Protein AF-A0A958EHL1-F1 (afdb_monomer_lite)

Structure (mmCIF, N/CA/C/O backbone):
data_AF-A0A958EHL1-F1
#
_entry.id   AF-A0A958EHL1-F1
#
loop_
_atom_site.group_PDB
_atom_site.id
_atom_site.type_symbol
_atom_site.label_atom_id
_atom_site.label_alt_id
_atom_site.label_comp_id
_atom_site.label_asym_id
_atom_site.label_entity_id
_atom_site.label_seq_id
_atom_site.pdbx_PDB_ins_code
_atom_site.Cartn_x
_atom_site.Cartn_y
_atom_site.Cartn_z
_atom_site.occupancy
_atom_site.B_iso_or_equiv
_atom_site.auth_seq_id
_atom_site.auth_comp_id
_atom_site.auth_asym_id
_atom_site.auth_atom_id
_atom_site.pdbx_PDB_model_num
ATOM 1 N N . MET A 1 1 ? 11.136 72.115 27.698 1.00 54.91 1 MET A N 1
ATOM 2 C CA . MET A 1 1 ? 10.902 70.655 27.627 1.00 54.91 1 MET A CA 1
ATOM 3 C C . MET A 1 1 ? 11.422 70.172 26.278 1.00 54.91 1 MET A C 1
ATOM 5 O O . MET A 1 1 ? 11.011 70.722 25.266 1.00 54.91 1 MET A O 1
ATOM 9 N N . SER A 1 2 ? 12.402 69.264 26.248 1.00 72.88 2 SER A N 1
ATOM 10 C CA . SER A 1 2 ? 13.016 68.801 24.990 1.00 72.88 2 SER A CA 1
ATOM 11 C C . SER A 1 2 ? 11.967 68.115 24.106 1.00 72.88 2 SER A C 1
ATOM 13 O O . SER A 1 2 ? 11.194 67.305 24.615 1.00 72.88 2 SER A O 1
ATOM 15 N N . GLN A 1 3 ? 11.951 68.383 22.793 1.00 74.88 3 GLN A N 1
ATOM 16 C CA . GLN A 1 3 ? 11.085 67.685 21.823 1.00 74.88 3 GLN A CA 1
ATOM 17 C C . GLN A 1 3 ? 11.160 66.151 21.958 1.00 74.88 3 GLN A C 1
ATOM 19 O O . GLN A 1 3 ? 10.180 65.454 21.699 1.00 74.88 3 GLN A O 1
ATOM 24 N N . LYS A 1 4 ? 12.292 65.615 22.440 1.00 74.81 4 LYS A N 1
ATOM 25 C CA . LYS A 1 4 ? 12.453 64.184 22.733 1.00 74.81 4 LYS A CA 1
ATOM 26 C C . LYS A 1 4 ? 11.577 63.700 23.895 1.00 74.81 4 LYS A C 1
ATOM 28 O O . LYS A 1 4 ? 11.027 62.608 23.802 1.00 74.81 4 LYS A O 1
ATOM 33 N N . MET A 1 5 ? 11.400 64.501 24.951 1.00 75.38 5 MET A N 1
ATOM 34 C CA . MET A 1 5 ? 10.496 64.164 26.063 1.00 75.38 5 MET A CA 1
ATOM 35 C C . MET A 1 5 ? 9.040 64.139 25.601 1.00 75.38 5 MET A C 1
ATOM 37 O O . MET A 1 5 ? 8.321 63.207 25.940 1.00 75.38 5 MET A O 1
ATOM 41 N N . LEU A 1 6 ? 8.621 65.119 24.792 1.00 74.81 6 LEU A N 1
ATOM 42 C CA . LEU A 1 6 ? 7.249 65.175 24.280 1.00 74.81 6 LEU A CA 1
ATOM 43 C C . LEU A 1 6 ? 6.949 63.981 23.356 1.00 74.81 6 LEU A C 1
ATOM 45 O O . LEU A 1 6 ? 5.885 63.377 23.441 1.00 74.81 6 LEU A O 1
ATOM 49 N N . SER A 1 7 ? 7.922 63.587 22.523 1.00 81.50 7 SER A N 1
ATOM 50 C CA . SER A 1 7 ? 7.806 62.398 21.671 1.00 81.50 7 SER A CA 1
ATOM 51 C C . SER A 1 7 ? 7.757 61.092 22.470 1.00 81.50 7 SER A C 1
ATOM 53 O O . SER A 1 7 ? 6.992 60.203 22.104 1.00 81.50 7 SER A O 1
ATOM 55 N N . MET A 1 8 ? 8.533 60.956 23.552 1.00 80.00 8 MET A N 1
ATOM 56 C CA . MET A 1 8 ? 8.445 59.774 24.420 1.00 80.00 8 MET A CA 1
ATOM 57 C C . MET A 1 8 ? 7.098 59.701 25.137 1.00 80.00 8 MET A C 1
ATOM 59 O O . MET A 1 8 ? 6.494 58.631 25.175 1.00 80.00 8 MET A O 1
ATOM 63 N N . LEU A 1 9 ? 6.601 60.837 25.639 1.00 86.06 9 LEU A N 1
ATOM 64 C CA . LEU A 1 9 ? 5.342 60.897 26.382 1.00 86.06 9 LEU A CA 1
ATOM 65 C C . LEU A 1 9 ? 4.138 60.459 25.533 1.00 86.06 9 LEU A C 1
ATOM 67 O O . LEU A 1 9 ? 3.193 59.900 26.073 1.00 86.06 9 LEU A O 1
ATOM 71 N N . LEU A 1 10 ? 4.183 60.675 24.212 1.00 87.75 10 LEU A N 1
ATOM 72 C CA . LEU A 1 10 ? 3.108 60.295 23.288 1.00 87.75 10 LEU A CA 1
ATOM 73 C C . LEU A 1 10 ? 3.222 58.844 22.783 1.00 87.75 10 LEU A C 1
ATOM 75 O O . LEU A 1 10 ? 2.215 58.208 22.482 1.00 87.75 10 LEU A O 1
ATOM 79 N N . LYS A 1 11 ? 4.441 58.292 22.719 1.00 87.12 11 LYS A N 1
ATOM 80 C CA . LYS A 1 11 ? 4.682 56.911 22.264 1.00 87.12 11 LYS A CA 1
ATOM 81 C C . LYS A 1 11 ? 4.218 55.866 23.276 1.00 87.12 11 LYS A C 1
ATOM 83 O O . LYS A 1 11 ? 3.681 54.840 22.876 1.00 87.12 11 LYS A O 1
ATOM 88 N N . ILE A 1 12 ? 4.393 56.131 24.570 1.00 89.50 12 ILE A N 1
ATOM 89 C CA . ILE A 1 12 ? 3.989 55.214 25.648 1.00 89.50 12 ILE A CA 1
ATOM 90 C C . ILE A 1 12 ? 2.481 54.890 25.603 1.00 89.50 12 ILE A C 1
ATOM 92 O O . ILE A 1 12 ? 2.147 53.710 25.508 1.00 89.50 12 ILE A O 1
ATOM 96 N N . PRO A 1 13 ? 1.556 55.872 25.600 1.00 92.31 13 PRO A N 1
ATOM 97 C CA . PRO A 1 13 ? 0.129 55.576 25.536 1.00 92.31 13 PRO A CA 1
ATOM 98 C C . PRO A 1 13 ? -0.260 54.911 24.214 1.00 92.31 13 PRO A C 1
ATOM 100 O O . PRO A 1 13 ? -1.118 54.040 24.222 1.00 92.31 13 PRO A O 1
ATOM 103 N N . MET A 1 14 ? 0.398 55.241 23.098 1.00 91.38 14 MET A N 1
ATOM 104 C CA . MET A 1 14 ? 0.128 54.594 21.809 1.00 91.38 14 MET A CA 1
ATOM 105 C C . MET A 1 14 ? 0.447 53.091 21.836 1.00 91.38 14 MET A C 1
ATOM 107 O O . MET A 1 14 ? -0.343 52.289 21.344 1.00 91.38 14 MET A O 1
ATOM 111 N N . VAL A 1 15 ? 1.562 52.697 22.464 1.00 91.12 15 VAL A N 1
ATOM 112 C CA . VAL A 1 15 ? 1.913 51.280 22.663 1.00 91.12 15 VAL A CA 1
ATOM 113 C C . VAL A 1 15 ? 0.933 50.602 23.622 1.00 91.12 15 VAL A C 1
ATOM 115 O O . VAL A 1 15 ? 0.477 49.501 23.333 1.00 91.12 15 VAL A O 1
ATOM 118 N N . ILE A 1 16 ? 0.544 51.263 24.718 1.00 92.62 16 ILE A N 1
ATOM 119 C CA . ILE A 1 16 ? -0.453 50.725 25.659 1.00 92.62 16 ILE A CA 1
ATOM 120 C C . ILE A 1 16 ? -1.801 50.505 24.959 1.00 92.62 16 ILE A C 1
ATOM 122 O O . ILE A 1 16 ? -2.396 49.442 25.108 1.00 92.62 16 ILE A O 1
ATOM 126 N N . PHE A 1 17 ? -2.261 51.460 24.145 1.00 94.69 17 PHE A N 1
ATOM 127 C CA . PHE A 1 17 ? -3.486 51.313 23.357 1.00 94.69 17 PHE A CA 1
ATOM 128 C C . PHE A 1 17 ? -3.388 50.177 22.338 1.00 94.69 17 PHE A C 1
ATOM 130 O O . PHE A 1 17 ? -4.349 49.430 22.194 1.00 94.69 17 PHE A O 1
ATOM 137 N N . ALA A 1 18 ? -2.245 50.004 21.667 1.00 91.75 18 ALA A N 1
ATOM 138 C CA . ALA A 1 18 ? -2.044 48.888 20.743 1.00 91.75 18 ALA A CA 1
ATOM 139 C C . ALA A 1 18 ? -2.098 47.525 21.459 1.00 91.75 18 ALA A C 1
ATOM 141 O O . ALA A 1 18 ? -2.725 46.596 20.955 1.00 91.75 18 ALA A O 1
ATOM 142 N N . VAL A 1 19 ? -1.504 47.417 22.653 1.00 90.25 19 VAL A N 1
ATOM 143 C CA . VAL A 1 19 ? -1.551 46.201 23.484 1.00 90.25 19 VAL A CA 1
ATOM 144 C C . VAL A 1 19 ? -2.970 45.931 23.994 1.00 90.25 19 VAL A C 1
ATOM 146 O O . VAL A 1 19 ? -3.446 44.803 23.905 1.00 90.25 19 VAL A O 1
ATOM 149 N N . LEU A 1 20 ? -3.686 46.955 24.468 1.00 90.62 20 LEU A N 1
ATOM 150 C CA . LEU A 1 20 ? -5.087 46.815 24.879 1.00 90.62 20 LEU A CA 1
ATOM 151 C C . LEU A 1 20 ? -5.979 46.400 23.705 1.00 90.62 20 LEU A C 1
ATOM 153 O O . LEU A 1 20 ? -6.808 45.512 23.861 1.00 90.62 20 LEU A O 1
ATOM 157 N N . LEU A 1 21 ? -5.783 46.988 22.522 1.00 91.25 21 LEU A N 1
ATOM 158 C CA . LEU A 1 21 ? -6.527 46.627 21.317 1.00 91.25 21 LEU A CA 1
ATOM 159 C C . LEU A 1 21 ? -6.237 45.181 20.887 1.00 91.25 21 LEU A C 1
ATOM 161 O O . LEU A 1 21 ? -7.163 44.467 20.511 1.00 91.25 21 LEU A O 1
ATOM 165 N N . TYR A 1 22 ? -4.985 44.725 21.010 1.00 90.62 22 TYR A N 1
ATOM 166 C CA . TYR A 1 22 ? -4.625 43.321 20.807 1.00 90.62 22 TYR A CA 1
ATOM 167 C C . TYR A 1 22 ? -5.407 42.405 21.761 1.00 90.62 22 TYR A C 1
ATOM 169 O O . TYR A 1 22 ? -6.074 41.483 21.300 1.00 90.62 22 TYR A O 1
ATOM 177 N N . PHE A 1 23 ? -5.416 42.691 23.067 1.00 86.62 23 PHE A N 1
ATOM 178 C CA . PHE A 1 23 ? -6.161 41.881 24.039 1.00 86.62 23 PHE A CA 1
ATOM 179 C C . PHE A 1 23 ? -7.677 41.898 23.802 1.00 86.62 23 PHE A C 1
ATOM 181 O O . PHE A 1 23 ? -8.314 40.849 23.867 1.00 86.62 23 PHE A O 1
ATOM 188 N N . VAL A 1 24 ? -8.252 43.057 23.468 1.00 87.56 24 VAL A N 1
ATOM 189 C CA . VAL A 1 24 ? -9.690 43.206 23.181 1.00 87.56 24 VAL A CA 1
ATOM 190 C C . VAL A 1 24 ? -10.115 42.415 21.941 1.00 87.56 24 VAL A C 1
ATOM 192 O O . VAL A 1 24 ? -11.252 41.958 21.881 1.00 87.56 24 VAL A O 1
ATOM 195 N N . ILE A 1 25 ? -9.229 42.232 20.958 1.00 84.06 25 ILE A N 1
ATOM 196 C CA . ILE A 1 25 ? -9.540 41.481 19.734 1.00 84.06 25 ILE A CA 1
ATOM 197 C C . ILE A 1 25 ? -9.269 39.980 19.907 1.00 84.06 25 ILE A C 1
ATOM 199 O O . ILE A 1 25 ? -10.109 39.167 19.522 1.00 84.06 25 ILE A O 1
ATOM 203 N N . TYR A 1 26 ? -8.121 39.600 20.476 1.00 79.50 26 TYR A N 1
ATOM 204 C CA . TYR A 1 26 ? -7.689 38.199 20.513 1.00 79.50 26 TYR A CA 1
ATOM 205 C C . TYR A 1 26 ? -8.363 37.377 21.618 1.00 79.50 26 TYR A C 1
ATOM 207 O O . TYR A 1 26 ? -8.749 36.241 21.350 1.00 79.50 26 TYR A O 1
ATOM 215 N N . ILE A 1 27 ? -8.588 37.937 22.816 1.00 76.06 27 ILE A N 1
ATOM 216 C CA . ILE A 1 27 ? -9.201 37.183 23.926 1.00 76.06 27 ILE A CA 1
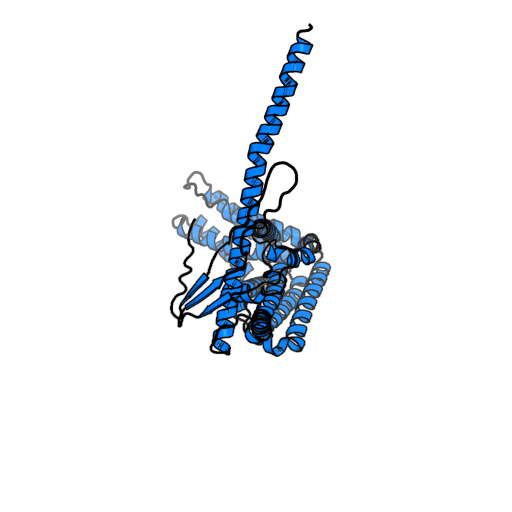ATOM 217 C C . ILE A 1 27 ? -10.620 36.695 23.565 1.00 76.06 27 ILE A C 1
ATOM 219 O O . ILE A 1 27 ? -10.889 35.505 23.725 1.00 76.06 27 ILE A O 1
ATOM 223 N N . PRO A 1 28 ? -11.534 37.525 23.016 1.00 77.25 28 PRO A N 1
ATOM 224 C CA . PRO A 1 28 ? -12.865 37.043 22.643 1.00 77.25 28 PRO A CA 1
ATOM 225 C C . PRO A 1 28 ? -12.855 36.006 21.514 1.00 77.25 28 PRO A C 1
ATOM 227 O O . PRO A 1 28 ? -13.770 35.190 21.438 1.00 77.25 28 PRO A O 1
ATOM 230 N N . ALA A 1 29 ? -11.862 36.038 20.617 1.00 72.19 29 ALA A N 1
ATOM 231 C CA . ALA A 1 29 ? -11.733 35.037 19.561 1.00 72.19 29 ALA A CA 1
ATOM 232 C C . ALA A 1 29 ? -11.341 33.667 20.132 1.00 72.19 29 ALA A C 1
ATOM 234 O O . ALA A 1 29 ? -11.951 32.666 19.766 1.00 72.19 29 ALA A O 1
ATOM 235 N N . GLU A 1 30 ? -10.383 33.633 21.060 1.00 68.94 30 GLU A N 1
ATOM 236 C CA . GLU A 1 30 ? -9.959 32.407 21.743 1.00 68.94 30 GLU A CA 1
ATOM 237 C C . GLU A 1 30 ? -11.081 31.843 22.629 1.00 68.94 30 GLU A C 1
ATOM 239 O O . GLU A 1 30 ? -11.403 30.663 22.522 1.00 68.94 30 GLU A O 1
ATOM 244 N N . ILE A 1 31 ? -11.790 32.704 23.373 1.00 71.94 31 ILE A N 1
ATOM 245 C CA . ILE A 1 31 ? -12.973 32.308 24.159 1.00 71.94 31 ILE A CA 1
ATOM 246 C C . ILE A 1 31 ? -14.061 31.695 23.266 1.00 71.94 31 ILE A C 1
ATOM 248 O O . ILE A 1 31 ? -14.616 30.658 23.609 1.00 71.94 31 ILE A O 1
ATOM 252 N N . ARG A 1 32 ? -14.359 32.280 22.096 1.00 71.62 32 ARG A N 1
ATOM 253 C CA . ARG A 1 32 ? -15.356 31.712 21.165 1.00 71.62 32 ARG A CA 1
ATOM 254 C C . ARG A 1 32 ? -14.942 30.350 20.615 1.00 71.62 32 ARG A C 1
ATOM 256 O O . ARG A 1 32 ? -15.811 29.517 20.375 1.00 71.62 32 ARG A O 1
ATOM 263 N N . LEU A 1 33 ? -13.646 30.129 20.386 1.00 69.94 33 LEU A N 1
ATOM 264 C CA . LEU A 1 33 ? -13.133 28.828 19.955 1.00 69.94 33 LEU A CA 1
ATOM 265 C C . LEU A 1 33 ? -13.274 27.788 21.070 1.00 69.94 33 LEU A C 1
ATOM 267 O O . LEU A 1 33 ? -13.737 26.683 20.797 1.00 69.94 33 LEU A O 1
ATOM 271 N N . GLU A 1 34 ? -12.950 28.149 22.313 1.00 67.81 34 GLU A N 1
ATOM 272 C CA . GLU A 1 34 ? -13.159 27.280 23.478 1.00 67.81 34 GLU A CA 1
ATOM 273 C C . GLU A 1 34 ? -14.648 26.977 23.711 1.00 67.81 34 GLU A C 1
ATOM 275 O O . GLU A 1 34 ? -15.015 25.820 23.916 1.00 67.81 34 GLU A O 1
ATOM 280 N N . GLU A 1 35 ? -15.529 27.978 23.612 1.00 67.06 35 GLU A N 1
ATOM 281 C CA . GLU A 1 35 ? -16.984 27.804 23.722 1.00 67.06 35 GLU A CA 1
ATOM 282 C C . GLU A 1 35 ? -17.536 26.895 22.621 1.00 67.06 35 GLU A C 1
ATOM 284 O O . GLU A 1 35 ? -18.376 26.033 22.888 1.00 67.06 35 GLU A O 1
ATOM 289 N N . GLN A 1 36 ? -17.072 27.068 21.381 1.00 69.00 36 GLN A N 1
ATOM 290 C CA . GLN A 1 36 ? -17.481 26.225 20.264 1.00 69.00 36 GLN A CA 1
ATOM 291 C C . GLN A 1 36 ? -16.990 24.785 20.454 1.00 69.00 36 GLN A C 1
ATOM 293 O O . GLN A 1 36 ? -17.775 23.854 20.290 1.00 69.00 36 GLN A O 1
ATOM 298 N N . ALA A 1 37 ? -15.741 24.596 20.888 1.00 65.94 37 ALA A N 1
ATOM 299 C CA . ALA A 1 37 ? -15.195 23.279 21.202 1.00 65.94 37 ALA A CA 1
ATOM 300 C C . ALA A 1 37 ? -15.969 22.593 22.343 1.00 65.94 37 ALA A C 1
ATOM 302 O O . ALA A 1 37 ? -16.284 21.408 22.249 1.00 65.94 37 ALA A O 1
ATOM 303 N N . ALA A 1 38 ? -16.340 23.333 23.393 1.00 65.50 38 ALA A N 1
ATOM 304 C CA . ALA A 1 38 ? -17.159 22.817 24.489 1.00 65.50 38 ALA A CA 1
ATOM 305 C C . ALA A 1 38 ? -18.576 22.433 24.026 1.00 65.50 38 ALA A C 1
ATOM 307 O O . ALA A 1 38 ? -19.084 21.378 24.415 1.00 65.50 38 ALA A O 1
ATOM 308 N N . LYS A 1 39 ? -19.199 23.249 23.161 1.00 66.81 39 LYS A N 1
ATOM 309 C CA . LYS A 1 39 ? -20.499 22.951 22.535 1.00 66.81 39 LYS A CA 1
ATOM 310 C C . LYS A 1 39 ? -20.440 21.680 21.698 1.00 66.81 39 LYS A C 1
ATOM 312 O O . LYS A 1 39 ? -21.305 20.819 21.838 1.00 66.81 39 LYS A O 1
ATOM 317 N N . ASP A 1 40 ? -19.428 21.551 20.849 1.00 69.50 40 ASP A N 1
ATOM 318 C CA . ASP A 1 40 ? -19.281 20.398 19.962 1.00 69.50 40 ASP A CA 1
ATOM 319 C C . ASP A 1 40 ? -18.959 19.120 20.748 1.00 69.50 40 ASP A C 1
ATOM 321 O O . ASP A 1 40 ? -19.554 18.074 20.486 1.00 69.50 40 ASP A O 1
ATOM 325 N N . LEU A 1 41 ? -18.141 19.215 21.801 1.00 65.69 41 LEU A N 1
ATOM 326 C CA . LEU A 1 41 ? -17.913 18.109 22.732 1.00 65.69 41 LEU A CA 1
ATOM 327 C C . LEU A 1 41 ? -19.206 17.696 23.448 1.00 65.69 41 LEU A C 1
ATOM 329 O O . LEU A 1 41 ? -19.519 16.512 23.526 1.00 65.69 41 LEU A O 1
ATOM 333 N N . SER A 1 42 ? -19.988 18.652 23.954 1.00 66.69 42 SER A N 1
ATOM 334 C CA . SER A 1 42 ? -21.260 18.343 24.611 1.00 66.69 42 SER A CA 1
ATOM 335 C C . SER A 1 42 ? -22.255 17.679 23.655 1.00 66.69 42 SER A C 1
ATOM 337 O O . SER A 1 42 ? -22.956 16.757 24.067 1.00 66.69 42 SER A O 1
ATOM 339 N N . ARG A 1 43 ? -22.303 18.105 22.387 1.00 67.25 43 ARG A N 1
ATOM 340 C CA . ARG A 1 43 ? -23.134 17.475 21.349 1.00 67.25 43 ARG A CA 1
ATOM 341 C C . ARG A 1 43 ? -22.727 16.031 21.103 1.00 67.25 43 ARG A C 1
ATOM 343 O O . ARG A 1 43 ? -23.584 15.157 21.168 1.00 67.25 43 ARG A O 1
ATOM 350 N N . MET A 1 44 ? -21.432 15.786 20.906 1.00 67.81 44 MET A N 1
ATOM 351 C CA . MET A 1 44 ? -20.888 14.438 20.733 1.00 67.81 44 MET A CA 1
ATOM 352 C C . MET A 1 44 ? -21.298 13.527 21.899 1.00 67.81 44 MET A C 1
ATOM 354 O O . MET A 1 44 ? -21.822 12.441 21.682 1.00 67.81 44 MET A O 1
ATOM 358 N N . ARG A 1 45 ? -21.154 13.996 23.146 1.00 73.06 45 ARG A N 1
ATOM 359 C CA . ARG A 1 45 ? -21.538 13.240 24.355 1.00 73.06 45 ARG A CA 1
ATOM 360 C C . ARG A 1 45 ? -23.016 12.861 24.391 1.00 73.06 45 ARG A C 1
ATOM 362 O O . ARG A 1 45 ? -23.360 11.742 24.763 1.00 73.06 45 ARG A O 1
ATOM 369 N N . MET A 1 46 ? -23.888 13.782 23.992 1.00 72.38 46 MET A N 1
ATOM 370 C CA . MET A 1 46 ? -25.329 13.529 23.926 1.00 72.38 46 MET A CA 1
ATOM 371 C C . MET A 1 46 ? -25.684 12.520 22.834 1.00 72.38 46 MET A C 1
ATOM 373 O O . MET A 1 46 ? -26.577 11.696 23.025 1.00 72.38 46 MET A O 1
ATOM 377 N N . GLU A 1 47 ? -24.983 12.556 21.702 1.00 69.94 47 GLU A N 1
ATOM 378 C CA . GLU A 1 47 ? -25.155 11.567 20.638 1.00 69.94 47 GLU A CA 1
ATOM 379 C C . GLU A 1 47 ? -24.716 10.170 21.092 1.00 69.94 47 GLU A C 1
ATOM 381 O O . GLU A 1 47 ? -25.472 9.223 20.884 1.00 69.94 47 GLU A O 1
ATOM 386 N N . ILE A 1 48 ? -23.586 10.049 21.806 1.00 73.88 48 ILE A N 1
ATOM 387 C CA . ILE A 1 48 ? -23.143 8.783 22.424 1.00 73.88 48 ILE A CA 1
ATOM 388 C C . ILE A 1 48 ? -24.235 8.212 23.335 1.00 73.88 48 ILE A C 1
ATOM 390 O O . ILE A 1 48 ? -24.623 7.054 23.185 1.00 73.88 48 ILE A O 1
ATOM 394 N N . LEU A 1 49 ? -24.768 9.029 24.250 1.00 79.25 49 LEU A N 1
ATOM 395 C CA . LEU A 1 49 ? -25.839 8.611 25.162 1.00 79.25 49 LEU A CA 1
ATOM 396 C C . LEU A 1 49 ? -27.096 8.165 24.415 1.00 79.25 49 LEU A C 1
ATOM 398 O O . LEU A 1 49 ? -27.699 7.154 24.759 1.00 79.25 49 LEU A O 1
ATOM 402 N N . SER A 1 50 ? -27.476 8.898 23.369 1.00 77.38 50 SER A N 1
ATOM 403 C CA . SER A 1 50 ? -28.628 8.550 22.541 1.00 77.38 50 SER A CA 1
ATOM 404 C C . SER A 1 50 ? -28.456 7.215 21.822 1.00 77.38 50 SER A C 1
ATOM 406 O O . SER A 1 50 ? -29.430 6.477 21.700 1.00 77.38 50 SER A O 1
ATOM 408 N N . GLU A 1 51 ? -27.267 6.901 21.312 1.00 77.38 51 GLU A N 1
ATOM 409 C CA . GLU A 1 51 ? -27.016 5.591 20.701 1.00 77.38 51 GLU A CA 1
ATOM 410 C C . GLU A 1 51 ? -26.983 4.476 21.755 1.00 77.38 51 GLU A C 1
ATOM 412 O O . GLU A 1 51 ? -27.544 3.404 21.527 1.00 77.38 51 GLU A O 1
ATOM 417 N N . ALA A 1 52 ? -26.413 4.732 22.937 1.00 81.62 52 ALA A N 1
ATOM 418 C CA . ALA A 1 52 ? -26.390 3.764 24.034 1.00 81.62 52 ALA A CA 1
ATOM 419 C C . ALA A 1 52 ? -27.804 3.400 24.514 1.00 81.62 52 ALA A C 1
ATOM 421 O O . ALA A 1 52 ? -28.101 2.226 24.734 1.00 81.62 52 ALA A O 1
ATOM 422 N N . GLU A 1 53 ? -28.698 4.388 24.600 1.00 80.56 53 GLU A N 1
ATOM 423 C CA . GLU A 1 53 ? -30.111 4.182 24.937 1.00 80.56 53 GLU A CA 1
ATOM 424 C C . GLU A 1 53 ? -30.851 3.326 23.918 1.00 80.56 53 GLU A C 1
ATOM 426 O O . GLU A 1 53 ? -31.659 2.484 24.300 1.00 80.56 53 GLU A O 1
ATOM 431 N N . LYS A 1 54 ? -30.561 3.481 22.622 1.00 79.44 54 LYS A N 1
ATOM 432 C CA . LYS A 1 54 ? -31.147 2.606 21.598 1.00 79.44 54 LYS A CA 1
ATOM 433 C C . LYS A 1 54 ? -30.715 1.157 21.804 1.00 79.44 54 LYS A C 1
ATOM 435 O O . LYS A 1 54 ? -31.567 0.277 21.837 1.00 79.44 54 LYS A O 1
ATOM 440 N N . VAL A 1 55 ? -29.420 0.917 22.031 1.00 81.44 55 VAL A N 1
ATOM 441 C CA . VAL A 1 55 ? -28.897 -0.434 22.304 1.00 81.44 55 VAL A CA 1
ATOM 442 C C . VAL A 1 55 ? -29.514 -1.024 23.575 1.00 81.44 55 VAL A C 1
ATOM 444 O O . VAL A 1 55 ? -29.860 -2.208 23.609 1.00 81.44 55 VAL A O 1
ATOM 447 N N . TYR A 1 56 ? -29.670 -0.217 24.627 1.00 82.88 56 TYR A N 1
ATOM 448 C CA . TYR A 1 56 ? -30.318 -0.653 25.862 1.00 82.88 56 TYR A CA 1
ATOM 449 C C . TYR A 1 56 ? -31.797 -0.983 25.640 1.00 82.88 56 TYR A C 1
ATOM 451 O O . TYR A 1 56 ? -32.259 -2.033 26.096 1.00 82.88 56 TYR A O 1
ATOM 459 N N . PHE A 1 57 ? -32.521 -0.131 24.914 1.00 82.44 57 PHE A N 1
ATOM 460 C CA . PHE A 1 57 ? -33.925 -0.332 24.574 1.00 82.44 57 PHE A CA 1
ATOM 461 C C . PHE A 1 57 ? -34.132 -1.599 23.742 1.00 82.44 57 PHE A C 1
ATOM 463 O O . PHE A 1 57 ? -35.006 -2.395 24.071 1.00 82.44 57 PHE A O 1
ATOM 470 N N . ASP A 1 58 ? -33.302 -1.841 22.727 1.00 81.31 58 ASP A N 1
ATOM 471 C CA . ASP A 1 58 ? -33.399 -3.033 21.878 1.00 81.31 58 ASP A CA 1
ATOM 472 C C . ASP A 1 58 ? -33.232 -4.333 22.685 1.00 81.31 58 ASP A C 1
ATOM 474 O O . ASP A 1 58 ? -33.869 -5.344 22.384 1.00 81.31 58 ASP A O 1
ATOM 478 N N . LYS A 1 59 ? -32.415 -4.307 23.749 1.00 86.88 59 LYS A N 1
ATOM 479 C CA . LYS A 1 59 ? -32.184 -5.459 24.638 1.00 86.88 59 LYS A CA 1
ATOM 480 C C . LYS A 1 59 ? -33.247 -5.612 25.730 1.00 86.88 59 LYS A C 1
ATOM 482 O O . LYS A 1 59 ? -33.599 -6.738 26.074 1.00 86.88 59 LYS A O 1
ATOM 487 N N . ASN A 1 60 ? -33.740 -4.509 26.296 1.00 88.50 60 ASN A N 1
ATOM 488 C CA . ASN A 1 60 ? -34.569 -4.520 27.511 1.00 88.50 60 ASN A CA 1
ATOM 489 C C . ASN A 1 60 ? -36.036 -4.114 27.284 1.00 88.50 60 ASN A C 1
ATOM 491 O O . ASN A 1 60 ? -36.853 -4.237 28.196 1.00 88.50 60 ASN A O 1
ATOM 495 N N . GLY A 1 61 ? -36.382 -3.612 26.097 1.00 85.62 61 GLY A N 1
ATOM 496 C CA . GLY A 1 61 ? -37.717 -3.124 25.732 1.00 85.62 61 GLY A CA 1
ATOM 497 C C . GLY A 1 61 ? -38.146 -1.826 26.427 1.00 85.62 61 GLY A C 1
ATOM 498 O O . GLY A 1 61 ? -39.322 -1.468 26.372 1.00 85.62 61 GLY A O 1
ATOM 499 N N . LYS A 1 62 ? -37.228 -1.143 27.119 1.00 84.56 62 LYS A N 1
ATOM 500 C CA . LYS A 1 62 ? -37.458 0.110 27.856 1.00 84.56 62 LYS A CA 1
ATOM 501 C C . LYS A 1 62 ? -36.172 0.933 27.916 1.00 84.56 62 LYS A C 1
ATOM 503 O O . LYS A 1 62 ? -35.094 0.359 27.813 1.00 84.56 62 LYS A O 1
ATOM 508 N N . PHE A 1 63 ? -36.294 2.240 28.128 1.00 79.62 63 PHE A N 1
ATOM 509 C CA . PHE A 1 63 ? -35.158 3.120 28.426 1.00 79.62 63 PHE A CA 1
ATOM 510 C C . PHE A 1 63 ? -34.787 3.057 29.917 1.00 79.62 63 PHE A C 1
ATOM 512 O O . PHE A 1 63 ? -35.598 2.605 30.735 1.00 79.62 63 PHE A O 1
ATOM 519 N N . THR A 1 64 ? -33.583 3.502 30.280 1.00 80.56 64 THR A N 1
ATOM 520 C CA . THR A 1 64 ? -33.124 3.559 31.681 1.00 80.56 64 THR A CA 1
ATOM 521 C C . THR A 1 64 ? -32.625 4.954 32.024 1.00 80.56 64 THR A C 1
ATOM 523 O O . THR A 1 64 ? -32.072 5.640 31.190 1.00 80.56 64 THR A O 1
ATOM 526 N N . ASP A 1 65 ? -32.814 5.416 33.251 1.00 76.50 65 ASP A N 1
ATOM 527 C CA . ASP A 1 65 ? -32.163 6.630 33.758 1.00 76.50 65 ASP A CA 1
ATOM 528 C C . ASP A 1 65 ? -30.827 6.314 34.460 1.00 76.50 65 ASP A C 1
ATOM 530 O O . ASP A 1 65 ? -30.068 7.216 34.828 1.00 76.50 65 ASP A O 1
ATOM 534 N N . ASN A 1 66 ? -30.501 5.026 34.613 1.00 80.75 66 ASN A N 1
ATOM 535 C CA . ASN A 1 66 ? -29.313 4.559 35.306 1.00 80.75 66 ASN A CA 1
ATOM 536 C C . ASN A 1 66 ? -28.119 4.435 34.351 1.00 80.75 66 ASN A C 1
ATOM 538 O O . ASN A 1 66 ? -27.970 3.469 33.600 1.00 80.75 66 ASN A O 1
ATOM 542 N N . PHE A 1 67 ? -27.199 5.392 34.452 1.00 77.50 67 PHE A N 1
ATOM 543 C CA . PHE A 1 67 ? -25.972 5.416 33.658 1.00 77.50 67 PHE A CA 1
ATOM 544 C C . PHE A 1 67 ? -25.125 4.140 33.785 1.00 77.50 67 PHE A C 1
ATOM 546 O O . PHE A 1 67 ? -24.563 3.667 32.798 1.00 77.50 67 PHE A O 1
ATOM 553 N N . ASN A 1 68 ? -25.036 3.553 34.983 1.00 80.31 68 ASN A N 1
ATOM 554 C CA . ASN A 1 68 ? -24.235 2.346 35.185 1.00 80.31 68 ASN A CA 1
ATOM 555 C C . ASN A 1 68 ? -24.828 1.147 34.434 1.00 80.31 68 ASN A C 1
ATOM 557 O O . ASN A 1 68 ? -24.074 0.309 33.947 1.00 80.31 68 ASN A O 1
ATOM 561 N N . GLU A 1 69 ? -26.154 1.079 34.300 1.00 84.25 69 GLU A N 1
ATOM 562 C CA . GLU A 1 69 ? -26.822 0.035 33.515 1.00 84.25 69 GLU A CA 1
ATOM 563 C C . GLU A 1 69 ? -26.576 0.203 32.015 1.00 84.25 69 GLU A C 1
ATOM 565 O O . GLU A 1 69 ? -26.293 -0.785 31.335 1.00 84.25 69 GLU A O 1
ATOM 570 N N . LEU A 1 70 ? -26.626 1.437 31.501 1.00 81.06 70 LEU A N 1
ATOM 571 C CA . LEU A 1 70 ? -26.245 1.745 30.119 1.00 81.06 70 LEU A CA 1
ATOM 572 C C . LEU A 1 70 ? -24.801 1.339 29.840 1.00 81.06 70 LEU A C 1
ATOM 574 O O . LEU A 1 70 ? -24.538 0.580 28.908 1.00 81.06 70 LEU A O 1
ATOM 578 N N . LEU A 1 71 ? -23.875 1.805 30.684 1.00 81.31 71 LEU A N 1
ATOM 579 C CA . LEU A 1 71 ? -22.454 1.526 30.532 1.00 81.31 71 LEU A CA 1
ATOM 580 C C . LEU A 1 71 ? -22.189 0.021 30.587 1.00 81.31 71 LEU A C 1
ATOM 582 O O . LEU A 1 71 ? -21.466 -0.495 29.740 1.00 81.31 71 LEU A O 1
ATOM 586 N N . GLN A 1 72 ? -22.804 -0.702 31.528 1.00 84.56 72 GLN A N 1
ATOM 587 C CA . GLN A 1 72 ? -22.701 -2.161 31.591 1.00 84.56 72 GLN A CA 1
ATOM 588 C C . GLN A 1 72 ? -23.296 -2.830 30.351 1.00 84.56 72 GLN A C 1
ATOM 590 O O . GLN A 1 72 ? -22.713 -3.779 29.845 1.00 84.56 72 GLN A O 1
ATOM 595 N N . THR A 1 73 ? -24.420 -2.346 29.826 1.00 86.31 73 THR A N 1
ATOM 596 C CA . THR A 1 73 ? -25.071 -2.938 28.646 1.00 86.31 73 THR A CA 1
ATOM 597 C C . THR A 1 73 ? -24.237 -2.783 27.376 1.00 86.31 73 THR A C 1
ATOM 599 O O . THR A 1 73 ? -24.178 -3.720 26.575 1.00 86.31 73 THR A O 1
ATOM 602 N N . VAL A 1 74 ? -23.582 -1.631 27.205 1.00 83.81 74 VAL A N 1
ATOM 603 C CA . VAL A 1 74 ? -22.649 -1.371 26.099 1.00 83.81 74 VAL A CA 1
ATOM 604 C C . VAL A 1 74 ? -21.346 -2.147 26.303 1.00 83.81 74 VAL A C 1
ATOM 606 O O . VAL A 1 74 ? -20.892 -2.824 25.388 1.00 83.81 74 VAL A O 1
ATOM 609 N N . SER A 1 75 ? -20.791 -2.139 27.519 1.00 80.75 75 SER A N 1
ATOM 610 C CA . SER A 1 75 ? -19.550 -2.863 27.850 1.00 80.75 75 SER A CA 1
ATOM 611 C C . SER A 1 75 ? -19.697 -4.380 27.712 1.00 80.75 75 SER A C 1
ATOM 613 O O . SER A 1 75 ? -18.763 -5.065 27.310 1.00 80.75 75 SER A O 1
ATOM 615 N N . ASN A 1 76 ? -20.878 -4.915 28.027 1.00 84.88 76 ASN A N 1
ATOM 616 C CA . ASN A 1 76 ? -21.196 -6.334 27.882 1.00 84.88 76 ASN A CA 1
ATOM 617 C C . ASN A 1 76 ? -21.601 -6.707 26.447 1.00 84.88 76 ASN A C 1
ATOM 619 O O . ASN A 1 76 ? -21.920 -7.870 26.189 1.00 84.88 76 ASN A O 1
ATOM 623 N N . ASP A 1 77 ? -21.623 -5.756 25.506 1.00 83.88 77 ASP A N 1
ATOM 624 C CA . ASP A 1 77 ? -21.854 -6.062 24.101 1.00 83.88 77 ASP A CA 1
ATOM 625 C C . ASP A 1 77 ? -20.619 -6.729 23.487 1.00 83.88 77 ASP A C 1
ATOM 627 O O . ASP A 1 77 ? -19.645 -6.090 23.073 1.00 83.88 77 ASP A O 1
ATOM 631 N N . THR A 1 78 ? -20.669 -8.056 23.430 1.00 82.50 78 THR A N 1
ATOM 632 C CA . THR A 1 78 ? -19.607 -8.876 22.851 1.00 82.50 78 THR A CA 1
ATOM 633 C C . THR A 1 78 ? -19.470 -8.656 21.347 1.00 82.50 78 THR A C 1
ATOM 635 O O . THR A 1 78 ? -18.368 -8.784 20.822 1.00 82.50 78 THR A O 1
ATOM 638 N N . THR A 1 79 ? -20.543 -8.274 20.649 1.00 86.50 79 THR A N 1
ATOM 639 C CA . THR A 1 79 ? -20.519 -8.049 19.198 1.00 86.50 79 THR A CA 1
ATOM 640 C C . THR A 1 79 ? -19.767 -6.766 18.878 1.00 86.50 79 THR A C 1
ATOM 642 O O . THR A 1 79 ? -18.838 -6.785 18.070 1.00 86.50 79 THR A O 1
ATOM 645 N N . LEU A 1 80 ? -20.116 -5.668 19.556 1.00 86.12 80 LEU A N 1
ATOM 646 C CA . LEU A 1 80 ? -19.425 -4.389 19.408 1.00 86.12 80 LEU A CA 1
ATOM 647 C C . LEU A 1 80 ? -17.957 -4.503 19.833 1.00 86.12 80 LEU A C 1
ATOM 649 O O . LEU A 1 80 ? -17.072 -4.072 19.094 1.00 86.12 80 LEU A O 1
ATOM 653 N N . SER A 1 81 ? -17.688 -5.145 20.974 1.00 84.00 81 SER A N 1
ATOM 654 C CA . SER A 1 81 ? -16.322 -5.370 21.461 1.00 84.00 81 SER A CA 1
ATOM 655 C C . SER A 1 81 ? -15.482 -6.172 20.462 1.00 84.00 81 SER A C 1
ATOM 657 O O . SER A 1 81 ? -14.359 -5.781 20.140 1.00 84.00 81 SER A O 1
ATOM 659 N N . ASN A 1 82 ? -16.038 -7.253 19.902 1.00 87.19 82 ASN A N 1
ATOM 660 C CA . ASN A 1 82 ? -15.352 -8.058 18.891 1.00 87.19 82 ASN A CA 1
ATOM 661 C C . ASN A 1 82 ? -15.123 -7.273 17.594 1.00 87.19 82 ASN A C 1
ATOM 663 O O . ASN A 1 82 ? -14.041 -7.360 17.013 1.00 87.19 82 ASN A O 1
ATOM 667 N N . LYS A 1 83 ? -16.102 -6.477 17.142 1.00 90.69 83 LYS A N 1
ATOM 668 C CA . LYS A 1 83 ? -15.957 -5.632 15.946 1.00 90.69 83 LYS A CA 1
ATOM 669 C C . LYS A 1 83 ? -14.895 -4.551 16.153 1.00 90.69 83 LYS A C 1
ATOM 671 O O . LYS A 1 83 ? -14.065 -4.337 15.272 1.00 90.69 83 LYS A O 1
ATOM 676 N N . HIS A 1 84 ? -14.866 -3.912 17.321 1.00 88.00 84 HIS A N 1
ATOM 677 C CA . HIS A 1 84 ? -13.834 -2.940 17.673 1.00 88.00 84 HIS A CA 1
ATOM 678 C C . HIS A 1 84 ? -12.443 -3.577 17.676 1.00 88.00 84 HIS A C 1
ATOM 680 O O . HIS A 1 84 ? -11.527 -3.064 17.031 1.00 88.00 84 HIS A O 1
ATOM 686 N N . LEU A 1 85 ? -12.300 -4.740 18.318 1.00 87.06 85 LEU A N 1
ATOM 687 C CA . LEU A 1 85 ? -11.058 -5.503 18.297 1.00 87.06 85 LEU A CA 1
ATOM 688 C C . LEU A 1 85 ? -10.644 -5.862 16.860 1.00 87.06 85 LEU A C 1
ATOM 690 O O . LEU A 1 85 ? -9.492 -5.646 16.497 1.00 87.06 85 LEU A O 1
ATOM 694 N N . ARG A 1 86 ? -11.571 -6.306 15.998 1.00 90.75 86 ARG A N 1
ATOM 695 C CA . ARG A 1 86 ? -11.294 -6.537 14.565 1.00 90.75 86 ARG A CA 1
ATOM 696 C C . ARG A 1 86 ? -10.763 -5.299 13.869 1.00 90.75 86 ARG A C 1
ATOM 698 O O . ARG A 1 86 ? -9.813 -5.421 13.100 1.00 90.75 86 ARG A O 1
ATOM 705 N N . VAL A 1 87 ? -11.338 -4.125 14.124 1.00 91.31 87 VAL A N 1
ATOM 706 C CA . VAL A 1 87 ? -10.844 -2.863 13.556 1.00 91.31 87 VAL A CA 1
ATOM 707 C C . VAL A 1 87 ? -9.417 -2.586 14.018 1.00 91.31 87 VAL A C 1
ATOM 709 O O . VAL A 1 87 ? -8.560 -2.294 13.186 1.00 91.31 87 VAL A O 1
ATOM 712 N N . LEU A 1 88 ? -9.120 -2.750 15.310 1.00 87.69 88 LEU A N 1
ATOM 713 C CA . LEU A 1 88 ? -7.767 -2.560 15.841 1.00 87.69 88 LEU A CA 1
ATOM 714 C C . LEU A 1 88 ? -6.754 -3.521 15.203 1.00 87.69 88 LEU A C 1
ATOM 716 O O . LEU A 1 88 ? -5.690 -3.089 14.756 1.00 87.69 88 LEU A O 1
ATOM 720 N N . LEU A 1 89 ? -7.091 -4.810 15.108 1.00 90.62 89 LEU A N 1
ATOM 721 C CA . LEU A 1 89 ? -6.228 -5.824 14.495 1.00 90.62 89 LEU A CA 1
ATOM 722 C C . LEU A 1 89 ? -6.067 -5.594 12.982 1.00 90.62 89 LEU A C 1
ATOM 724 O O . LEU A 1 89 ? -4.964 -5.731 12.452 1.00 90.62 89 LEU A O 1
ATOM 728 N N . THR A 1 90 ? -7.133 -5.168 12.294 1.00 93.69 90 THR A N 1
ATOM 729 C CA . THR A 1 90 ? -7.085 -4.776 10.875 1.00 93.69 90 THR A CA 1
ATOM 730 C C . THR A 1 90 ? -6.150 -3.598 10.671 1.00 93.69 90 THR A C 1
ATOM 732 O O . THR A 1 90 ? -5.299 -3.648 9.792 1.00 93.69 90 THR A O 1
ATOM 735 N N . GLN A 1 91 ? -6.258 -2.555 11.495 1.00 90.62 91 GLN A N 1
ATOM 736 C CA . GLN A 1 91 ? -5.388 -1.383 11.418 1.00 90.62 91 GLN A CA 1
ATOM 737 C C . GLN A 1 91 ? -3.934 -1.730 11.745 1.00 90.62 91 GLN A C 1
ATOM 739 O O . GLN A 1 91 ? -3.024 -1.192 11.119 1.00 90.62 91 GLN A O 1
ATOM 744 N N . ALA A 1 92 ? -3.690 -2.638 12.694 1.00 87.94 92 ALA A N 1
ATOM 745 C CA . ALA A 1 92 ? -2.346 -3.132 12.975 1.00 87.94 92 ALA A CA 1
ATOM 746 C C . ALA A 1 92 ? -1.740 -3.832 11.748 1.00 87.94 92 ALA A C 1
ATOM 748 O O . ALA A 1 92 ? -0.619 -3.500 11.360 1.00 87.94 92 ALA A O 1
ATOM 749 N N . LEU A 1 93 ? -2.487 -4.736 11.103 1.00 92.38 93 LEU A N 1
ATOM 750 C CA . LEU A 1 93 ? -2.044 -5.422 9.889 1.00 92.38 93 LEU A CA 1
ATOM 751 C C . LEU A 1 93 ? -1.870 -4.451 8.708 1.00 92.38 93 LEU A C 1
ATOM 753 O O . LEU A 1 93 ? -0.818 -4.454 8.072 1.00 92.38 93 LEU A O 1
ATOM 757 N N . ASP A 1 94 ? -2.853 -3.583 8.456 1.00 91.75 94 ASP A N 1
ATOM 758 C CA . ASP A 1 94 ? -2.824 -2.566 7.396 1.00 91.75 94 ASP A CA 1
ATOM 759 C C . ASP A 1 94 ? -1.601 -1.661 7.535 1.00 91.75 94 ASP A C 1
ATOM 761 O O . ASP A 1 94 ? -0.862 -1.490 6.573 1.00 91.75 94 ASP A O 1
ATOM 765 N N . ARG A 1 95 ? -1.303 -1.172 8.747 1.00 86.81 95 ARG A N 1
ATOM 766 C CA . ARG A 1 95 ? -0.097 -0.374 9.011 1.00 86.81 95 ARG A CA 1
ATOM 767 C C . ARG A 1 95 ? 1.183 -1.163 8.753 1.00 86.81 95 ARG A C 1
ATOM 769 O O . ARG A 1 95 ? 2.154 -0.588 8.279 1.00 86.81 95 ARG A O 1
ATOM 776 N N . LYS A 1 96 ? 1.243 -2.458 9.079 1.00 88.44 96 LYS A N 1
ATOM 777 C CA . LYS A 1 96 ? 2.436 -3.275 8.788 1.00 88.44 96 LYS A CA 1
ATOM 778 C C . LYS A 1 96 ? 2.636 -3.460 7.287 1.00 88.44 96 LYS A C 1
ATOM 780 O O . LYS A 1 96 ? 3.763 -3.316 6.823 1.00 88.44 96 LYS A O 1
ATOM 785 N N . ILE A 1 97 ? 1.563 -3.715 6.536 1.00 90.56 97 ILE A N 1
ATOM 786 C CA . ILE A 1 97 ? 1.622 -3.798 5.071 1.00 90.56 97 ILE A CA 1
ATOM 787 C C . ILE A 1 97 ? 1.981 -2.432 4.481 1.00 90.56 97 ILE A C 1
ATOM 789 O O . ILE A 1 97 ? 2.879 -2.343 3.656 1.00 90.56 97 ILE A O 1
ATOM 793 N N . GLU A 1 98 ? 1.350 -1.356 4.947 1.00 86.94 98 GLU A N 1
ATOM 794 C CA . GLU A 1 98 ? 1.629 0.020 4.538 1.00 86.94 98 GLU A CA 1
ATOM 795 C C . GLU A 1 98 ? 3.113 0.354 4.674 1.00 86.94 98 GLU A C 1
ATOM 797 O O . GLU A 1 98 ? 3.741 0.749 3.695 1.00 86.94 98 GLU A O 1
ATOM 802 N N . LYS A 1 99 ? 3.685 0.121 5.860 1.00 79.81 99 LYS A N 1
ATOM 803 C CA . LYS A 1 99 ? 5.110 0.337 6.135 1.00 79.81 99 LYS A CA 1
ATOM 804 C C . LYS A 1 99 ? 6.027 -0.482 5.226 1.00 79.81 99 LYS A C 1
ATOM 806 O O . LYS A 1 99 ? 7.173 -0.096 5.040 1.00 79.81 99 LYS A O 1
ATOM 811 N N . PHE A 1 100 ? 5.536 -1.601 4.700 1.00 81.81 100 PHE A N 1
ATOM 812 C CA . PHE A 1 100 ? 6.276 -2.454 3.782 1.00 81.81 100 PHE A CA 1
ATOM 813 C C . PHE A 1 100 ? 6.146 -2.019 2.313 1.00 81.81 100 PHE A C 1
ATOM 815 O O . PHE A 1 100 ? 7.061 -2.210 1.523 1.00 81.81 100 PHE A O 1
ATOM 822 N N . THR A 1 101 ? 4.993 -1.469 1.934 1.00 81.50 101 THR A N 1
ATOM 823 C CA . THR A 1 101 ? 4.651 -1.185 0.528 1.00 81.50 101 THR A CA 1
ATOM 824 C C . THR A 1 101 ? 4.823 0.270 0.113 1.00 81.50 101 THR A C 1
ATOM 826 O O . THR A 1 101 ? 4.860 0.544 -1.080 1.00 81.50 101 THR A O 1
ATOM 829 N N . LEU A 1 102 ? 4.836 1.215 1.054 1.00 69.69 102 LEU A N 1
ATOM 830 C CA . LEU A 1 102 ? 4.876 2.629 0.700 1.00 69.69 102 LEU A CA 1
ATOM 831 C C . LEU A 1 102 ? 6.272 3.078 0.307 1.00 69.69 102 LEU A C 1
ATOM 833 O O . LEU A 1 102 ? 7.233 2.844 1.039 1.00 69.69 102 LEU A O 1
ATOM 837 N N . ASN A 1 103 ? 6.317 3.878 -0.758 1.00 63.69 103 ASN A N 1
ATOM 838 C CA . ASN A 1 103 ? 7.517 4.613 -1.098 1.00 63.69 103 ASN A CA 1
ATOM 839 C C . ASN A 1 103 ? 7.769 5.789 -0.142 1.00 63.69 103 ASN A C 1
ATOM 841 O O . ASN A 1 103 ? 6.849 6.399 0.416 1.00 63.69 103 ASN A O 1
ATOM 845 N N . ALA A 1 104 ? 9.041 6.146 0.036 1.00 56.41 104 ALA A N 1
ATOM 846 C CA . ALA A 1 104 ? 9.464 7.211 0.946 1.00 56.41 104 ALA A CA 1
ATOM 847 C C . ALA A 1 104 ? 8.831 8.591 0.644 1.00 56.41 104 ALA A C 1
ATOM 849 O O . ALA A 1 104 ? 8.820 9.477 1.505 1.00 56.41 104 ALA A O 1
ATOM 850 N N . GLU A 1 105 ? 8.324 8.809 -0.572 1.00 55.66 105 GLU A N 1
ATOM 851 C CA . GLU A 1 105 ? 7.693 10.060 -1.009 1.00 55.66 105 GLU A CA 1
ATOM 852 C C . GLU A 1 105 ? 6.192 10.112 -0.657 1.00 55.66 105 GLU A C 1
ATOM 854 O O . GLU A 1 105 ? 5.687 11.143 -0.197 1.00 55.66 105 GLU A O 1
ATOM 859 N N . GLU A 1 106 ? 5.501 8.977 -0.755 1.00 59.66 106 GLU A N 1
ATOM 860 C CA . GLU A 1 106 ? 4.124 8.759 -0.311 1.00 59.66 106 GLU A CA 1
ATOM 861 C C . GLU A 1 106 ? 4.019 8.814 1.213 1.00 59.66 106 GLU A C 1
ATOM 863 O O . GLU A 1 106 ? 3.089 9.428 1.737 1.00 59.66 106 GLU A O 1
ATOM 868 N N . ILE A 1 107 ? 5.017 8.293 1.938 1.00 56.78 107 ILE A N 1
ATOM 869 C CA . ILE A 1 107 ? 5.106 8.444 3.401 1.00 56.78 107 ILE A CA 1
ATOM 870 C C . ILE A 1 107 ? 5.133 9.930 3.781 1.00 56.78 107 ILE A C 1
ATOM 872 O O . ILE A 1 107 ? 4.359 10.363 4.633 1.00 56.78 107 ILE A O 1
ATOM 876 N N . LYS A 1 108 ? 5.949 10.756 3.108 1.00 56.00 108 LYS A N 1
ATOM 877 C CA . LYS A 1 108 ? 6.010 12.205 3.382 1.00 56.00 108 LYS A CA 1
ATOM 878 C C . LYS A 1 108 ? 4.682 12.910 3.110 1.00 56.00 108 LYS A C 1
ATOM 880 O O . LYS A 1 108 ? 4.292 13.801 3.864 1.00 56.00 108 LYS A O 1
ATOM 885 N N . THR A 1 109 ? 3.974 12.539 2.044 1.00 58.44 109 THR A N 1
ATOM 886 C CA . THR A 1 109 ? 2.666 13.140 1.732 1.00 58.44 109 THR A CA 1
ATOM 887 C C . THR A 1 109 ? 1.580 12.684 2.707 1.00 58.44 109 THR A C 1
ATOM 889 O O . THR A 1 109 ? 0.739 13.495 3.107 1.00 58.44 109 THR A O 1
ATOM 892 N N . LEU A 1 110 ? 1.620 11.427 3.152 1.00 56.81 110 LEU A N 1
ATOM 893 C CA . LEU A 1 110 ? 0.735 10.898 4.189 1.00 56.81 110 LEU A CA 1
ATOM 894 C C . LEU A 1 110 ? 1.009 11.524 5.556 1.00 56.81 110 LEU A C 1
ATOM 896 O O . LEU A 1 110 ? 0.058 11.878 6.241 1.00 56.81 110 LEU A O 1
ATOM 900 N N . GLU A 1 111 ? 2.265 11.766 5.930 1.00 60.16 111 GLU A N 1
ATOM 901 C CA . GLU A 1 111 ? 2.617 12.494 7.155 1.00 60.16 111 GLU A CA 1
ATOM 902 C C . GLU A 1 111 ? 2.038 13.913 7.165 1.00 60.16 111 GLU A C 1
ATOM 904 O O . GLU A 1 111 ? 1.499 14.358 8.178 1.00 60.16 111 GLU A O 1
ATOM 909 N N . VAL A 1 112 ? 2.105 14.628 6.037 1.00 58.47 112 VAL A N 1
ATOM 910 C CA . VAL A 1 112 ? 1.504 15.966 5.902 1.00 58.47 112 VAL A CA 1
ATOM 911 C C . VAL A 1 112 ? -0.021 15.889 6.004 1.00 58.47 112 VAL A C 1
ATOM 913 O O . VAL A 1 112 ? -0.633 16.686 6.717 1.00 58.47 112 VAL A O 1
ATOM 916 N N . ARG A 1 113 ? -0.647 14.901 5.351 1.00 52.94 113 ARG A N 1
ATOM 917 C CA . ARG A 1 113 ? -2.102 14.690 5.397 1.00 52.94 113 ARG A CA 1
ATOM 918 C C . ARG A 1 113 ? -2.584 14.262 6.790 1.00 52.94 113 ARG A C 1
ATOM 920 O O . ARG A 1 113 ? -3.622 14.740 7.238 1.00 52.94 113 ARG A O 1
ATOM 927 N N . ASN A 1 114 ? -1.834 13.417 7.491 1.00 57.50 114 ASN A N 1
ATOM 928 C CA . ASN A 1 114 ? -2.148 12.968 8.846 1.00 57.50 114 ASN A CA 1
ATOM 929 C C . ASN A 1 114 ? -1.923 14.089 9.860 1.00 57.50 114 ASN A C 1
ATOM 931 O O . ASN A 1 114 ? -2.779 14.294 10.712 1.00 57.50 114 ASN A O 1
ATOM 935 N N . LYS A 1 115 ? -0.871 14.909 9.720 1.00 57.47 115 LYS A N 1
ATOM 936 C CA . LYS A 1 115 ? -0.726 16.153 10.500 1.00 57.47 115 LYS A CA 1
ATOM 937 C C . LYS A 1 115 ? -1.913 17.101 10.301 1.00 57.47 115 LYS A C 1
ATOM 939 O O . LYS A 1 115 ? -2.364 17.696 11.272 1.00 57.47 115 LYS A O 1
ATOM 944 N N . ALA A 1 116 ? -2.445 17.196 9.080 1.00 47.62 116 ALA A N 1
ATOM 945 C CA . ALA A 1 116 ? -3.636 17.995 8.788 1.00 47.62 116 ALA A CA 1
ATOM 946 C C . ALA A 1 116 ? -4.937 17.386 9.351 1.00 47.62 116 ALA A C 1
ATOM 948 O O . ALA A 1 116 ? -5.829 18.128 9.743 1.00 47.62 116 ALA A O 1
ATOM 949 N N . LYS A 1 117 ? -5.059 16.053 9.434 1.00 50.59 117 LYS A N 1
ATOM 950 C CA . LYS A 1 117 ? -6.205 15.388 10.090 1.00 50.59 117 LYS A CA 1
ATOM 951 C C . LYS A 1 117 ? -6.139 15.470 11.619 1.00 50.59 117 LYS A C 1
ATOM 953 O O . LYS A 1 117 ? -7.154 15.724 12.256 1.00 50.59 117 LYS A O 1
ATOM 958 N N . ARG A 1 118 ? -4.943 15.335 12.202 1.00 47.91 118 ARG A N 1
ATOM 959 C CA . ARG A 1 118 ? -4.683 15.428 13.651 1.00 47.91 118 ARG A CA 1
ATOM 960 C C . ARG A 1 118 ? -5.001 16.799 14.252 1.00 47.91 118 ARG A C 1
ATOM 962 O O . ARG A 1 118 ? -5.163 16.882 15.463 1.00 47.91 118 ARG A O 1
ATOM 969 N N . SER A 1 119 ? -5.100 17.867 13.452 1.00 46.47 119 SER A N 1
ATOM 970 C CA . SER A 1 119 ? -5.530 19.177 13.966 1.00 46.47 119 SER A CA 1
ATOM 971 C C . SER A 1 119 ? -7.029 19.255 14.262 1.00 46.47 119 SER A C 1
ATOM 973 O O . SER A 1 119 ? -7.448 20.210 14.906 1.00 46.47 119 SER A O 1
ATOM 975 N N . ASN A 1 120 ? -7.826 18.281 13.803 1.00 44.25 120 ASN A N 1
ATOM 976 C CA . ASN A 1 120 ? -9.288 18.342 13.863 1.00 44.25 120 ASN A CA 1
ATOM 977 C C . ASN A 1 120 ? -9.931 17.245 14.726 1.00 44.25 120 ASN A C 1
ATOM 979 O O . ASN A 1 120 ? -11.146 17.273 14.891 1.00 44.25 120 ASN A O 1
ATOM 983 N N . ASP A 1 121 ? -9.161 16.302 15.277 1.00 44.28 121 ASP A N 1
ATOM 984 C CA . ASP A 1 121 ? -9.715 15.169 16.027 1.00 44.28 121 ASP A CA 1
ATOM 985 C C . ASP A 1 121 ? -8.887 14.883 17.289 1.00 44.28 121 ASP A C 1
ATOM 987 O O . ASP A 1 121 ? -7.793 14.322 17.228 1.00 44.28 121 ASP A O 1
ATOM 991 N N . VAL A 1 122 ? -9.377 15.344 18.444 1.00 45.38 122 VAL A N 1
ATOM 992 C CA . VAL A 1 122 ? -8.640 15.360 19.725 1.00 45.38 122 VAL A CA 1
ATOM 993 C C . VAL A 1 122 ? -8.482 13.949 20.314 1.00 45.38 122 VAL A C 1
ATOM 995 O O . VAL A 1 122 ? -7.517 13.678 21.027 1.00 45.38 122 VAL A O 1
ATOM 998 N N . THR A 1 123 ? -9.375 13.023 19.966 1.00 46.19 123 THR A N 1
ATOM 999 C CA . THR A 1 123 ? -9.480 11.688 20.580 1.00 46.19 123 THR A CA 1
ATOM 1000 C C . THR A 1 123 ? -8.500 10.667 19.984 1.00 46.19 123 THR A C 1
ATOM 1002 O O . THR A 1 123 ? -8.081 9.732 20.662 1.00 46.19 123 THR A O 1
ATOM 1005 N N . TYR A 1 124 ? -8.047 10.870 18.740 1.00 43.59 124 TYR A N 1
ATOM 1006 C CA . TYR A 1 124 ? -7.085 9.986 18.056 1.00 43.59 124 TYR A CA 1
ATOM 1007 C C . TYR A 1 124 ? -5.616 10.251 18.465 1.00 43.59 124 TYR A C 1
ATOM 1009 O O . TYR A 1 124 ? -4.721 9.430 18.250 1.00 43.59 124 TYR A O 1
ATOM 1017 N N . VAL A 1 125 ? -5.355 11.402 19.095 1.00 45.53 125 VAL A N 1
ATOM 1018 C CA . VAL A 1 125 ? -4.010 11.962 19.305 1.00 45.53 125 VAL A CA 1
ATOM 1019 C C . VAL A 1 125 ? -3.215 11.259 20.418 1.00 45.53 125 VAL A C 1
ATOM 1021 O O . VAL A 1 125 ? -1.984 11.244 20.356 1.00 45.53 125 VAL A O 1
ATOM 1024 N N . GLU A 1 126 ? -3.855 10.653 21.423 1.00 40.75 126 GLU A N 1
ATOM 1025 C CA . GLU A 1 126 ? -3.138 9.994 22.535 1.00 40.75 126 GLU A CA 1
ATOM 1026 C C . GLU A 1 126 ? -2.662 8.568 22.220 1.00 40.75 126 GLU A C 1
ATOM 1028 O O . GLU A 1 126 ? -1.560 8.195 22.632 1.00 40.75 126 GLU A O 1
ATOM 1033 N N . TYR A 1 127 ? -3.415 7.800 21.424 1.00 41.84 127 TYR A N 1
ATOM 1034 C CA . TYR A 1 127 ? -2.989 6.466 20.980 1.00 41.84 127 TYR A CA 1
ATOM 1035 C C . TYR A 1 127 ? -1.881 6.529 19.912 1.00 41.84 127 TYR A C 1
ATOM 1037 O O . TYR A 1 127 ? -0.965 5.706 19.935 1.00 41.84 127 TYR A O 1
ATOM 1045 N N . GLU A 1 128 ? -1.889 7.534 19.025 1.00 42.94 128 GLU A N 1
ATOM 1046 C CA . GLU A 1 128 ? -0.797 7.756 18.061 1.00 42.94 128 GLU A CA 1
ATOM 1047 C C . GLU A 1 128 ? 0.488 8.269 18.728 1.00 42.94 128 GLU A C 1
ATOM 1049 O O . GLU A 1 128 ? 1.575 7.805 18.388 1.00 42.94 128 GLU A O 1
ATOM 1054 N N . LYS A 1 129 ? 0.403 9.171 19.719 1.00 44.28 129 LYS A N 1
ATOM 1055 C CA . LYS A 1 129 ? 1.589 9.785 20.354 1.00 44.28 129 LYS A CA 1
ATOM 1056 C C . LYS A 1 129 ? 2.544 8.789 21.024 1.00 44.28 129 LYS A C 1
ATOM 1058 O O . LYS A 1 129 ? 3.728 9.103 21.133 1.00 44.28 129 LYS A O 1
ATOM 1063 N N . ARG A 1 130 ? 2.077 7.608 21.452 1.00 42.38 130 ARG A N 1
ATOM 1064 C CA . ARG A 1 130 ? 2.958 6.539 21.973 1.00 42.38 130 ARG A CA 1
ATOM 1065 C C . ARG A 1 130 ? 3.681 5.750 20.883 1.00 42.38 130 ARG A C 1
ATOM 1067 O O . ARG A 1 130 ? 4.714 5.166 21.179 1.00 42.38 130 ARG A O 1
ATOM 1074 N N . PHE A 1 131 ? 3.173 5.741 19.655 1.00 43.91 131 PHE A N 1
ATOM 1075 C CA . PHE A 1 131 ? 3.738 4.951 18.561 1.00 43.91 131 PHE A CA 1
ATOM 1076 C C . PHE A 1 131 ? 4.623 5.762 17.605 1.00 43.91 131 PHE A C 1
ATOM 1078 O O . PHE A 1 131 ? 5.481 5.175 16.958 1.00 43.91 131 PHE A O 1
ATOM 1085 N N . ASP A 1 132 ? 4.456 7.086 17.531 1.00 50.53 132 ASP A N 1
ATOM 1086 C CA . ASP A 1 132 ? 4.904 7.888 16.379 1.00 50.53 132 ASP A CA 1
ATOM 1087 C C . ASP A 1 132 ? 6.346 8.424 16.424 1.00 50.53 132 ASP A C 1
ATOM 1089 O O . ASP A 1 132 ? 6.863 8.876 15.405 1.00 50.53 132 ASP A O 1
ATOM 1093 N N . LYS A 1 133 ? 7.016 8.433 17.586 1.00 48.03 133 LYS A N 1
ATOM 1094 C CA . LYS A 1 133 ? 8.339 9.083 17.704 1.00 48.03 133 LYS A CA 1
ATOM 1095 C C . LYS A 1 133 ? 9.517 8.159 17.382 1.00 48.03 133 LYS A C 1
ATOM 1097 O O . LYS A 1 133 ? 10.585 8.647 17.036 1.00 48.03 133 LYS A O 1
ATOM 1102 N N . GLU A 1 134 ? 9.312 6.850 17.470 1.00 48.78 134 GLU A N 1
ATOM 1103 C CA . GLU A 1 134 ? 10.341 5.841 17.181 1.00 48.78 134 GLU A CA 1
ATOM 1104 C C . GLU A 1 134 ? 10.305 5.394 15.708 1.00 48.78 134 GLU A C 1
ATOM 1106 O O . GLU A 1 134 ? 11.266 4.846 15.186 1.00 48.78 134 GLU A O 1
ATOM 1111 N N . THR A 1 135 ? 9.218 5.687 14.984 1.00 55.75 135 THR A N 1
ATOM 1112 C CA . THR A 1 135 ? 8.969 5.067 13.679 1.00 55.75 135 THR A CA 1
ATOM 1113 C C . THR A 1 135 ? 9.620 5.779 12.500 1.00 55.75 135 THR A C 1
ATOM 1115 O O . THR A 1 135 ? 9.907 5.122 11.512 1.00 55.75 135 THR A O 1
ATOM 1118 N N . THR A 1 136 ? 9.818 7.100 12.525 1.00 53.47 136 THR A N 1
ATOM 1119 C CA . THR A 1 136 ? 10.065 7.865 11.284 1.00 53.47 136 THR A CA 1
ATOM 1120 C C . THR A 1 136 ? 11.461 7.667 10.687 1.00 53.47 136 THR A C 1
ATOM 1122 O O . THR A 1 136 ? 11.605 7.644 9.464 1.00 53.47 136 THR A O 1
ATOM 1125 N N . ASP A 1 137 ? 12.485 7.515 11.527 1.00 52.78 137 ASP A N 1
ATOM 1126 C CA . ASP A 1 137 ? 13.863 7.307 11.063 1.00 52.78 137 ASP A CA 1
ATOM 1127 C C . ASP A 1 137 ? 14.154 5.822 10.803 1.00 52.78 137 ASP A C 1
ATOM 1129 O O . ASP A 1 137 ? 14.835 5.502 9.830 1.00 52.78 137 ASP A O 1
ATOM 1133 N N . GLU A 1 138 ? 13.531 4.913 11.564 1.00 54.19 138 GLU A N 1
ATOM 1134 C CA . GLU A 1 138 ? 13.509 3.479 11.246 1.00 54.19 138 GLU A CA 1
ATOM 1135 C C . GLU A 1 138 ? 12.754 3.214 9.930 1.00 54.19 138 GLU A C 1
ATOM 1137 O O . GLU A 1 138 ? 13.225 2.463 9.083 1.00 54.19 138 GLU A O 1
ATOM 1142 N N . LEU A 1 139 ? 11.627 3.893 9.678 1.00 53.41 139 LEU A N 1
ATOM 1143 C CA . LEU A 1 139 ? 10.836 3.737 8.449 1.00 53.41 139 LEU A CA 1
ATOM 1144 C C . LEU A 1 139 ? 11.593 4.133 7.184 1.00 53.41 139 LEU A C 1
ATOM 1146 O O . LEU A 1 139 ? 11.483 3.447 6.172 1.00 53.41 139 LEU A O 1
ATOM 1150 N N . LYS A 1 140 ? 12.367 5.222 7.226 1.00 54.75 140 LYS A N 1
ATOM 1151 C CA . LYS A 1 140 ? 13.122 5.704 6.057 1.00 54.75 140 LYS A CA 1
ATOM 1152 C C . LYS A 1 140 ? 14.285 4.792 5.678 1.00 54.75 140 LYS A C 1
ATOM 1154 O O . LYS A 1 140 ? 14.713 4.825 4.527 1.00 54.75 140 LYS A O 1
ATOM 1159 N N . ALA A 1 141 ? 14.800 4.011 6.624 1.00 54.22 141 ALA A N 1
ATOM 1160 C CA . ALA A 1 141 ? 15.882 3.068 6.371 1.00 54.22 141 ALA A CA 1
ATOM 1161 C C . ALA A 1 141 ? 15.382 1.738 5.777 1.00 54.22 141 ALA A C 1
ATOM 1163 O O . ALA A 1 141 ? 16.153 1.042 5.115 1.00 54.22 141 ALA A O 1
ATOM 1164 N N . ASN A 1 142 ? 14.110 1.383 5.997 1.00 57.34 142 ASN A N 1
ATOM 1165 C CA . ASN A 1 142 ? 13.770 -0.031 6.103 1.00 57.34 142 ASN A CA 1
ATOM 1166 C C . ASN A 1 142 ? 13.422 -0.781 4.817 1.00 57.34 142 ASN A C 1
ATOM 1168 O O . ASN A 1 142 ? 13.608 -1.990 4.848 1.00 57.34 142 ASN A O 1
ATOM 1172 N N . ILE A 1 143 ? 13.020 -0.176 3.686 1.00 68.56 143 ILE A N 1
ATOM 1173 C CA . ILE A 1 143 ? 12.921 -0.961 2.431 1.00 68.56 143 ILE A CA 1
ATOM 1174 C C . ILE A 1 143 ? 13.216 -0.138 1.173 1.00 68.56 143 ILE A C 1
ATOM 1176 O O . ILE A 1 143 ? 12.409 -0.036 0.251 1.00 68.56 143 ILE A O 1
ATOM 1180 N N . ILE A 1 144 ? 14.441 0.386 1.088 1.00 82.75 144 ILE A N 1
ATOM 1181 C CA . ILE A 1 144 ? 14.944 1.064 -0.119 1.00 82.75 144 ILE A CA 1
ATOM 1182 C C . ILE A 1 144 ? 14.792 0.157 -1.357 1.00 82.75 144 ILE A C 1
ATOM 1184 O O . ILE A 1 144 ? 14.577 0.639 -2.467 1.00 82.75 144 ILE A O 1
ATOM 1188 N N . VAL A 1 145 ? 14.855 -1.167 -1.188 1.00 86.94 145 VAL A N 1
ATOM 1189 C CA . VAL A 1 145 ? 14.666 -2.122 -2.288 1.00 86.94 145 VAL A CA 1
ATOM 1190 C C . VAL A 1 145 ? 13.252 -2.084 -2.884 1.00 86.94 145 VAL A C 1
ATOM 1192 O O . VAL A 1 145 ? 13.136 -2.113 -4.107 1.00 86.94 145 VAL A O 1
ATOM 1195 N N . SER A 1 146 ? 12.199 -1.983 -2.062 1.00 88.94 146 SER A N 1
ATOM 1196 C CA . SER A 1 146 ? 10.798 -1.988 -2.523 1.00 88.94 146 SER A CA 1
ATOM 1197 C C . SER A 1 146 ? 10.550 -0.828 -3.472 1.00 88.94 146 SER A C 1
ATOM 1199 O O . SER A 1 146 ? 10.183 -1.038 -4.627 1.00 88.94 146 SER A O 1
ATOM 1201 N N . ASP A 1 147 ? 10.867 0.386 -3.014 1.00 88.94 147 ASP A N 1
ATOM 1202 C CA . ASP A 1 147 ? 10.672 1.629 -3.759 1.00 88.94 147 ASP A CA 1
ATOM 1203 C C . ASP A 1 147 ? 11.323 1.560 -5.132 1.00 88.94 147 ASP A C 1
ATOM 1205 O O . ASP A 1 147 ? 10.723 1.911 -6.144 1.00 88.94 147 ASP A O 1
ATOM 1209 N N . ASN A 1 148 ? 12.569 1.090 -5.180 1.00 93.19 148 ASN A N 1
ATOM 1210 C CA . ASN A 1 148 ? 13.320 1.067 -6.422 1.00 93.19 148 ASN A CA 1
ATOM 1211 C C . ASN A 1 148 ? 12.839 -0.034 -7.372 1.00 93.19 148 ASN A C 1
ATOM 1213 O O . ASN A 1 148 ? 12.788 0.208 -8.575 1.00 93.19 148 ASN A O 1
ATOM 1217 N N . ILE A 1 149 ? 12.425 -1.200 -6.867 1.00 94.81 149 ILE A N 1
ATOM 1218 C CA . ILE A 1 149 ? 11.824 -2.251 -7.701 1.00 94.81 149 ILE A CA 1
ATOM 1219 C C . ILE A 1 149 ? 10.474 -1.790 -8.265 1.00 94.81 149 ILE A C 1
ATOM 1221 O O . ILE A 1 149 ? 10.243 -1.903 -9.471 1.00 94.81 149 ILE A O 1
ATOM 1225 N N . GLN A 1 150 ? 9.605 -1.217 -7.430 1.00 93.50 150 GLN A N 1
ATOM 1226 C CA . GLN A 1 150 ? 8.297 -0.722 -7.863 1.00 93.50 150 GLN A CA 1
ATOM 1227 C C . GLN A 1 150 ? 8.417 0.456 -8.832 1.00 93.50 150 GLN A C 1
ATOM 1229 O O . GLN A 1 150 ? 7.683 0.503 -9.816 1.00 93.50 150 GLN A O 1
ATOM 1234 N N . ASN A 1 151 ? 9.371 1.369 -8.622 1.00 93.88 151 ASN A N 1
ATOM 1235 C CA . ASN A 1 151 ? 9.634 2.468 -9.553 1.00 93.88 151 ASN A CA 1
ATOM 1236 C C . ASN A 1 151 ? 10.028 1.960 -10.943 1.00 93.88 151 ASN A C 1
ATOM 1238 O O . ASN A 1 151 ? 9.509 2.462 -11.935 1.00 93.88 151 ASN A O 1
ATOM 1242 N N . ILE A 1 152 ? 10.901 0.950 -11.023 1.00 96.88 152 ILE A N 1
ATOM 1243 C CA . ILE A 1 152 ? 11.308 0.349 -12.302 1.00 96.88 152 ILE A CA 1
ATOM 1244 C C . ILE A 1 152 ? 10.114 -0.354 -12.972 1.00 96.88 152 ILE A C 1
ATOM 1246 O O . ILE A 1 152 ? 9.871 -0.157 -14.162 1.00 96.88 152 ILE A O 1
ATOM 1250 N N . SER A 1 153 ? 9.336 -1.137 -12.214 1.00 96.31 153 SER A N 1
ATOM 1251 C CA . SER A 1 153 ? 8.141 -1.836 -12.722 1.00 96.31 153 SER A CA 1
ATOM 1252 C C . SER A 1 153 ? 7.075 -0.859 -13.248 1.00 96.31 153 SER A C 1
ATOM 1254 O O . SER A 1 153 ? 6.550 -1.002 -14.358 1.00 96.31 153 SER A O 1
ATOM 1256 N N . LYS A 1 154 ? 6.802 0.205 -12.487 1.00 94.94 154 LYS A N 1
ATOM 1257 C CA . LYS A 1 154 ? 5.859 1.261 -12.865 1.00 94.94 154 LYS A CA 1
ATOM 1258 C C . LYS A 1 154 ? 6.338 2.039 -14.087 1.00 94.94 154 LYS A C 1
ATOM 1260 O O . LYS A 1 154 ? 5.548 2.272 -14.996 1.00 94.94 154 LYS A O 1
ATOM 1265 N N . ALA A 1 155 ? 7.624 2.389 -14.146 1.00 95.88 155 ALA A N 1
ATOM 1266 C CA . ALA A 1 155 ? 8.209 3.070 -15.296 1.00 95.88 155 ALA A CA 1
ATOM 1267 C C . ALA A 1 155 ? 8.078 2.245 -16.585 1.00 95.88 155 ALA A C 1
ATOM 1269 O O . ALA A 1 155 ? 7.777 2.816 -17.631 1.00 95.88 155 ALA A O 1
ATOM 1270 N N . ALA A 1 156 ? 8.241 0.917 -16.518 1.00 97.06 156 ALA A N 1
ATOM 1271 C CA . ALA A 1 156 ? 7.998 0.029 -17.658 1.00 97.06 156 ALA A CA 1
ATOM 1272 C C . ALA A 1 156 ? 6.545 0.134 -18.160 1.00 97.06 156 ALA A C 1
ATOM 1274 O O . ALA A 1 156 ? 6.315 0.367 -19.347 1.00 97.06 156 ALA A O 1
ATOM 1275 N N . THR A 1 157 ? 5.571 0.053 -17.249 1.00 96.25 157 THR A N 1
ATOM 1276 C CA . THR A 1 157 ? 4.136 0.167 -17.580 1.00 96.25 157 THR A CA 1
ATOM 1277 C C . THR A 1 157 ? 3.786 1.541 -18.166 1.00 96.25 157 THR A C 1
ATOM 1279 O O . THR A 1 157 ? 3.086 1.641 -19.179 1.00 96.25 157 THR A O 1
ATOM 1282 N N . ASP A 1 158 ? 4.311 2.611 -17.565 1.00 95.12 158 ASP A N 1
ATOM 1283 C CA . ASP A 1 158 ? 4.106 3.984 -18.030 1.00 95.12 158 ASP A CA 1
ATOM 1284 C C . ASP A 1 158 ? 4.723 4.199 -19.423 1.00 95.12 158 ASP A C 1
ATOM 1286 O O . ASP A 1 158 ? 4.127 4.876 -20.260 1.00 95.12 158 ASP A O 1
ATOM 1290 N N . ILE A 1 159 ? 5.897 3.618 -19.702 1.00 95.81 159 ILE A N 1
ATOM 1291 C CA . ILE A 1 159 ? 6.531 3.700 -21.025 1.00 95.81 159 ILE A CA 1
ATOM 1292 C C . ILE A 1 159 ? 5.694 2.973 -22.075 1.00 95.81 159 ILE A C 1
ATOM 1294 O O . ILE A 1 159 ? 5.472 3.560 -23.130 1.00 95.81 159 ILE A O 1
ATOM 1298 N N . ILE A 1 160 ? 5.191 1.763 -21.797 1.00 96.81 160 ILE A N 1
ATOM 1299 C CA . ILE A 1 160 ? 4.298 1.041 -22.725 1.00 96.81 160 ILE A CA 1
ATOM 1300 C C . ILE A 1 160 ? 3.080 1.906 -23.062 1.00 96.81 160 ILE A C 1
ATOM 1302 O O . ILE A 1 160 ? 2.813 2.148 -24.236 1.00 96.81 160 ILE A O 1
ATOM 1306 N N . THR A 1 161 ? 2.418 2.460 -22.042 1.00 95.81 161 THR A N 1
ATOM 1307 C CA . THR A 1 161 ? 1.251 3.341 -22.225 1.00 95.81 161 THR A CA 1
ATOM 1308 C C . THR A 1 161 ? 1.589 4.533 -23.126 1.00 95.81 161 THR A C 1
ATOM 1310 O O . THR A 1 161 ? 0.833 4.890 -24.025 1.00 95.81 161 THR A O 1
ATOM 1313 N N . VAL A 1 162 ? 2.757 5.155 -22.933 1.00 94.00 162 VAL A N 1
ATOM 1314 C CA . VAL A 1 162 ? 3.183 6.282 -23.775 1.00 94.00 162 VAL A CA 1
ATOM 1315 C C . VAL A 1 162 ? 3.548 5.834 -25.196 1.00 94.00 162 VAL A C 1
ATOM 1317 O O . VAL A 1 162 ? 3.313 6.590 -26.134 1.00 94.00 162 VAL A O 1
ATOM 1320 N N . MET A 1 163 ? 4.093 4.630 -25.394 1.00 95.69 163 MET A N 1
ATOM 1321 C CA . MET A 1 163 ? 4.359 4.104 -26.738 1.00 95.69 163 MET A CA 1
ATOM 1322 C C . MET A 1 163 ? 3.067 3.804 -27.505 1.00 95.69 163 MET A C 1
ATOM 1324 O O . MET A 1 163 ? 3.020 4.063 -28.706 1.00 95.69 163 MET A O 1
ATOM 1328 N N . GLU A 1 164 ? 2.012 3.337 -26.832 1.00 95.00 164 GLU A N 1
ATOM 1329 C CA . GLU A 1 164 ? 0.674 3.195 -27.425 1.00 95.00 164 GLU A CA 1
ATOM 1330 C C . GLU A 1 164 ? 0.134 4.556 -27.887 1.00 95.00 164 GLU A C 1
ATOM 1332 O O . GLU A 1 164 ? -0.270 4.705 -29.039 1.00 95.00 164 GLU A O 1
ATOM 1337 N N . GLU A 1 165 ? 0.238 5.586 -27.038 1.00 93.50 165 GLU A N 1
ATOM 1338 C CA . GLU A 1 165 ? -0.137 6.956 -27.406 1.00 93.50 165 GLU A CA 1
ATOM 1339 C C . GLU A 1 165 ? 0.664 7.478 -28.621 1.00 93.50 165 GLU A C 1
ATOM 1341 O O . GLU A 1 165 ? 0.102 8.132 -29.501 1.00 93.50 165 GLU A O 1
ATOM 1346 N N . VAL A 1 166 ? 1.975 7.202 -28.686 1.00 92.31 166 VAL A N 1
ATOM 1347 C CA . VAL A 1 166 ? 2.827 7.575 -29.832 1.00 92.31 166 VAL A CA 1
ATOM 1348 C C . VAL A 1 166 ? 2.391 6.834 -31.096 1.00 92.31 166 VAL A C 1
ATOM 1350 O O . VAL A 1 166 ? 2.317 7.437 -32.166 1.00 92.31 166 VAL A O 1
ATOM 1353 N N . ASN A 1 167 ? 2.079 5.544 -30.987 1.00 93.75 167 ASN A N 1
ATOM 1354 C CA . ASN A 1 167 ? 1.621 4.740 -32.113 1.00 93.75 167 ASN A CA 1
ATOM 1355 C C . ASN A 1 167 ? 0.303 5.275 -32.700 1.00 93.75 167 ASN A C 1
ATOM 1357 O O . ASN A 1 167 ? 0.150 5.331 -33.920 1.00 93.75 167 ASN A O 1
ATOM 1361 N N . ASP A 1 168 ? -0.615 5.730 -31.847 1.00 93.44 168 ASP A N 1
ATOM 1362 C CA . ASP A 1 168 ? -1.898 6.298 -32.266 1.00 93.44 168 ASP A CA 1
ATOM 1363 C C . ASP A 1 168 ? -1.764 7.682 -32.916 1.00 93.44 168 ASP A C 1
ATOM 1365 O O . ASP A 1 168 ? -2.458 7.991 -33.886 1.00 93.44 168 ASP A O 1
ATOM 1369 N N . GLU A 1 169 ? -0.865 8.527 -32.413 1.00 91.62 169 GLU A N 1
ATOM 1370 C CA . GLU A 1 169 ? -0.718 9.905 -32.896 1.00 91.62 169 GLU A CA 1
ATOM 1371 C C . GLU A 1 169 ? 0.156 10.024 -34.148 1.00 91.62 169 GLU A C 1
ATOM 1373 O O . GLU A 1 169 ? -0.071 10.904 -34.983 1.00 91.62 169 GLU A O 1
ATOM 1378 N N . TYR A 1 170 ? 1.145 9.141 -34.301 1.00 91.62 170 TYR A N 1
ATOM 1379 C CA . TYR A 1 170 ? 2.160 9.225 -35.353 1.00 91.62 170 TYR A CA 1
ATOM 1380 C C . TYR A 1 170 ? 1.995 8.147 -36.431 1.00 91.62 170 TYR A C 1
ATOM 1382 O O . TYR A 1 170 ? 2.961 7.776 -37.094 1.00 91.62 170 TYR A O 1
ATOM 1390 N N . GLN A 1 171 ? 0.758 7.702 -36.680 1.00 92.69 171 GLN A N 1
ATOM 1391 C CA . GLN A 1 171 ? 0.416 6.657 -37.661 1.00 92.69 171 GLN A CA 1
ATOM 1392 C C . GLN A 1 171 ? 0.944 6.905 -39.085 1.00 92.69 171 GLN A C 1
ATOM 1394 O O . GLN A 1 171 ? 1.055 5.975 -39.874 1.00 92.69 171 GLN A O 1
ATOM 1399 N N . SER A 1 172 ? 1.244 8.157 -39.443 1.00 94.31 172 SER A N 1
ATOM 1400 C CA . SER A 1 172 ? 1.782 8.528 -40.762 1.00 94.31 172 SER A CA 1
ATOM 1401 C C . SER A 1 172 ? 3.316 8.530 -40.843 1.00 94.31 172 SER A C 1
ATOM 1403 O O . SER A 1 172 ? 3.859 8.895 -41.884 1.00 94.31 172 SER A O 1
ATOM 1405 N N . TYR A 1 173 ? 4.022 8.180 -39.764 1.00 94.56 173 TYR A N 1
ATOM 1406 C CA . TYR A 1 173 ? 5.477 8.295 -39.657 1.00 94.56 173 TYR A CA 1
ATOM 1407 C C . TYR A 1 173 ? 6.124 6.939 -39.339 1.00 94.56 173 TYR A C 1
ATOM 1409 O O . TYR A 1 173 ? 6.468 6.661 -38.191 1.00 94.56 173 TYR A O 1
ATOM 1417 N N . ASP A 1 174 ? 6.350 6.113 -40.365 1.00 96.12 174 ASP A N 1
ATOM 1418 C CA . ASP A 1 174 ? 6.836 4.726 -40.228 1.00 96.12 174 ASP A CA 1
ATOM 1419 C C . ASP A 1 174 ? 8.071 4.574 -39.324 1.00 96.12 174 ASP A C 1
ATOM 1421 O O . ASP A 1 174 ? 8.129 3.664 -38.502 1.00 96.12 174 ASP A O 1
ATOM 1425 N N . GLN A 1 175 ? 9.041 5.490 -39.415 1.00 96.06 175 GLN A N 1
ATOM 1426 C CA . GLN A 1 175 ? 10.266 5.443 -38.601 1.00 96.06 175 GLN A CA 1
ATOM 1427 C C . GLN A 1 175 ? 9.995 5.634 -37.100 1.00 96.06 175 GLN A C 1
ATOM 1429 O O . GLN A 1 175 ? 10.646 5.003 -36.266 1.00 96.06 175 GLN A O 1
ATOM 1434 N N . ILE A 1 176 ? 9.027 6.490 -36.751 1.00 94.62 176 ILE A N 1
ATOM 1435 C CA . ILE A 1 176 ? 8.598 6.711 -35.364 1.00 94.62 176 ILE A CA 1
ATOM 1436 C C . ILE A 1 176 ? 7.885 5.460 -34.857 1.00 94.62 176 ILE A C 1
ATOM 1438 O O . ILE A 1 176 ? 8.193 4.991 -33.763 1.00 94.62 176 ILE A O 1
ATOM 1442 N N . LEU A 1 177 ? 6.989 4.885 -35.666 1.00 96.00 177 LEU A N 1
ATOM 1443 C CA . LEU A 1 177 ? 6.256 3.667 -35.315 1.00 96.00 177 LEU A CA 1
ATOM 1444 C C . LEU A 1 177 ? 7.195 2.472 -35.116 1.00 96.00 177 LEU A C 1
ATOM 1446 O O . LEU A 1 177 ? 7.087 1.758 -34.122 1.00 96.00 177 LEU A O 1
ATOM 1450 N N . GLU A 1 178 ? 8.162 2.275 -36.015 1.00 97.69 178 GLU A N 1
ATOM 1451 C CA . GLU A 1 178 ? 9.166 1.212 -35.905 1.00 97.69 178 GLU A CA 1
ATOM 1452 C C . GLU A 1 178 ? 10.007 1.372 -34.632 1.00 97.69 178 GLU A C 1
ATOM 1454 O O . GLU A 1 178 ? 10.270 0.399 -33.915 1.00 97.69 178 GLU A O 1
ATOM 1459 N N . LYS A 1 179 ? 10.392 2.609 -34.301 1.00 97.25 179 LYS A N 1
ATOM 1460 C CA . LYS A 1 179 ? 11.166 2.893 -33.094 1.00 97.25 179 LYS A CA 1
ATOM 1461 C C . LYS A 1 179 ? 10.333 2.705 -31.821 1.00 97.25 179 LYS A C 1
ATOM 1463 O O . LYS A 1 179 ? 10.820 2.069 -30.889 1.00 97.25 179 LYS A O 1
ATOM 1468 N N . ALA A 1 180 ? 9.091 3.184 -31.790 1.00 96.56 180 ALA A N 1
ATOM 1469 C CA . ALA A 1 180 ? 8.170 2.994 -30.668 1.00 96.56 180 ALA A CA 1
ATOM 1470 C C . ALA A 1 180 ? 7.860 1.508 -30.431 1.00 96.56 180 ALA A C 1
ATOM 1472 O O . ALA A 1 180 ? 7.892 1.034 -29.293 1.00 96.56 180 ALA A O 1
ATOM 1473 N N . LYS A 1 181 ? 7.661 0.738 -31.508 1.00 98.00 181 LYS A N 1
ATOM 1474 C CA . LYS A 1 181 ? 7.524 -0.719 -31.443 1.00 98.00 181 LYS A CA 1
ATOM 1475 C C . LYS A 1 181 ? 8.778 -1.377 -30.872 1.00 98.00 181 LYS A C 1
ATOM 1477 O O . LYS A 1 181 ? 8.670 -2.171 -29.950 1.00 98.00 181 LYS A O 1
ATOM 1482 N N . THR A 1 182 ? 9.964 -0.998 -31.353 1.00 98.25 182 THR A N 1
ATOM 1483 C CA . THR A 1 182 ? 11.242 -1.518 -30.832 1.00 98.25 182 THR A CA 1
ATOM 1484 C C . THR A 1 182 ? 11.377 -1.294 -29.322 1.00 98.25 182 THR A C 1
ATOM 1486 O O . THR A 1 182 ? 11.797 -2.192 -28.595 1.00 98.25 182 THR A O 1
ATOM 1489 N N . VAL A 1 183 ? 11.018 -0.098 -28.838 1.00 98.00 183 VAL A N 1
ATOM 1490 C CA . VAL A 1 183 ? 11.002 0.212 -27.399 1.00 98.00 183 VAL A CA 1
ATOM 1491 C C . VAL A 1 183 ? 10.000 -0.682 -26.672 1.00 98.00 183 VAL A C 1
ATOM 1493 O O . VAL A 1 183 ? 10.351 -1.284 -25.663 1.00 98.00 183 VAL A O 1
ATOM 1496 N N . THR A 1 184 ? 8.781 -0.801 -27.199 1.00 98.19 184 THR A N 1
ATOM 1497 C CA . THR A 1 184 ? 7.711 -1.628 -26.622 1.00 98.19 184 THR A CA 1
ATOM 1498 C C . THR A 1 184 ? 8.128 -3.092 -26.510 1.00 98.19 184 THR A C 1
ATOM 1500 O O . THR A 1 184 ? 7.964 -3.690 -25.452 1.00 98.19 184 THR A O 1
ATOM 1503 N N . ASP A 1 185 ? 8.736 -3.654 -27.555 1.00 98.44 185 ASP A N 1
ATOM 1504 C CA . ASP A 1 185 ? 9.211 -5.039 -27.581 1.00 98.44 185 ASP A CA 1
ATOM 1505 C C . ASP A 1 185 ? 10.287 -5.282 -26.509 1.00 98.44 185 ASP A C 1
ATOM 1507 O O . ASP A 1 185 ? 10.211 -6.268 -25.779 1.00 98.44 185 ASP A O 1
ATOM 1511 N N . LYS A 1 186 ? 11.236 -4.351 -26.333 1.00 98.50 186 LYS A N 1
ATOM 1512 C CA . LYS A 1 186 ? 12.266 -4.436 -25.278 1.00 98.50 186 LYS A CA 1
ATOM 1513 C C . LYS A 1 186 ? 11.697 -4.291 -23.869 1.00 98.50 186 LYS A C 1
ATOM 1515 O O . LYS A 1 186 ? 12.134 -4.984 -22.953 1.00 98.50 186 LYS A O 1
ATOM 1520 N N . VAL A 1 187 ? 10.739 -3.385 -23.672 1.00 97.88 187 VAL A N 1
ATOM 1521 C CA . VAL A 1 187 ? 10.073 -3.236 -22.371 1.00 97.88 187 VAL A CA 1
ATOM 1522 C C . VAL A 1 187 ? 9.241 -4.485 -22.063 1.00 97.88 187 VAL A C 1
ATOM 1524 O O . VAL A 1 187 ? 9.282 -4.969 -20.939 1.00 97.88 187 VAL A O 1
ATOM 1527 N N . ASN A 1 188 ? 8.575 -5.076 -23.058 1.00 98.06 188 ASN A N 1
ATOM 1528 C CA . ASN A 1 188 ? 7.868 -6.347 -22.904 1.00 98.06 188 ASN A CA 1
ATOM 1529 C C . ASN A 1 188 ? 8.818 -7.517 -22.616 1.00 98.06 188 ASN A C 1
ATOM 1531 O O . ASN A 1 188 ? 8.501 -8.355 -21.776 1.00 98.06 188 ASN A O 1
ATOM 1535 N N . GLU A 1 189 ? 9.988 -7.574 -23.255 1.00 98.06 189 GLU A N 1
ATOM 1536 C CA . GLU A 1 189 ? 11.034 -8.548 -22.919 1.00 98.06 189 GLU A CA 1
ATOM 1537 C C . GLU A 1 189 ? 11.469 -8.403 -21.454 1.00 98.06 189 GLU A C 1
ATOM 1539 O O . GLU A 1 189 ? 11.579 -9.397 -20.741 1.00 98.06 189 GLU A O 1
ATOM 1544 N N . PHE A 1 190 ? 11.634 -7.174 -20.964 1.00 97.94 190 PHE A N 1
ATOM 1545 C CA . PHE A 1 190 ? 11.913 -6.920 -19.552 1.00 97.94 190 PHE A CA 1
ATOM 1546 C C . PHE A 1 190 ? 10.756 -7.351 -18.628 1.00 97.94 190 PHE A C 1
ATOM 1548 O O . PHE A 1 190 ? 10.981 -8.008 -17.609 1.00 97.94 190 PHE A O 1
ATOM 1555 N N . SER A 1 191 ? 9.515 -7.018 -18.983 1.00 96.69 191 SER A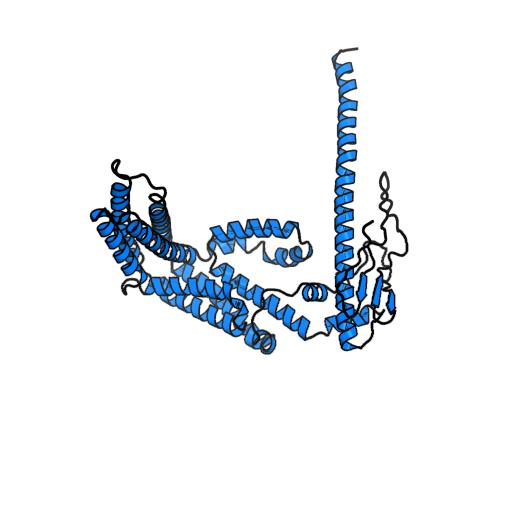 N 1
ATOM 1556 C CA . SER A 1 191 ? 8.327 -7.263 -18.156 1.00 96.69 191 SER A CA 1
ATOM 1557 C C . SER A 1 191 ? 7.856 -8.718 -18.140 1.00 96.69 191 SER A C 1
ATOM 1559 O O . SER A 1 191 ? 7.261 -9.137 -17.148 1.00 96.69 191 SER A O 1
ATOM 1561 N N . PHE A 1 192 ? 8.108 -9.481 -19.206 1.00 96.69 192 PHE A N 1
ATOM 1562 C CA . PHE A 1 192 ? 7.552 -10.829 -19.385 1.00 96.69 192 PHE A CA 1
ATOM 1563 C C . PHE A 1 192 ? 8.575 -11.891 -19.808 1.00 96.69 192 PHE A C 1
ATOM 1565 O O . PHE A 1 192 ? 8.236 -13.071 -19.858 1.00 96.69 192 PHE A O 1
ATOM 1572 N N . GLY A 1 193 ? 9.810 -11.507 -20.137 1.00 96.81 193 GLY A N 1
ATOM 1573 C CA . GLY A 1 193 ? 10.855 -12.438 -20.555 1.00 96.81 193 GLY A CA 1
ATOM 1574 C C . GLY A 1 193 ? 11.467 -13.214 -19.388 1.00 96.81 193 GLY A C 1
ATOM 1575 O O . GLY A 1 193 ? 11.609 -12.694 -18.278 1.00 96.81 193 GLY A O 1
ATOM 1576 N N . ASP A 1 194 ? 11.890 -14.452 -19.658 1.00 97.12 194 ASP A N 1
ATOM 1577 C CA . ASP A 1 194 ? 12.464 -15.360 -18.653 1.00 97.12 194 ASP A CA 1
ATOM 1578 C C . ASP A 1 194 ? 13.762 -14.826 -18.024 1.00 97.12 194 ASP A C 1
ATOM 1580 O O . ASP A 1 194 ? 14.032 -15.093 -16.852 1.00 97.12 194 ASP A O 1
ATOM 1584 N N . SER A 1 195 ? 14.533 -14.021 -18.765 1.00 96.69 195 SER A N 1
ATOM 1585 C CA . SER A 1 195 ? 15.790 -13.410 -18.304 1.00 96.69 195 SER A CA 1
ATOM 1586 C C . SER A 1 195 ? 15.620 -12.500 -17.081 1.00 96.69 195 SER A C 1
ATOM 1588 O O . SER A 1 195 ? 16.583 -12.253 -16.364 1.00 96.69 195 SER A O 1
ATOM 1590 N N . TYR A 1 196 ? 14.405 -12.002 -16.824 1.00 97.25 196 TYR A N 1
ATOM 1591 C CA . TYR A 1 196 ? 14.110 -11.070 -15.728 1.00 97.25 196 TYR A CA 1
ATOM 1592 C C . TYR A 1 196 ? 13.085 -11.630 -14.737 1.00 97.25 196 TYR A C 1
ATOM 1594 O O . TYR A 1 196 ? 12.537 -10.896 -13.912 1.00 97.25 196 TYR A O 1
ATOM 1602 N N . LYS A 1 197 ? 12.842 -12.944 -14.782 1.00 97.81 197 LYS A N 1
ATOM 1603 C CA . LYS A 1 197 ? 11.804 -13.622 -13.999 1.00 97.81 197 LYS A CA 1
ATOM 1604 C C . LYS A 1 197 ? 11.909 -13.371 -12.496 1.00 97.81 197 LYS A C 1
ATOM 1606 O O . LYS A 1 197 ? 10.898 -13.130 -11.843 1.00 97.81 197 LYS A O 1
ATOM 1611 N N . THR A 1 198 ? 13.116 -13.381 -11.939 1.00 98.00 198 THR A N 1
ATOM 1612 C CA . THR A 1 198 ? 13.341 -13.116 -10.510 1.00 98.00 198 THR A CA 1
ATOM 1613 C C . THR A 1 198 ? 12.892 -11.706 -10.120 1.00 98.00 198 THR A C 1
ATOM 1615 O O . THR A 1 198 ? 12.156 -11.535 -9.149 1.00 98.00 198 THR A O 1
ATOM 1618 N N . PHE A 1 199 ? 13.259 -10.694 -10.915 1.00 97.69 199 PHE A N 1
ATOM 1619 C CA . PHE A 1 199 ? 12.795 -9.320 -10.710 1.00 97.69 199 PHE A CA 1
ATOM 1620 C C . PHE A 1 199 ? 11.266 -9.236 -10.795 1.00 97.69 199 PHE A C 1
ATOM 1622 O O . PHE A 1 199 ? 10.637 -8.648 -9.917 1.00 97.69 199 PHE A O 1
ATOM 1629 N N . GLN A 1 200 ? 10.667 -9.870 -11.808 1.00 97.62 200 GLN A N 1
ATOM 1630 C CA . GLN A 1 200 ? 9.215 -9.892 -12.005 1.00 97.62 200 GLN A CA 1
ATOM 1631 C C . GLN A 1 200 ? 8.486 -10.534 -10.814 1.00 97.62 200 GLN A C 1
ATOM 1633 O O . GLN A 1 200 ? 7.477 -10.000 -10.361 1.00 97.62 200 GLN A O 1
ATOM 1638 N N . ILE A 1 201 ? 9.002 -11.639 -10.259 1.00 97.75 201 ILE A N 1
ATOM 1639 C CA . ILE A 1 201 ? 8.428 -12.293 -9.071 1.00 97.75 201 ILE A CA 1
ATOM 1640 C C . ILE A 1 201 ? 8.453 -11.352 -7.864 1.00 97.75 201 ILE A C 1
ATOM 1642 O O . ILE A 1 201 ? 7.455 -11.249 -7.142 1.00 97.75 201 ILE A O 1
ATOM 1646 N N . VAL A 1 202 ? 9.574 -10.663 -7.639 1.00 96.94 202 VAL A N 1
ATOM 1647 C CA . VAL A 1 202 ? 9.716 -9.731 -6.515 1.00 96.94 202 VAL A CA 1
ATOM 1648 C C . VAL A 1 202 ? 8.791 -8.525 -6.693 1.00 96.94 202 VAL A C 1
ATOM 1650 O O . VAL A 1 202 ? 8.026 -8.217 -5.779 1.00 96.94 202 VAL A O 1
ATOM 1653 N N . ALA A 1 203 ? 8.782 -7.900 -7.874 1.00 96.12 203 ALA A N 1
ATOM 1654 C CA . ALA A 1 203 ? 7.891 -6.784 -8.196 1.00 96.12 203 ALA A CA 1
ATOM 1655 C C . ALA A 1 203 ? 6.411 -7.169 -8.022 1.00 96.12 203 ALA A C 1
ATOM 1657 O O . ALA A 1 203 ? 5.683 -6.516 -7.275 1.00 96.12 203 ALA A O 1
ATOM 1658 N N . ALA A 1 204 ? 5.988 -8.299 -8.597 1.00 96.12 204 ALA A N 1
ATOM 1659 C CA . ALA A 1 204 ? 4.620 -8.798 -8.471 1.00 96.12 204 ALA A CA 1
ATOM 1660 C C . ALA A 1 204 ? 4.234 -9.125 -7.019 1.00 96.12 204 ALA A C 1
ATOM 1662 O O . ALA A 1 204 ? 3.062 -9.020 -6.648 1.00 96.12 204 ALA A O 1
ATOM 1663 N N . SER A 1 205 ? 5.197 -9.523 -6.182 1.00 96.62 205 SER A N 1
ATOM 1664 C CA . SER A 1 205 ? 4.955 -9.789 -4.761 1.00 96.62 205 SER A CA 1
ATOM 1665 C C . SER A 1 205 ? 4.730 -8.497 -3.970 1.00 96.62 205 SER A C 1
ATOM 1667 O O . SER A 1 205 ? 3.808 -8.454 -3.152 1.00 96.62 205 SER A O 1
ATOM 1669 N N . TYR A 1 206 ? 5.495 -7.434 -4.252 1.00 94.56 206 TYR A N 1
ATOM 1670 C CA . TYR A 1 206 ? 5.243 -6.098 -3.696 1.00 94.56 206 TYR A CA 1
ATOM 1671 C C . TYR A 1 206 ? 3.882 -5.547 -4.140 1.00 94.56 206 TYR A C 1
ATOM 1673 O O . TYR A 1 206 ? 3.091 -5.116 -3.300 1.00 94.56 206 TYR A O 1
ATOM 1681 N N . ASP A 1 207 ? 3.554 -5.648 -5.430 1.00 92.25 207 ASP A N 1
ATOM 1682 C CA . ASP A 1 207 ? 2.263 -5.193 -5.959 1.00 92.25 207 ASP A CA 1
ATOM 1683 C C . ASP A 1 207 ? 1.094 -5.989 -5.363 1.00 92.25 207 ASP A C 1
ATOM 1685 O O . ASP A 1 207 ? 0.055 -5.429 -5.013 1.00 92.25 207 ASP A O 1
ATOM 1689 N N . SER A 1 208 ? 1.278 -7.296 -5.152 1.00 95.44 208 SER A N 1
ATOM 1690 C CA . SER A 1 208 ? 0.288 -8.144 -4.481 1.00 95.44 208 SER A CA 1
ATOM 1691 C C . SER A 1 208 ? 0.077 -7.760 -3.015 1.00 95.44 208 SER A C 1
ATOM 1693 O O . SER A 1 208 ? -1.049 -7.858 -2.527 1.00 95.44 208 SER A O 1
ATOM 1695 N N . LEU A 1 209 ? 1.123 -7.324 -2.304 1.00 94.69 209 LEU A N 1
ATOM 1696 C CA . LEU A 1 209 ? 1.004 -6.806 -0.937 1.00 94.69 209 LEU A CA 1
ATOM 1697 C C . LEU A 1 209 ? 0.258 -5.471 -0.917 1.00 94.69 209 LEU A C 1
ATOM 1699 O O . LEU A 1 209 ? -0.652 -5.294 -0.106 1.00 94.69 209 LEU A O 1
ATOM 1703 N N . ALA A 1 210 ? 0.578 -4.563 -1.841 1.00 90.88 210 ALA A N 1
ATOM 1704 C CA . ALA A 1 210 ? -0.134 -3.296 -1.980 1.00 90.88 210 ALA A CA 1
ATOM 1705 C C . ALA A 1 210 ? -1.619 -3.524 -2.318 1.00 90.88 210 ALA A C 1
ATOM 1707 O O . ALA A 1 210 ? -2.504 -2.905 -1.727 1.00 90.88 210 ALA A O 1
ATOM 1708 N N . LEU A 1 211 ? -1.920 -4.476 -3.204 1.00 91.38 211 LEU A N 1
ATOM 1709 C CA . LEU A 1 211 ? -3.292 -4.841 -3.550 1.00 91.38 211 LEU A CA 1
ATOM 1710 C C . LEU A 1 211 ? -4.033 -5.503 -2.381 1.00 91.38 211 LEU A C 1
ATOM 1712 O O . LEU A 1 211 ? -5.208 -5.206 -2.154 1.00 91.38 211 LEU A O 1
ATOM 1716 N N . LEU A 1 212 ? -3.360 -6.378 -1.626 1.00 94.75 212 LEU A N 1
ATOM 1717 C CA . LEU A 1 212 ? -3.910 -6.977 -0.409 1.00 94.75 212 LEU A CA 1
ATOM 1718 C C . LEU A 1 212 ? -4.316 -5.894 0.590 1.00 94.75 212 LEU A C 1
ATOM 1720 O O . LEU A 1 212 ? -5.395 -5.979 1.163 1.00 94.75 212 LEU A O 1
ATOM 1724 N N . ARG A 1 213 ? -3.493 -4.857 0.750 1.00 93.69 213 ARG A N 1
ATOM 1725 C CA . ARG A 1 213 ? -3.791 -3.705 1.602 1.00 93.69 213 ARG A CA 1
ATOM 1726 C C . ARG A 1 213 ? -5.077 -2.989 1.182 1.00 93.69 213 ARG A C 1
ATOM 1728 O O . ARG A 1 213 ? -5.982 -2.777 1.991 1.00 93.69 213 ARG A O 1
ATOM 1735 N N . VAL A 1 214 ? -5.181 -2.639 -0.102 1.00 89.56 214 VAL A N 1
ATOM 1736 C CA . VAL A 1 214 ? -6.359 -1.950 -0.655 1.00 89.56 214 VAL A CA 1
ATOM 1737 C C . VAL A 1 214 ? -7.623 -2.775 -0.406 1.00 89.56 214 VAL A C 1
ATOM 1739 O O . VAL A 1 214 ? -8.625 -2.232 0.068 1.00 89.56 214 VAL A O 1
ATOM 1742 N N . ASN A 1 215 ? -7.534 -4.087 -0.626 1.00 92.88 215 ASN A N 1
ATOM 1743 C CA . ASN A 1 215 ? -8.646 -5.029 -0.556 1.00 92.88 215 ASN A CA 1
ATOM 1744 C C . ASN A 1 215 ? -8.715 -5.821 0.759 1.00 92.88 215 ASN A C 1
ATOM 1746 O O . ASN A 1 215 ? -9.332 -6.882 0.782 1.00 92.88 215 ASN A O 1
ATOM 1750 N N . ILE A 1 216 ? -8.105 -5.343 1.850 1.00 94.62 216 ILE A N 1
ATOM 1751 C CA . ILE A 1 216 ? -7.939 -6.135 3.084 1.00 94.62 216 ILE A CA 1
ATOM 1752 C C . ILE A 1 216 ? -9.274 -6.636 3.663 1.00 94.62 216 ILE A C 1
ATOM 1754 O O . ILE A 1 216 ? -9.341 -7.746 4.173 1.00 94.62 216 ILE A O 1
ATOM 1758 N N . GLU A 1 217 ? -10.356 -5.871 3.490 1.00 94.56 217 GLU A N 1
ATOM 1759 C CA . GLU A 1 217 ? -11.722 -6.189 3.948 1.00 94.56 217 GLU A CA 1
ATOM 1760 C C . GLU A 1 217 ? -12.371 -7.364 3.196 1.00 94.56 217 GLU A C 1
ATOM 1762 O O . GLU A 1 217 ? -13.366 -7.923 3.651 1.00 94.56 217 GLU A O 1
ATOM 1767 N N . GLN A 1 218 ? -11.806 -7.767 2.053 1.00 95.38 218 GLN A N 1
ATOM 1768 C CA . GLN A 1 218 ? -12.239 -8.952 1.302 1.00 95.38 218 GLN A CA 1
ATOM 1769 C C . GLN A 1 218 ? -11.664 -10.254 1.875 1.00 95.38 218 GLN A C 1
ATOM 1771 O O . GLN A 1 218 ? -12.011 -11.338 1.406 1.00 95.38 218 GLN A O 1
ATOM 1776 N N . TYR A 1 219 ? -10.769 -10.155 2.857 1.00 96.31 219 TYR A N 1
ATOM 1777 C CA . TYR A 1 219 ? -10.087 -11.285 3.465 1.00 96.31 219 TYR A CA 1
ATOM 1778 C C . TYR A 1 219 ? -10.405 -11.350 4.953 1.00 96.31 219 TYR A C 1
ATOM 1780 O O . TYR A 1 219 ? -10.583 -10.329 5.621 1.00 96.31 219 TYR A O 1
ATOM 1788 N N . THR A 1 220 ? -10.402 -12.564 5.496 1.00 96.12 220 THR A N 1
ATOM 1789 C CA . THR A 1 220 ? -10.297 -12.738 6.945 1.00 96.12 220 THR A CA 1
ATOM 1790 C C . THR A 1 220 ? -8.931 -12.253 7.420 1.00 96.12 220 THR A C 1
ATOM 1792 O O . THR A 1 220 ? -7.955 -12.290 6.661 1.00 96.12 220 THR A O 1
ATOM 1795 N N . LEU A 1 221 ? -8.831 -11.803 8.672 1.00 92.62 221 LEU A N 1
ATOM 1796 C CA . LEU A 1 221 ? -7.558 -11.303 9.208 1.00 92.62 221 LEU A CA 1
ATOM 1797 C C . LEU A 1 221 ? -6.459 -12.372 9.182 1.00 92.62 221 LEU A C 1
ATOM 1799 O O . LEU A 1 221 ? -5.314 -12.073 8.841 1.00 92.62 221 LEU A O 1
ATOM 1803 N N . GLN A 1 222 ? -6.820 -13.627 9.455 1.00 92.69 222 GLN A N 1
ATOM 1804 C CA . GLN A 1 222 ? -5.909 -14.770 9.352 1.00 92.69 222 GLN A CA 1
ATOM 1805 C C . GLN A 1 222 ? -5.424 -14.993 7.914 1.00 92.69 222 GLN A C 1
ATOM 1807 O O . GLN A 1 222 ? -4.222 -15.143 7.682 1.00 92.69 222 GLN A O 1
ATOM 1812 N N . ALA A 1 223 ? -6.335 -14.972 6.934 1.00 95.31 223 ALA A N 1
ATOM 1813 C CA . ALA A 1 223 ? -5.980 -15.164 5.530 1.00 95.31 223 ALA A CA 1
ATOM 1814 C C . ALA A 1 223 ? -5.107 -14.018 5.004 1.00 95.31 223 ALA A C 1
ATOM 1816 O O . ALA A 1 223 ? -4.125 -14.269 4.303 1.00 95.31 223 ALA A O 1
ATOM 1817 N N . ALA A 1 224 ? -5.431 -12.774 5.367 1.00 95.94 224 ALA A N 1
ATOM 1818 C CA . ALA A 1 224 ? -4.635 -11.608 5.011 1.00 95.94 224 ALA A CA 1
ATOM 1819 C C . ALA A 1 224 ? -3.221 -11.703 5.603 1.00 95.94 224 ALA A C 1
ATOM 1821 O O . ALA A 1 224 ? -2.249 -11.598 4.859 1.00 95.94 224 ALA A O 1
ATOM 1822 N N . SER A 1 225 ? -3.095 -11.998 6.901 1.00 95.06 225 SER A N 1
ATOM 1823 C CA . SER A 1 225 ? -1.794 -12.130 7.571 1.00 95.06 225 SER A CA 1
ATOM 1824 C C . SER A 1 225 ? -0.943 -13.261 6.982 1.00 95.06 225 SER A C 1
ATOM 1826 O O . SER A 1 225 ? 0.211 -13.054 6.603 1.00 95.06 225 SER A O 1
ATOM 1828 N N . SER A 1 226 ? -1.534 -14.443 6.785 1.00 95.88 226 SER A N 1
ATOM 1829 C CA . SER A 1 226 ? -0.858 -15.585 6.153 1.00 95.88 226 SER A CA 1
ATOM 1830 C C . SER A 1 226 ? -0.389 -15.266 4.730 1.00 95.88 226 SER A C 1
ATOM 1832 O O . SER A 1 226 ? 0.720 -15.632 4.332 1.00 95.88 226 SER A O 1
ATOM 1834 N N . ARG A 1 227 ? -1.205 -14.540 3.955 1.00 97.19 227 ARG A N 1
ATOM 1835 C CA . ARG A 1 227 ? -0.836 -14.095 2.608 1.00 97.19 227 ARG A CA 1
ATOM 1836 C C . ARG A 1 227 ? 0.286 -13.060 2.638 1.00 97.19 227 ARG A C 1
ATOM 1838 O O . ARG A 1 227 ? 1.170 -13.136 1.788 1.00 97.19 227 ARG A O 1
ATOM 1845 N N . SER A 1 228 ? 0.298 -12.150 3.613 1.00 96.44 228 SER A N 1
ATOM 1846 C CA . SER A 1 228 ? 1.410 -11.218 3.814 1.00 96.44 228 SER A CA 1
ATOM 1847 C C . SER A 1 228 ? 2.723 -11.959 4.070 1.00 96.44 228 SER A C 1
ATOM 1849 O O . SER A 1 228 ? 3.706 -11.689 3.385 1.00 96.44 228 SER A O 1
ATOM 1851 N N . ILE A 1 229 ? 2.726 -12.954 4.966 1.00 96.62 229 ILE A N 1
ATOM 1852 C CA . ILE A 1 229 ? 3.906 -13.791 5.250 1.00 96.62 229 ILE A CA 1
ATOM 1853 C C . ILE A 1 229 ? 4.396 -14.498 3.982 1.00 96.62 229 ILE A C 1
ATOM 1855 O O . ILE A 1 229 ? 5.588 -14.476 3.681 1.00 96.62 229 ILE A O 1
ATOM 1859 N N . LEU A 1 230 ? 3.485 -15.102 3.211 1.00 97.88 230 LEU A N 1
ATOM 1860 C CA . LEU A 1 230 ? 3.824 -15.788 1.962 1.00 97.88 230 LEU A CA 1
ATOM 1861 C C . LEU A 1 230 ? 4.495 -14.849 0.948 1.00 97.88 230 LEU A C 1
ATOM 1863 O O . LEU A 1 230 ? 5.490 -15.224 0.329 1.00 97.88 230 LEU A O 1
ATOM 1867 N N . LEU A 1 231 ? 3.952 -13.645 0.766 1.00 97.25 231 LEU A N 1
ATOM 1868 C CA . LEU A 1 231 ? 4.486 -12.669 -0.185 1.00 97.25 231 LEU A CA 1
ATOM 1869 C C . LEU A 1 231 ? 5.851 -12.136 0.267 1.00 97.25 231 LEU A C 1
ATOM 1871 O O . LEU A 1 231 ? 6.768 -12.063 -0.547 1.00 97.25 231 LEU A O 1
ATOM 1875 N N . VAL A 1 232 ? 6.025 -11.853 1.561 1.00 95.69 232 VAL A N 1
ATOM 1876 C CA . VAL A 1 232 ? 7.323 -11.442 2.121 1.00 95.69 232 VAL A CA 1
ATOM 1877 C C . VAL A 1 232 ? 8.363 -12.559 1.987 1.00 95.69 232 VAL A C 1
ATOM 1879 O O . VAL A 1 232 ? 9.498 -12.283 1.611 1.00 95.69 232 VAL A O 1
ATOM 1882 N N . ASN A 1 233 ? 7.986 -13.822 2.213 1.00 97.25 233 ASN A N 1
ATOM 1883 C CA . ASN A 1 233 ? 8.877 -14.967 1.997 1.00 97.25 233 ASN A CA 1
ATOM 1884 C C . ASN A 1 233 ? 9.385 -15.040 0.556 1.00 97.25 233 ASN A C 1
ATOM 1886 O O . ASN A 1 233 ? 10.582 -15.204 0.352 1.00 97.25 233 ASN A O 1
ATOM 1890 N N . ARG A 1 234 ? 8.499 -14.865 -0.431 1.00 97.56 234 ARG A N 1
ATOM 1891 C CA . ARG A 1 234 ? 8.897 -14.832 -1.847 1.00 97.56 234 ARG A CA 1
ATOM 1892 C C . ARG A 1 234 ? 9.856 -13.686 -2.141 1.00 97.56 234 ARG A C 1
ATOM 1894 O O . ARG A 1 234 ? 10.825 -13.871 -2.863 1.00 97.56 234 ARG A O 1
ATOM 1901 N N . ILE A 1 235 ? 9.609 -12.508 -1.573 1.00 96.50 235 ILE A N 1
ATOM 1902 C CA . ILE A 1 235 ? 10.520 -11.371 -1.732 1.00 96.50 235 ILE A CA 1
ATOM 1903 C C . ILE A 1 235 ? 11.896 -11.725 -1.164 1.00 96.50 235 ILE A C 1
ATOM 1905 O O . ILE A 1 235 ? 12.886 -11.559 -1.862 1.00 96.50 235 ILE A O 1
ATOM 1909 N N . ILE A 1 236 ? 11.965 -12.258 0.058 1.00 96.06 236 ILE A N 1
ATOM 1910 C CA . ILE A 1 236 ? 13.228 -12.659 0.699 1.00 96.06 236 ILE A CA 1
ATOM 1911 C C . ILE A 1 236 ? 13.975 -13.710 -0.131 1.00 96.06 236 ILE A C 1
ATOM 1913 O O . ILE A 1 236 ? 15.186 -13.595 -0.294 1.00 96.06 236 ILE A O 1
ATOM 1917 N N . GLU A 1 237 ? 13.259 -14.710 -0.646 1.00 97.50 237 GLU A N 1
ATOM 1918 C CA . GLU A 1 237 ? 13.817 -15.800 -1.453 1.00 97.50 237 GLU A CA 1
ATOM 1919 C C . GLU A 1 237 ? 14.480 -15.276 -2.732 1.00 97.50 237 GLU A C 1
ATOM 1921 O O . GLU A 1 237 ? 15.616 -15.632 -3.024 1.00 97.50 237 GLU A O 1
ATOM 1926 N N . TYR A 1 238 ? 13.807 -14.379 -3.455 1.00 97.75 238 TYR A N 1
ATOM 1927 C CA . TYR A 1 238 ? 14.230 -13.980 -4.798 1.00 97.75 238 TYR A CA 1
ATOM 1928 C C . TYR A 1 238 ? 15.000 -12.654 -4.861 1.00 97.75 238 TYR A C 1
ATOM 1930 O O . TYR A 1 238 ? 15.704 -12.404 -5.834 1.00 97.75 238 TYR A O 1
ATOM 1938 N N . VAL A 1 239 ? 14.921 -11.781 -3.851 1.00 95.94 239 VAL A N 1
ATOM 1939 C CA . VAL A 1 239 ? 15.544 -10.442 -3.921 1.00 95.94 239 VAL A CA 1
ATOM 1940 C C . VAL A 1 239 ? 17.068 -10.496 -4.059 1.00 95.94 239 VAL A C 1
ATOM 1942 O O . VAL A 1 239 ? 17.650 -9.672 -4.762 1.00 95.94 239 VAL A O 1
ATOM 1945 N N . GLY A 1 240 ? 17.715 -11.479 -3.425 1.00 95.31 240 GLY A N 1
ATOM 1946 C CA . GLY A 1 240 ? 19.163 -11.685 -3.519 1.00 95.31 240 GLY A CA 1
ATOM 1947 C C . GLY A 1 240 ? 19.622 -12.243 -4.869 1.00 95.31 240 GLY A C 1
ATOM 1948 O O . GLY A 1 240 ? 20.805 -12.164 -5.187 1.00 95.31 240 GLY A O 1
ATOM 1949 N N . GLU A 1 241 ? 18.694 -12.776 -5.663 1.00 97.00 241 GLU A N 1
ATOM 1950 C CA . GLU A 1 241 ? 18.953 -13.392 -6.967 1.00 97.00 241 GLU A CA 1
ATOM 1951 C C . GLU A 1 241 ? 18.714 -12.419 -8.137 1.00 97.00 241 GLU A C 1
ATOM 1953 O O . GLU A 1 241 ? 18.839 -12.796 -9.300 1.00 97.00 241 GLU A O 1
ATOM 1958 N N . ILE A 1 242 ? 18.339 -11.162 -7.865 1.00 96.69 242 ILE A N 1
ATOM 1959 C CA . ILE A 1 242 ? 18.089 -10.169 -8.915 1.00 96.69 242 ILE A CA 1
ATOM 1960 C C . ILE A 1 242 ? 19.407 -9.788 -9.604 1.00 96.69 242 ILE A C 1
ATOM 1962 O O . ILE A 1 242 ? 20.298 -9.181 -9.007 1.00 96.69 242 ILE A O 1
ATOM 1966 N N . GLU A 1 243 ? 19.494 -10.051 -10.907 1.00 97.06 243 GLU A N 1
ATOM 1967 C CA . GLU A 1 243 ? 20.636 -9.674 -11.744 1.00 97.06 243 GLU A CA 1
ATOM 1968 C C . GLU A 1 243 ? 20.594 -8.184 -12.130 1.00 97.06 243 GLU A C 1
ATOM 1970 O O . GLU A 1 243 ? 20.241 -7.802 -13.248 1.00 97.06 243 GLU A O 1
ATOM 1975 N N . ILE A 1 244 ? 20.972 -7.306 -11.195 1.00 97.00 244 ILE A N 1
ATOM 1976 C CA . ILE A 1 244 ? 20.903 -5.844 -11.384 1.00 97.00 244 ILE A CA 1
ATOM 1977 C C . ILE A 1 244 ? 21.704 -5.377 -12.617 1.00 97.00 244 ILE A C 1
ATOM 1979 O O . ILE A 1 244 ? 21.290 -4.443 -13.302 1.00 97.00 244 ILE A O 1
ATOM 1983 N N . SER A 1 245 ? 22.822 -6.033 -12.946 1.00 97.00 245 SER A N 1
ATOM 1984 C CA . SER A 1 245 ? 23.620 -5.730 -14.145 1.00 97.00 245 SER A CA 1
ATOM 1985 C C . SER A 1 245 ? 22.879 -6.031 -15.452 1.00 97.00 245 SER A C 1
ATOM 1987 O O . SER A 1 245 ? 22.982 -5.257 -16.404 1.00 97.00 245 SER A O 1
ATOM 1989 N N . ALA A 1 246 ? 22.106 -7.119 -15.505 1.00 97.69 246 ALA A N 1
ATOM 1990 C CA . ALA A 1 246 ? 21.286 -7.454 -16.666 1.00 97.69 246 ALA A CA 1
ATOM 1991 C C . ALA A 1 246 ? 20.157 -6.427 -16.852 1.00 97.69 246 ALA A C 1
ATOM 1993 O O . ALA A 1 246 ? 19.902 -5.986 -17.975 1.00 97.69 246 ALA A O 1
ATOM 1994 N N . ILE A 1 247 ? 19.536 -5.991 -15.747 1.00 98.00 247 ILE A N 1
ATOM 1995 C CA . ILE A 1 247 ? 18.523 -4.921 -15.733 1.00 98.00 247 ILE A CA 1
ATOM 1996 C C . ILE A 1 247 ? 19.129 -3.598 -16.226 1.00 98.00 247 ILE A C 1
ATOM 1998 O O . ILE A 1 247 ? 18.555 -2.927 -17.080 1.00 98.00 247 ILE A O 1
ATOM 2002 N N . GLU A 1 248 ? 20.312 -3.223 -15.740 1.00 97.88 248 GLU A N 1
ATOM 2003 C CA . GLU A 1 248 ? 21.011 -2.011 -16.183 1.00 97.88 248 GLU A CA 1
ATOM 2004 C C . GLU A 1 248 ? 21.312 -2.033 -17.687 1.00 97.88 248 GLU A C 1
ATOM 2006 O O . GLU A 1 248 ? 21.154 -1.012 -18.365 1.00 97.88 248 GLU A O 1
ATOM 2011 N N . SER A 1 249 ? 21.707 -3.193 -18.220 1.00 97.94 249 SER A N 1
ATOM 2012 C CA . SER A 1 249 ? 22.014 -3.359 -19.641 1.00 97.94 249 SER A CA 1
ATOM 2013 C C . SER A 1 249 ? 20.786 -3.116 -20.520 1.00 97.94 249 SER A C 1
ATOM 2015 O O . SER A 1 249 ? 20.840 -2.278 -21.423 1.00 97.94 249 SER A O 1
ATOM 2017 N N . ILE A 1 250 ? 19.659 -3.782 -20.236 1.00 98.06 250 ILE A N 1
ATOM 2018 C CA . ILE A 1 250 ? 18.440 -3.622 -21.045 1.00 98.06 250 ILE A CA 1
ATOM 2019 C C . ILE A 1 250 ? 17.883 -2.201 -20.952 1.00 98.06 250 ILE A C 1
ATOM 2021 O O . ILE A 1 250 ? 17.525 -1.608 -21.968 1.00 98.06 250 ILE A O 1
ATOM 2025 N N . TRP A 1 251 ? 17.905 -1.592 -19.763 1.00 97.94 251 TRP A N 1
ATOM 2026 C CA . TRP A 1 251 ? 17.445 -0.215 -19.580 1.00 97.94 251 TRP A CA 1
ATOM 2027 C C . TRP A 1 251 ? 18.367 0.825 -20.217 1.00 97.94 251 TRP A C 1
ATOM 2029 O O . TRP A 1 251 ? 17.902 1.884 -20.643 1.00 97.94 251 TRP A O 1
ATOM 2039 N N . SER A 1 252 ? 19.661 0.530 -20.348 1.00 97.69 252 SER A N 1
ATOM 2040 C CA . SER A 1 252 ? 20.585 1.364 -21.122 1.00 97.69 252 SER A CA 1
ATOM 2041 C C . SER A 1 252 ? 20.248 1.344 -22.614 1.00 97.69 252 SER A C 1
ATOM 2043 O O . SER A 1 252 ? 20.280 2.391 -23.268 1.00 97.69 252 SER A O 1
ATOM 2045 N N . ASP A 1 253 ? 19.876 0.180 -23.149 1.00 98.12 253 ASP A N 1
ATOM 2046 C CA . ASP A 1 253 ? 19.461 0.046 -24.544 1.00 98.12 253 ASP A CA 1
ATOM 2047 C C . ASP A 1 253 ? 18.081 0.665 -24.804 1.00 98.12 253 ASP A C 1
ATOM 2049 O O . ASP A 1 253 ? 17.940 1.420 -25.769 1.00 98.12 253 ASP A O 1
ATOM 2053 N N . ILE A 1 254 ? 17.098 0.443 -23.921 1.00 98.00 254 ILE A N 1
ATOM 2054 C CA . ILE A 1 254 ? 15.795 1.135 -23.953 1.00 98.00 254 ILE A CA 1
ATOM 2055 C C . ILE A 1 254 ? 16.012 2.652 -23.914 1.00 98.00 254 ILE A C 1
ATOM 2057 O O . ILE A 1 254 ? 15.453 3.390 -24.723 1.00 98.00 254 ILE A O 1
ATOM 2061 N N . GLY A 1 255 ? 16.878 3.133 -23.018 1.00 97.38 255 GLY A N 1
ATOM 2062 C CA . GLY A 1 255 ? 17.180 4.554 -22.887 1.00 97.38 255 GLY A CA 1
ATOM 2063 C C . GLY A 1 255 ? 17.815 5.170 -24.135 1.00 97.38 255 GLY A C 1
ATOM 2064 O O . GLY A 1 255 ? 17.556 6.336 -24.442 1.00 97.38 255 GLY A O 1
ATOM 2065 N N . ARG A 1 256 ? 18.626 4.409 -24.881 1.00 98.00 256 ARG A N 1
ATOM 2066 C CA . ARG A 1 256 ? 19.184 4.851 -26.169 1.00 98.00 256 ARG A CA 1
ATOM 2067 C C . ARG A 1 256 ? 18.083 5.016 -27.215 1.00 98.00 256 ARG A C 1
ATOM 2069 O O . ARG A 1 256 ? 18.060 6.035 -27.902 1.00 98.00 256 ARG A O 1
ATOM 2076 N N . ASP A 1 257 ? 17.167 4.054 -27.304 1.00 97.69 257 ASP A N 1
ATOM 2077 C CA . ASP A 1 257 ? 16.059 4.099 -28.261 1.00 97.69 257 ASP A CA 1
ATOM 2078 C C . ASP A 1 257 ? 15.032 5.187 -27.925 1.00 97.69 257 ASP A C 1
ATOM 2080 O O . ASP A 1 257 ? 14.605 5.902 -28.828 1.00 97.69 257 ASP A O 1
ATOM 2084 N N . LEU A 1 258 ? 14.710 5.396 -26.644 1.00 96.12 258 LEU A N 1
ATOM 2085 C CA . LEU A 1 258 ? 13.845 6.496 -26.199 1.00 96.12 258 LEU A CA 1
ATOM 2086 C C . LEU A 1 258 ? 14.433 7.872 -26.537 1.00 96.12 258 LEU A C 1
ATOM 2088 O O . LEU A 1 258 ? 13.712 8.765 -26.971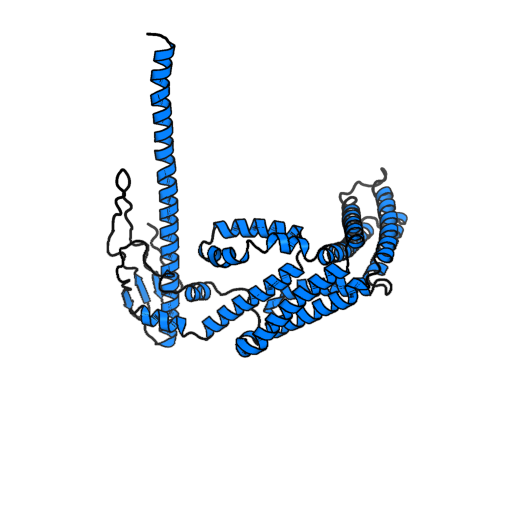 1.00 96.12 258 LEU A O 1
ATOM 2092 N N . LYS A 1 259 ? 15.749 8.058 -26.381 1.00 95.44 259 LYS A N 1
ATOM 2093 C CA . LYS A 1 259 ? 16.422 9.308 -26.777 1.00 95.44 259 LYS A CA 1
ATOM 2094 C C . LYS A 1 259 ? 16.437 9.504 -28.291 1.00 95.44 259 LYS A C 1
ATOM 2096 O O . LYS A 1 259 ? 16.315 10.631 -28.756 1.00 95.44 259 LYS A O 1
ATOM 2101 N N . ALA A 1 260 ? 16.593 8.430 -29.064 1.00 95.88 260 ALA A N 1
ATOM 2102 C CA . ALA A 1 260 ? 16.491 8.506 -30.518 1.00 95.88 260 ALA A CA 1
ATOM 2103 C C . ALA A 1 260 ? 15.068 8.880 -30.958 1.00 95.88 260 ALA A C 1
ATOM 2105 O O . ALA A 1 260 ? 14.905 9.734 -31.826 1.00 95.88 260 ALA A O 1
ATOM 2106 N N . LEU A 1 261 ? 14.054 8.290 -30.320 1.00 94.69 261 LEU A N 1
ATOM 2107 C CA . LEU A 1 261 ? 12.650 8.622 -30.543 1.00 94.69 261 LEU A CA 1
ATOM 2108 C C . LEU A 1 261 ? 12.362 10.092 -30.211 1.00 94.69 261 LEU A C 1
ATOM 2110 O O . LEU A 1 261 ? 11.746 10.784 -31.013 1.00 94.69 261 LEU A O 1
ATOM 2114 N N . GLU A 1 262 ? 12.882 10.599 -29.090 1.00 93.56 262 GLU A N 1
ATOM 2115 C CA . GLU A 1 262 ? 12.773 12.015 -28.717 1.00 93.56 262 GLU A CA 1
ATOM 2116 C C . GLU A 1 262 ? 13.303 12.946 -29.810 1.00 93.56 262 GLU A C 1
ATOM 2118 O O . GLU A 1 262 ? 12.641 13.918 -30.169 1.00 93.56 262 GLU A O 1
ATOM 2123 N N . LEU A 1 263 ? 14.479 12.649 -30.369 1.00 93.31 263 LEU A N 1
ATOM 2124 C CA . LEU A 1 263 ? 15.062 13.457 -31.443 1.00 93.31 263 LEU A CA 1
ATOM 2125 C C . LEU A 1 263 ? 14.172 13.479 -32.693 1.00 93.31 263 LEU A C 1
ATOM 2127 O O . LEU A 1 263 ? 14.073 14.511 -33.346 1.00 93.31 263 LEU A O 1
ATOM 2131 N N . MET A 1 264 ? 13.496 12.368 -33.004 1.00 93.06 264 MET A N 1
ATOM 2132 C CA . MET A 1 264 ? 12.536 12.307 -34.112 1.00 93.06 264 MET A CA 1
ATOM 2133 C C . MET A 1 264 ? 11.277 13.127 -33.816 1.00 93.06 264 MET A C 1
ATOM 2135 O O . MET A 1 264 ? 10.796 13.846 -34.685 1.00 93.06 264 MET A O 1
ATOM 2139 N N . LEU A 1 265 ? 10.749 13.039 -32.592 1.00 90.69 265 LEU A N 1
ATOM 2140 C CA . LEU A 1 265 ? 9.525 13.734 -32.175 1.00 90.69 265 LEU A CA 1
ATOM 2141 C C . LEU A 1 265 ? 9.713 15.248 -32.009 1.00 90.69 265 LEU A C 1
ATOM 2143 O O . LEU A 1 265 ? 8.747 16.004 -32.110 1.00 90.69 265 LEU A O 1
ATOM 2147 N N . THR A 1 266 ? 10.945 15.688 -31.756 1.00 89.75 266 THR A N 1
ATOM 2148 C CA . THR A 1 266 ? 11.318 17.102 -31.587 1.00 89.75 266 THR A CA 1
ATOM 2149 C C . THR A 1 266 ? 11.869 17.746 -32.858 1.00 89.75 266 THR A C 1
ATOM 2151 O O . THR A 1 266 ? 12.261 18.915 -32.827 1.00 89.75 266 THR A O 1
ATOM 2154 N N . ASP A 1 267 ? 11.876 17.022 -33.981 1.00 90.56 267 ASP A N 1
ATOM 2155 C CA . ASP A 1 267 ? 12.285 17.573 -35.269 1.00 90.56 267 ASP A CA 1
ATOM 2156 C C . ASP A 1 267 ? 11.410 18.796 -35.634 1.00 90.56 267 ASP A C 1
ATOM 2158 O O . ASP A 1 267 ? 10.189 18.742 -35.469 1.00 90.56 267 ASP A O 1
ATOM 2162 N N . PRO A 1 268 ? 11.981 19.905 -36.149 1.00 87.31 268 PRO A N 1
ATOM 2163 C CA . PRO A 1 268 ? 11.217 21.106 -36.506 1.00 87.31 268 PRO A CA 1
ATOM 2164 C C . PRO A 1 268 ? 10.082 20.879 -37.516 1.00 87.31 268 PRO A C 1
ATOM 2166 O O . PRO A 1 268 ? 9.183 21.714 -37.622 1.00 87.31 268 PRO A O 1
ATOM 2169 N N . SER A 1 269 ? 10.130 19.788 -38.285 1.00 87.12 269 SER A N 1
ATOM 2170 C CA . SER A 1 269 ? 9.069 19.380 -39.211 1.00 87.12 269 SER A CA 1
ATOM 2171 C C . SER A 1 269 ? 7.879 18.695 -38.526 1.00 87.12 269 SER A C 1
ATOM 2173 O O . SER A 1 269 ? 6.824 18.537 -39.146 1.00 87.12 269 SER A O 1
ATOM 2175 N N . MET A 1 270 ? 8.013 18.327 -37.249 1.00 84.38 270 MET A N 1
ATOM 2176 C CA . MET A 1 270 ? 6.967 17.703 -36.445 1.00 84.38 270 MET A CA 1
ATOM 2177 C C . MET A 1 270 ? 6.135 18.747 -35.705 1.00 84.38 270 MET A C 1
ATOM 2179 O O . MET A 1 270 ? 6.608 19.813 -35.307 1.00 84.38 270 MET A O 1
ATOM 2183 N N . LYS A 1 271 ? 4.856 18.434 -35.475 1.00 79.25 271 LYS A N 1
ATOM 2184 C CA . LYS A 1 271 ? 4.023 19.256 -34.592 1.00 79.25 271 LYS A CA 1
ATOM 2185 C C . LYS A 1 271 ? 4.523 19.081 -33.150 1.00 79.25 271 LYS A C 1
ATOM 2187 O O . LYS A 1 271 ? 4.526 17.945 -32.675 1.00 79.25 271 LYS A O 1
ATOM 2192 N N . PRO A 1 272 ? 4.904 20.160 -32.442 1.00 64.12 272 PRO A N 1
ATOM 2193 C CA . PRO A 1 272 ? 5.346 20.058 -31.057 1.00 64.12 272 PRO A CA 1
ATOM 2194 C C . PRO A 1 272 ? 4.217 19.508 -30.179 1.00 64.12 272 PRO A C 1
ATOM 2196 O O . PRO A 1 272 ? 3.084 19.987 -30.236 1.00 64.12 272 PRO A O 1
ATOM 2199 N N . GLN A 1 273 ? 4.536 18.503 -29.365 1.00 67.00 273 GLN A N 1
ATOM 2200 C CA . GLN A 1 273 ? 3.601 17.828 -28.464 1.00 67.00 273 GLN A CA 1
ATOM 2201 C C . GLN A 1 273 ? 4.153 17.816 -27.034 1.00 67.00 273 GLN A C 1
ATOM 2203 O O . GLN A 1 273 ? 5.358 17.775 -26.812 1.00 67.00 273 GLN A O 1
ATOM 2208 N N . VAL A 1 274 ? 3.256 17.826 -26.045 1.00 62.59 274 VAL A N 1
ATOM 2209 C CA . VAL A 1 274 ? 3.577 17.942 -24.602 1.00 62.59 274 VAL A CA 1
ATOM 2210 C C . VAL A 1 274 ? 4.184 16.644 -24.021 1.00 62.59 274 VAL A C 1
ATOM 2212 O O . VAL A 1 274 ? 4.635 16.609 -22.877 1.00 62.59 274 VAL A O 1
ATOM 2215 N N . LYS A 1 275 ? 4.202 15.553 -24.796 1.00 66.06 275 LYS A N 1
ATOM 2216 C CA . LYS A 1 275 ? 4.450 14.183 -24.314 1.00 66.06 275 LYS A CA 1
ATOM 2217 C C . LYS A 1 275 ? 5.916 13.749 -24.300 1.00 66.06 275 LYS A C 1
ATOM 2219 O O . LYS A 1 275 ? 6.251 12.829 -23.557 1.00 66.06 275 LYS A O 1
ATOM 2224 N N . THR A 1 276 ? 6.779 14.432 -25.045 1.00 66.00 276 THR A N 1
ATOM 2225 C CA . THR A 1 276 ? 8.218 14.147 -25.202 1.00 66.00 276 THR A CA 1
ATOM 2226 C C . THR A 1 276 ? 8.982 14.070 -23.869 1.00 66.00 276 THR A C 1
ATOM 2228 O O . THR A 1 276 ? 9.899 13.275 -23.688 1.00 66.00 276 THR A O 1
ATOM 2231 N N . ASN A 1 277 ? 8.506 14.772 -22.836 1.00 78.25 277 ASN A N 1
ATOM 2232 C CA . ASN A 1 277 ? 9.136 14.751 -21.513 1.00 78.25 277 ASN A CA 1
ATOM 2233 C C . ASN A 1 277 ? 8.687 13.576 -20.606 1.00 78.25 277 ASN A C 1
ATOM 2235 O O . ASN A 1 277 ? 9.331 13.277 -19.600 1.00 78.25 277 ASN A O 1
ATOM 2239 N N . ARG A 1 278 ? 7.580 12.881 -20.920 1.00 87.25 278 ARG A N 1
ATOM 2240 C CA . ARG A 1 278 ? 6.996 11.870 -20.012 1.00 87.25 278 ARG A CA 1
ATOM 2241 C C . ARG A 1 278 ? 7.865 10.618 -19.894 1.00 87.25 278 ARG A C 1
ATOM 2243 O O . ARG A 1 278 ? 8.213 10.245 -18.779 1.00 87.25 278 ARG A O 1
ATOM 2250 N N . TYR A 1 279 ? 8.245 9.983 -21.004 1.00 88.31 279 TYR A N 1
ATOM 2251 C CA . TYR A 1 279 ? 9.050 8.751 -20.963 1.00 88.31 279 TYR A CA 1
ATOM 2252 C C . TYR A 1 279 ? 10.509 9.005 -20.561 1.00 88.31 279 TYR A C 1
ATOM 2254 O O . TYR A 1 279 ? 11.119 8.152 -19.923 1.00 88.31 279 TYR A O 1
ATOM 2262 N N . LEU A 1 280 ? 11.069 10.186 -20.862 1.00 90.88 280 LEU A N 1
ATOM 2263 C CA . LEU A 1 280 ? 12.418 10.551 -20.415 1.00 90.88 280 LEU A CA 1
ATOM 2264 C C . LEU A 1 280 ? 12.487 10.698 -18.896 1.00 90.88 280 LEU A C 1
ATOM 2266 O O . LEU A 1 280 ? 13.450 10.245 -18.281 1.00 90.88 280 LEU A O 1
ATOM 2270 N N . ARG A 1 281 ? 11.436 11.248 -18.279 1.00 92.88 281 ARG A N 1
ATOM 2271 C CA . ARG A 1 281 ? 11.308 11.269 -16.821 1.00 92.88 281 ARG A CA 1
ATOM 2272 C C . ARG A 1 281 ? 11.251 9.855 -16.235 1.00 92.88 281 ARG A C 1
ATOM 2274 O O . ARG A 1 281 ? 11.899 9.598 -15.225 1.00 92.88 281 ARG A O 1
ATOM 2281 N N . GLN A 1 282 ? 10.514 8.935 -16.861 1.00 93.81 282 GLN A N 1
ATOM 2282 C CA . GLN A 1 282 ? 10.457 7.536 -16.406 1.00 93.81 282 GLN A CA 1
ATOM 2283 C C . GLN A 1 282 ? 11.809 6.828 -16.545 1.00 93.81 282 GLN A C 1
ATOM 2285 O O . GLN A 1 282 ? 12.213 6.072 -15.659 1.00 93.81 282 GLN A O 1
ATOM 2290 N N . LEU A 1 283 ? 12.553 7.126 -17.613 1.00 94.38 283 LEU A N 1
ATOM 2291 C CA . LEU A 1 283 ? 13.923 6.652 -17.787 1.00 94.38 283 LEU A CA 1
ATOM 2292 C C . LEU A 1 283 ? 14.848 7.179 -16.679 1.00 94.38 283 LEU A C 1
ATOM 2294 O O . LEU A 1 283 ? 15.620 6.404 -16.122 1.00 94.38 283 LEU A O 1
ATOM 2298 N N . GLU A 1 284 ? 14.759 8.465 -16.330 1.00 95.56 284 GLU A N 1
ATOM 2299 C CA . GLU A 1 284 ? 15.550 9.058 -15.243 1.00 95.56 284 GLU A CA 1
ATOM 2300 C C . GLU A 1 284 ? 15.238 8.400 -13.891 1.00 95.56 284 GLU A C 1
ATOM 2302 O O . GLU A 1 284 ? 16.159 8.014 -13.166 1.00 95.56 284 GLU A O 1
ATOM 2307 N N . ILE A 1 285 ? 13.950 8.216 -13.574 1.00 93.50 285 ILE A N 1
ATOM 2308 C CA . ILE A 1 285 ? 13.500 7.510 -12.364 1.00 93.50 285 ILE A CA 1
ATOM 2309 C C . ILE A 1 285 ? 14.103 6.103 -12.325 1.00 93.50 285 ILE A C 1
ATOM 2311 O O . ILE A 1 285 ? 14.712 5.721 -11.326 1.00 93.50 285 ILE A O 1
ATOM 2315 N N . THR A 1 286 ? 14.011 5.366 -13.432 1.00 95.38 286 THR A N 1
ATOM 2316 C CA . THR A 1 286 ? 14.538 4.000 -13.547 1.00 95.38 286 THR A CA 1
ATOM 2317 C C . THR A 1 286 ? 16.050 3.955 -13.349 1.00 95.38 286 THR A C 1
ATOM 2319 O O . THR A 1 286 ? 16.545 3.166 -12.547 1.00 95.38 286 THR A O 1
ATOM 2322 N N . GLN A 1 287 ? 16.803 4.827 -14.022 1.00 96.81 287 GLN A N 1
ATOM 2323 C CA . GLN A 1 287 ? 18.263 4.880 -13.907 1.00 96.81 287 GLN A CA 1
ATOM 2324 C C . GLN A 1 287 ? 18.710 5.228 -12.487 1.00 96.81 287 GLN A C 1
ATOM 2326 O O . GLN A 1 287 ? 19.637 4.609 -11.962 1.00 96.81 287 GLN A O 1
ATOM 2331 N N . LYS A 1 288 ? 18.021 6.172 -11.838 1.00 96.12 288 LYS A N 1
ATOM 2332 C CA . LYS A 1 288 ? 18.253 6.497 -10.430 1.00 96.12 288 LYS A CA 1
ATOM 2333 C C . LYS A 1 288 ? 17.977 5.288 -9.537 1.00 96.12 288 LYS A C 1
ATOM 2335 O O . LYS A 1 288 ? 18.787 4.994 -8.662 1.00 96.12 288 LYS A O 1
ATOM 2340 N N . SER A 1 289 ? 16.883 4.569 -9.775 1.00 95.62 289 SER A N 1
ATOM 2341 C CA . SER A 1 289 ? 16.530 3.387 -8.992 1.00 95.62 289 SER A CA 1
ATOM 2342 C C . SER A 1 289 ? 17.514 2.234 -9.161 1.00 95.62 289 SER A C 1
ATOM 2344 O O . SER A 1 289 ? 17.937 1.650 -8.166 1.00 95.62 289 SER A O 1
ATOM 2346 N N . ILE A 1 290 ? 17.970 1.967 -10.385 1.00 96.75 290 ILE A N 1
ATOM 2347 C CA . ILE A 1 290 ? 19.030 0.988 -10.659 1.00 96.75 290 ILE A CA 1
ATOM 2348 C C . ILE A 1 290 ? 20.326 1.390 -9.943 1.00 96.75 290 ILE A C 1
ATOM 2350 O O . ILE A 1 290 ? 20.951 0.558 -9.287 1.00 96.75 290 ILE A O 1
ATOM 2354 N N . ALA A 1 291 ? 20.719 2.667 -10.014 1.00 96.44 291 ALA A N 1
ATOM 2355 C CA . ALA A 1 291 ? 21.924 3.158 -9.349 1.00 96.44 291 ALA A CA 1
ATOM 2356 C C . ALA A 1 291 ? 21.867 2.979 -7.824 1.00 96.44 291 ALA A C 1
ATOM 2358 O O . ALA A 1 291 ? 22.870 2.593 -7.225 1.00 96.44 291 ALA A O 1
ATOM 2359 N N . VAL A 1 292 ? 20.702 3.210 -7.207 1.00 94.44 292 VAL A N 1
ATOM 2360 C CA . VAL A 1 292 ? 20.495 2.951 -5.777 1.00 94.44 292 VAL A CA 1
ATOM 2361 C C . VAL A 1 292 ? 20.599 1.456 -5.484 1.00 94.44 292 VAL A C 1
ATOM 2363 O O . VAL A 1 292 ? 21.387 1.080 -4.623 1.00 94.44 292 VAL A O 1
ATOM 2366 N N . LEU A 1 293 ? 19.889 0.595 -6.225 1.00 94.38 293 LEU A N 1
ATOM 2367 C CA . LEU A 1 293 ? 19.925 -0.860 -6.019 1.00 94.38 293 LEU A CA 1
ATOM 2368 C C . LEU A 1 293 ? 21.350 -1.429 -6.108 1.00 94.38 293 LEU A C 1
ATOM 2370 O O . LEU A 1 293 ? 21.715 -2.270 -5.293 1.00 94.38 293 LEU A O 1
ATOM 2374 N N . LYS A 1 294 ? 22.183 -0.925 -7.029 1.00 95.38 294 LYS A N 1
ATOM 2375 C CA . LYS A 1 294 ? 23.600 -1.322 -7.155 1.00 95.38 294 LYS A CA 1
ATOM 2376 C C . LYS A 1 294 ? 24.447 -0.997 -5.925 1.00 95.38 294 LYS A C 1
ATOM 2378 O O . LYS A 1 294 ? 25.463 -1.648 -5.703 1.00 95.38 294 LYS A O 1
ATOM 2383 N N . GLN A 1 295 ? 24.083 0.043 -5.180 1.00 95.00 295 GLN A N 1
ATOM 2384 C CA . GLN A 1 295 ? 24.821 0.502 -4.002 1.00 95.00 295 GLN A CA 1
ATOM 2385 C C . GLN A 1 295 ? 24.327 -0.152 -2.707 1.00 95.00 295 GLN A C 1
ATOM 2387 O O . GLN A 1 295 ? 24.991 -0.032 -1.678 1.00 95.00 295 GLN A O 1
ATOM 2392 N N . LEU A 1 296 ? 23.172 -0.824 -2.734 1.00 92.75 296 LEU A N 1
ATOM 2393 C CA . LEU A 1 296 ? 22.606 -1.452 -1.549 1.00 92.75 296 LEU A CA 1
ATOM 2394 C C . LEU A 1 296 ? 23.359 -2.725 -1.176 1.00 92.75 296 LEU A C 1
ATOM 2396 O O . LEU A 1 296 ? 23.652 -3.579 -2.011 1.00 92.75 296 LEU A O 1
ATOM 2400 N N . ASN A 1 297 ? 23.576 -2.896 0.125 1.00 92.56 297 ASN A N 1
ATOM 2401 C CA . ASN A 1 297 ? 23.934 -4.190 0.676 1.00 92.56 297 ASN A CA 1
ATOM 2402 C C . ASN A 1 297 ? 22.672 -5.062 0.760 1.00 92.56 297 ASN A C 1
ATOM 2404 O O . ASN A 1 297 ? 21.879 -4.935 1.695 1.00 92.56 297 ASN A O 1
ATOM 2408 N N . LEU A 1 298 ? 22.475 -5.943 -0.226 1.00 89.75 298 LEU A N 1
ATOM 2409 C CA . LEU A 1 298 ? 21.302 -6.823 -0.279 1.00 89.75 298 LEU A CA 1
ATOM 2410 C C . LEU A 1 298 ? 21.192 -7.741 0.946 1.00 89.75 298 LEU A C 1
ATOM 2412 O O . LEU A 1 298 ? 20.078 -8.064 1.348 1.00 89.75 298 LEU A O 1
ATOM 2416 N N . ALA A 1 299 ? 22.307 -8.112 1.585 1.00 91.56 299 ALA A N 1
ATOM 2417 C CA . ALA A 1 299 ? 22.270 -8.914 2.806 1.00 91.56 299 ALA A CA 1
ATOM 2418 C C . ALA A 1 299 ? 21.629 -8.147 3.974 1.00 91.56 299 ALA A C 1
ATOM 2420 O O . ALA A 1 299 ? 20.804 -8.704 4.697 1.00 91.56 299 ALA A O 1
ATOM 2421 N N . ASP A 1 300 ? 21.944 -6.856 4.123 1.00 90.75 300 ASP A N 1
ATOM 2422 C CA . ASP A 1 300 ? 21.326 -6.007 5.149 1.00 90.75 300 ASP A CA 1
ATOM 2423 C C . ASP A 1 300 ? 19.828 -5.840 4.878 1.00 90.75 300 ASP A C 1
ATOM 2425 O O . ASP A 1 300 ? 19.012 -5.957 5.788 1.00 90.75 300 ASP A O 1
ATOM 2429 N N . GLN A 1 301 ? 19.448 -5.659 3.610 1.00 88.75 301 GLN A N 1
ATOM 2430 C CA . GLN A 1 301 ? 18.041 -5.560 3.216 1.00 88.75 301 GLN A CA 1
ATOM 2431 C C . GLN A 1 301 ? 17.281 -6.867 3.487 1.00 88.75 301 GLN A C 1
ATOM 2433 O O . GLN A 1 301 ? 16.179 -6.832 4.023 1.00 88.75 301 GLN A O 1
ATOM 2438 N N . ILE A 1 302 ? 17.878 -8.028 3.202 1.00 91.75 302 ILE A N 1
ATOM 2439 C CA . ILE A 1 302 ? 17.305 -9.338 3.547 1.00 91.75 302 ILE A CA 1
ATOM 2440 C C . ILE A 1 302 ? 17.140 -9.490 5.066 1.00 91.75 302 ILE A C 1
ATOM 2442 O O . ILE A 1 302 ? 16.127 -10.024 5.521 1.00 91.75 302 ILE A O 1
ATOM 2446 N N . ASN A 1 303 ? 18.090 -9.009 5.870 1.00 91.31 303 ASN A N 1
ATOM 2447 C CA . ASN A 1 303 ? 17.965 -9.033 7.329 1.00 91.31 303 ASN A CA 1
ATOM 2448 C C . ASN A 1 303 ? 16.790 -8.170 7.814 1.00 91.31 303 ASN A C 1
ATOM 2450 O O . ASN A 1 303 ? 16.018 -8.623 8.659 1.00 91.31 303 ASN A O 1
ATOM 2454 N N . GLU A 1 304 ? 16.603 -6.971 7.256 1.00 88.38 304 GLU A N 1
ATOM 2455 C CA . GLU A 1 304 ? 15.440 -6.131 7.573 1.00 88.38 304 GLU A CA 1
ATOM 2456 C C . GLU A 1 304 ? 14.121 -6.780 7.129 1.00 88.38 304 GLU A C 1
ATOM 2458 O O . GLU A 1 304 ? 13.164 -6.840 7.906 1.00 88.38 304 GLU A O 1
ATOM 2463 N N . LEU A 1 305 ? 14.077 -7.369 5.930 1.00 90.38 305 LEU A N 1
ATOM 2464 C CA . LEU A 1 305 ? 12.909 -8.114 5.454 1.00 90.38 305 LEU A CA 1
ATOM 2465 C C . LEU A 1 305 ? 12.561 -9.286 6.385 1.00 90.38 305 LEU A C 1
ATOM 2467 O O . LEU A 1 305 ? 11.385 -9.508 6.676 1.00 90.38 305 LEU A O 1
ATOM 2471 N N . ASN A 1 306 ? 13.561 -10.001 6.912 1.00 93.00 306 ASN A N 1
ATOM 2472 C CA . ASN A 1 306 ? 13.347 -11.064 7.897 1.00 93.00 306 ASN A CA 1
ATOM 2473 C C . ASN A 1 306 ? 12.774 -10.532 9.218 1.00 93.00 306 ASN A C 1
ATOM 2475 O O . ASN A 1 306 ? 11.874 -11.157 9.777 1.00 93.00 306 ASN A O 1
ATOM 2479 N N . LYS A 1 307 ? 13.218 -9.364 9.703 1.00 90.94 307 LYS A N 1
ATOM 2480 C CA . LYS A 1 307 ? 12.599 -8.738 10.886 1.00 90.94 307 LYS A CA 1
ATOM 2481 C C . LYS A 1 307 ? 11.127 -8.424 10.635 1.00 90.94 307 LYS A C 1
ATOM 2483 O O . LYS A 1 307 ? 10.292 -8.682 11.500 1.00 90.94 307 LYS A O 1
ATOM 2488 N N . ILE A 1 308 ? 10.793 -7.891 9.459 1.00 88.19 308 ILE A N 1
ATOM 2489 C CA . ILE A 1 308 ? 9.402 -7.581 9.104 1.00 88.19 308 ILE A CA 1
ATOM 2490 C C . ILE A 1 308 ? 8.571 -8.861 8.992 1.00 88.19 308 ILE A C 1
ATOM 2492 O O . ILE A 1 308 ? 7.469 -8.927 9.536 1.00 88.19 308 ILE A O 1
ATOM 2496 N N . LYS A 1 309 ? 9.112 -9.905 8.358 1.00 93.19 309 LYS A N 1
ATOM 2497 C CA . LYS A 1 309 ? 8.498 -11.234 8.326 1.00 93.19 309 LYS A CA 1
ATOM 2498 C C . LYS A 1 309 ? 8.167 -11.731 9.734 1.00 93.19 309 LYS A C 1
ATOM 2500 O O . LYS A 1 309 ? 7.020 -12.096 9.968 1.00 93.19 309 LYS A O 1
ATOM 2505 N N . SER A 1 310 ? 9.109 -11.680 10.678 1.00 93.25 310 SER A N 1
ATOM 2506 C CA . SER A 1 310 ? 8.856 -12.112 12.059 1.00 93.25 310 SER A CA 1
ATOM 2507 C C . SER A 1 310 ? 7.752 -11.302 12.746 1.00 93.25 310 SER A C 1
ATOM 2509 O O . SER A 1 310 ? 7.012 -11.841 13.563 1.00 93.25 310 SER A O 1
ATOM 2511 N N . GLN A 1 311 ? 7.576 -10.024 12.393 1.00 90.12 311 GLN A N 1
ATOM 2512 C CA . GLN A 1 311 ? 6.449 -9.226 12.891 1.00 90.12 311 GLN A CA 1
ATOM 2513 C C . GLN A 1 311 ? 5.103 -9.695 12.322 1.00 90.12 311 GLN A C 1
ATOM 2515 O O . GLN A 1 311 ? 4.113 -9.712 13.052 1.00 90.12 311 GLN A O 1
ATOM 2520 N N . PHE A 1 312 ? 5.047 -10.077 11.042 1.00 92.31 312 PHE A N 1
ATOM 2521 C CA . PHE A 1 312 ? 3.845 -10.687 10.466 1.00 92.31 312 PHE A CA 1
ATOM 2522 C C . PHE A 1 312 ? 3.570 -12.071 11.062 1.00 92.31 312 PHE A C 1
ATOM 2524 O O . PHE A 1 312 ? 2.420 -12.383 11.358 1.00 92.31 312 PHE A O 1
ATOM 2531 N N . GLU A 1 313 ? 4.606 -12.882 11.285 1.00 94.50 313 GLU A N 1
ATOM 2532 C CA . GLU A 1 313 ? 4.488 -14.188 11.945 1.00 94.50 313 GLU A CA 1
ATOM 2533 C C . GLU A 1 313 ? 3.949 -14.051 13.369 1.00 94.50 313 GLU A C 1
ATOM 2535 O O . GLU A 1 313 ? 3.041 -14.795 13.737 1.00 94.50 313 GLU A O 1
ATOM 2540 N N . GLN A 1 314 ? 4.425 -13.061 14.132 1.00 92.38 314 GLN A N 1
ATOM 2541 C CA . GLN A 1 314 ? 3.889 -12.762 15.458 1.00 92.38 314 GLN A CA 1
ATOM 2542 C C . GLN A 1 314 ? 2.404 -12.388 15.386 1.00 92.38 314 GLN A C 1
ATOM 2544 O O . GLN A 1 314 ? 1.598 -13.001 16.075 1.00 92.38 314 GLN A O 1
ATOM 2549 N N . LEU A 1 315 ? 2.018 -11.460 14.501 1.00 89.56 315 LEU A N 1
ATOM 2550 C CA . LEU A 1 315 ? 0.607 -11.089 14.326 1.00 89.56 315 LEU A CA 1
ATOM 2551 C C . LEU A 1 315 ? -0.262 -12.288 13.933 1.00 89.56 315 LEU A C 1
ATOM 2553 O O . LEU A 1 315 ? -1.369 -12.451 14.437 1.00 89.56 315 LEU A O 1
ATOM 2557 N N . ASN A 1 316 ? 0.226 -13.144 13.035 1.00 93.12 316 ASN A N 1
ATOM 2558 C CA . ASN A 1 316 ? -0.488 -14.355 12.646 1.00 93.12 316 ASN A CA 1
ATOM 2559 C C . ASN A 1 316 ? -0.620 -15.347 13.812 1.00 93.12 316 ASN A C 1
ATOM 2561 O O . ASN A 1 316 ? -1.666 -15.979 13.960 1.00 93.12 316 ASN A O 1
ATOM 2565 N N . SER A 1 317 ? 0.411 -15.472 14.651 1.00 92.50 317 SER A N 1
ATOM 2566 C CA . SER A 1 317 ? 0.342 -16.257 15.885 1.00 92.50 317 SER A CA 1
ATOM 2567 C C . SER A 1 317 ? -0.739 -15.702 16.813 1.00 92.50 317 SER A C 1
ATOM 2569 O O . SER A 1 317 ? -1.634 -16.447 17.195 1.00 92.50 317 SER A O 1
ATOM 2571 N N . ASP A 1 318 ? -0.735 -14.393 17.076 1.00 86.81 318 ASP A N 1
ATOM 2572 C CA . ASP A 1 318 ? -1.729 -13.733 17.933 1.00 86.81 318 ASP A CA 1
ATOM 2573 C C . ASP A 1 318 ? -3.160 -13.949 17.398 1.00 86.81 318 ASP A C 1
ATOM 2575 O O . ASP A 1 318 ? -4.101 -14.214 18.148 1.00 86.81 318 ASP A O 1
ATOM 2579 N N . PHE A 1 319 ? -3.340 -13.897 16.073 1.00 89.12 319 PHE A N 1
ATOM 2580 C CA . PHE A 1 319 ? -4.633 -14.150 15.432 1.00 89.12 319 PHE A CA 1
ATOM 2581 C C . PHE A 1 319 ? -5.089 -15.604 15.567 1.00 89.12 319 PHE A C 1
ATOM 2583 O O . PHE A 1 319 ? -6.286 -15.870 15.614 1.00 89.12 319 PHE A O 1
ATOM 2590 N N . THR A 1 320 ? -4.165 -16.560 15.612 1.00 87.62 320 THR A N 1
ATOM 2591 C CA . THR A 1 320 ? -4.504 -17.988 15.667 1.00 87.62 320 THR A CA 1
ATOM 2592 C C . THR A 1 320 ? -4.631 -18.526 17.090 1.00 87.62 320 THR A C 1
ATOM 2594 O O . THR A 1 320 ? -5.372 -19.490 17.280 1.00 87.62 320 THR A O 1
ATOM 2597 N N . SER A 1 321 ? -3.987 -17.905 18.085 1.00 87.50 321 SER A N 1
ATOM 2598 C CA . SER A 1 321 ? -4.097 -18.295 19.496 1.00 87.50 321 SER A CA 1
ATOM 2599 C C . SER A 1 321 ? -5.123 -17.458 20.259 1.00 87.50 321 SER A C 1
ATOM 2601 O O . SER A 1 321 ? -6.117 -17.990 20.752 1.00 87.50 321 SER A O 1
ATOM 2603 N N . ASP A 1 322 ? -4.911 -16.147 20.322 1.00 82.62 322 ASP A N 1
ATOM 2604 C CA . ASP A 1 322 ? -5.560 -15.282 21.311 1.00 82.62 322 ASP A CA 1
ATOM 2605 C C . ASP A 1 322 ? -6.857 -14.687 20.759 1.00 82.62 322 ASP A C 1
ATOM 2607 O O . ASP A 1 322 ? -7.811 -14.437 21.498 1.00 82.62 322 ASP A O 1
ATOM 2611 N N . TYR A 1 323 ? -6.922 -14.515 19.436 1.00 84.25 323 TYR A N 1
ATOM 2612 C CA . TYR A 1 323 ? -8.032 -13.853 18.751 1.00 84.25 323 TYR A CA 1
ATOM 2613 C C . TYR A 1 323 ? -8.697 -14.729 17.688 1.00 84.25 323 TYR A C 1
ATOM 2615 O O . TYR A 1 323 ? -9.298 -14.206 16.748 1.00 84.25 323 TYR A O 1
ATOM 2623 N N . PHE A 1 324 ? -8.617 -16.057 17.819 1.00 86.19 324 PHE A N 1
ATOM 2624 C CA . PHE A 1 324 ? -9.053 -16.997 16.780 1.00 86.19 324 PHE A CA 1
ATOM 2625 C C . PHE A 1 324 ? -10.469 -16.721 16.259 1.00 86.19 324 PHE A C 1
ATOM 2627 O O . PHE A 1 324 ? -10.659 -16.521 15.062 1.00 86.19 324 PHE A O 1
ATOM 2634 N N . ILE A 1 325 ? -11.455 -16.650 17.160 1.00 85.38 325 ILE A N 1
ATOM 2635 C CA . ILE A 1 325 ? -12.865 -16.439 16.789 1.00 85.38 325 ILE A CA 1
ATOM 2636 C C . ILE A 1 325 ? -13.039 -15.103 16.057 1.00 85.38 325 ILE A C 1
ATOM 2638 O O . ILE A 1 325 ? -13.718 -15.024 15.041 1.00 85.38 325 ILE A O 1
ATOM 2642 N N . VAL A 1 326 ? -12.383 -14.062 16.564 1.00 84.50 326 VAL A N 1
ATOM 2643 C CA . VAL A 1 326 ? -12.514 -12.680 16.096 1.00 84.50 326 VAL A CA 1
ATOM 2644 C C . VAL A 1 326 ? -11.842 -12.482 14.731 1.00 84.50 326 VAL A C 1
ATOM 2646 O O . VAL A 1 326 ? -12.329 -11.736 13.887 1.00 84.50 326 VAL A O 1
ATOM 2649 N N . THR A 1 327 ? -10.729 -13.169 14.486 1.00 88.75 327 THR A N 1
ATOM 2650 C CA . THR A 1 327 ? -9.903 -13.019 13.273 1.00 88.75 327 THR A CA 1
ATOM 2651 C C . THR A 1 327 ? -10.259 -13.995 12.153 1.00 88.75 327 THR A C 1
ATOM 2653 O O . THR A 1 327 ? -9.766 -13.844 11.030 1.00 88.75 327 THR A O 1
ATOM 2656 N N . ALA A 1 328 ? -11.137 -14.962 12.436 1.00 91.06 328 ALA A N 1
ATOM 2657 C CA . ALA A 1 328 ? -11.771 -15.816 11.437 1.00 91.06 328 ALA A CA 1
ATOM 2658 C C . ALA A 1 328 ? -12.809 -15.059 10.585 1.00 91.06 328 ALA A C 1
ATOM 2660 O O . ALA A 1 328 ? -13.214 -15.545 9.531 1.00 91.06 328 ALA A O 1
ATOM 2661 N N . GLU A 1 329 ? -13.226 -13.866 11.013 1.00 92.06 329 GLU A N 1
ATOM 2662 C CA . GLU A 1 329 ? -14.112 -12.983 10.256 1.00 92.06 329 GLU A CA 1
ATOM 2663 C C . GLU A 1 329 ? -13.334 -12.052 9.316 1.00 92.06 329 GLU A C 1
ATOM 2665 O O . GLU A 1 329 ? -12.132 -11.818 9.480 1.00 92.06 329 GLU A O 1
ATOM 2670 N N . ASN A 1 330 ? -14.040 -11.482 8.333 1.00 95.62 330 ASN A N 1
ATOM 2671 C CA . ASN A 1 330 ? -13.473 -10.496 7.415 1.00 95.62 330 ASN A CA 1
ATOM 2672 C C . ASN A 1 330 ? -12.941 -9.266 8.161 1.00 95.62 330 ASN A C 1
ATOM 2674 O O . ASN A 1 330 ? -13.536 -8.800 9.142 1.00 95.62 330 ASN A O 1
ATOM 2678 N N . ALA A 1 331 ? -11.827 -8.728 7.671 1.00 94.00 331 ALA A N 1
ATOM 2679 C CA . ALA A 1 331 ? -11.230 -7.510 8.193 1.00 94.00 331 ALA A CA 1
ATOM 2680 C C . ALA A 1 331 ? -12.175 -6.303 8.039 1.00 94.00 331 ALA A C 1
ATOM 2682 O O . ALA A 1 331 ? -13.060 -6.290 7.182 1.00 94.00 331 ALA A O 1
ATOM 2683 N N . VAL A 1 332 ? -11.982 -5.284 8.877 1.00 91.81 332 VAL A N 1
ATOM 2684 C CA . VAL A 1 332 ? -12.817 -4.072 8.911 1.00 91.81 332 VAL A CA 1
ATOM 2685 C C . VAL A 1 332 ? -11.923 -2.860 9.127 1.00 91.81 332 VAL A C 1
ATOM 2687 O O . VAL A 1 332 ? -11.208 -2.804 10.124 1.00 91.81 332 VAL A O 1
ATOM 2690 N N . LYS A 1 333 ? -11.948 -1.867 8.230 1.00 88.75 333 LYS A N 1
ATOM 2691 C CA . LYS A 1 333 ? -11.069 -0.688 8.368 1.00 88.75 333 LYS A CA 1
ATOM 2692 C C . LYS A 1 333 ? -11.524 0.299 9.440 1.00 88.75 333 LYS A C 1
ATOM 2694 O O . LYS A 1 333 ? -10.701 1.044 9.980 1.00 88.75 333 LYS A O 1
ATOM 2699 N N . GLY A 1 334 ? -12.815 0.314 9.754 1.00 88.12 334 GLY A N 1
ATOM 2700 C CA . GLY A 1 334 ? -13.391 1.260 10.698 1.00 88.12 334 GLY A CA 1
ATOM 2701 C C . GLY A 1 334 ? -14.754 0.831 11.219 1.00 88.12 334 GLY A C 1
ATOM 2702 O O . GLY A 1 334 ? -15.416 -0.036 10.659 1.00 88.12 334 GLY A O 1
ATOM 2703 N N . LEU A 1 335 ? -15.150 1.458 12.317 1.00 83.25 335 LEU A N 1
ATOM 2704 C CA . LEU A 1 335 ? -16.492 1.334 12.866 1.00 83.25 335 LEU A CA 1
ATOM 2705 C C . LEU A 1 335 ? -17.437 2.309 12.162 1.00 83.25 335 LEU A C 1
ATOM 2707 O O . LEU A 1 335 ? -16.997 3.339 11.643 1.00 83.25 335 LEU A O 1
ATOM 2711 N N . GLU 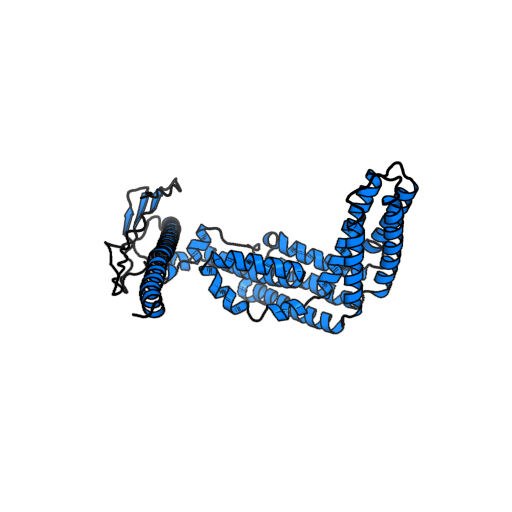A 1 336 ? -18.728 1.992 12.171 1.00 83.31 336 GLU A N 1
ATOM 2712 C CA . GLU A 1 336 ? -19.758 2.970 11.826 1.00 83.31 336 GLU A CA 1
ATOM 2713 C C . GLU A 1 336 ? -19.774 4.109 12.860 1.00 83.31 336 GLU A C 1
ATOM 2715 O O . GLU A 1 336 ? -19.257 3.969 13.970 1.00 83.31 336 GLU A O 1
ATOM 2720 N N . GLU A 1 337 ? -20.337 5.265 12.503 1.00 75.56 337 GLU A N 1
ATOM 2721 C CA . GLU A 1 337 ? -20.328 6.458 13.366 1.00 75.56 337 GLU A CA 1
ATOM 2722 C C . GLU A 1 337 ? -20.957 6.176 14.740 1.00 75.56 337 GLU A C 1
ATOM 2724 O O . GLU A 1 337 ? -20.360 6.467 15.772 1.00 75.56 337 GLU A O 1
ATOM 2729 N N . ASN A 1 338 ? -22.121 5.529 14.764 1.00 76.69 338 ASN A N 1
ATOM 2730 C CA . ASN A 1 338 ? -22.805 5.100 15.985 1.00 76.69 338 ASN A CA 1
ATOM 2731 C C . ASN A 1 338 ? -21.979 4.099 16.811 1.00 76.69 338 ASN A C 1
ATOM 2733 O O . ASN A 1 338 ? -21.887 4.230 18.026 1.00 76.69 338 ASN A O 1
ATOM 2737 N N . GLU A 1 339 ? -21.344 3.119 16.175 1.00 82.12 339 GLU A N 1
ATOM 2738 C CA . GLU A 1 339 ? -20.494 2.137 16.854 1.00 82.12 339 GLU A CA 1
ATOM 2739 C C . GLU A 1 339 ? -19.246 2.785 17.454 1.00 82.12 339 GLU A C 1
ATOM 2741 O O . GLU A 1 339 ? -18.837 2.443 18.561 1.00 82.12 339 GLU A O 1
ATOM 2746 N N . MET A 1 340 ? -18.652 3.744 16.743 1.00 78.19 340 MET A N 1
ATOM 2747 C CA . MET A 1 340 ? -17.529 4.529 17.241 1.00 78.19 340 MET A CA 1
ATOM 2748 C C . MET A 1 340 ? -17.937 5.338 18.472 1.00 78.19 340 MET A C 1
ATOM 2750 O O . MET A 1 340 ? -17.227 5.313 19.474 1.00 78.19 340 MET A O 1
ATOM 2754 N N . LEU A 1 341 ? -19.095 6.002 18.420 1.00 76.56 341 LEU A N 1
ATOM 2755 C CA . LEU A 1 341 ? -19.660 6.724 19.559 1.00 76.56 341 LEU A CA 1
ATOM 2756 C C . LEU A 1 341 ? -19.836 5.794 20.772 1.00 76.56 341 LEU A C 1
ATOM 2758 O O . LEU A 1 341 ? -19.427 6.147 21.875 1.00 76.56 341 LEU A O 1
ATOM 2762 N N . LEU A 1 342 ? -20.366 4.587 20.566 1.00 80.12 342 LEU A N 1
ATOM 2763 C CA . LEU A 1 342 ? -20.556 3.594 21.628 1.00 80.12 342 LEU A CA 1
ATOM 2764 C C . LEU A 1 342 ? -19.238 3.069 22.211 1.00 80.12 342 LEU A C 1
ATOM 2766 O O . LEU A 1 342 ? -19.129 2.916 23.421 1.00 80.12 342 LEU A O 1
ATOM 2770 N N . VAL A 1 343 ? -18.226 2.809 21.383 1.00 78.56 343 VAL A N 1
ATOM 2771 C CA . VAL A 1 343 ? -16.904 2.353 21.855 1.00 78.56 343 VAL A CA 1
ATOM 2772 C C . VAL A 1 343 ? -16.199 3.420 22.689 1.00 78.56 343 VAL A C 1
ATOM 2774 O O . VAL A 1 343 ? -15.474 3.093 23.625 1.00 78.56 343 VAL A O 1
ATOM 2777 N N . LEU A 1 344 ? -16.416 4.695 22.368 1.00 72.81 344 LEU A N 1
ATOM 2778 C CA . LEU A 1 344 ? -15.890 5.811 23.147 1.00 72.81 344 LEU A CA 1
ATOM 2779 C C . LEU A 1 344 ? -16.630 6.002 24.477 1.00 72.81 344 LEU A C 1
ATOM 2781 O O . LEU A 1 344 ? -16.214 6.846 25.264 1.00 72.81 344 LEU A O 1
ATOM 2785 N N . MET A 1 345 ? -17.711 5.269 24.754 1.00 77.94 345 MET A N 1
ATOM 2786 C CA . MET A 1 345 ? -18.473 5.400 25.992 1.00 77.94 345 MET A CA 1
ATOM 2787 C C . MET A 1 345 ? -17.681 4.867 27.196 1.00 77.94 345 MET A C 1
ATOM 2789 O O . MET A 1 345 ? -17.542 3.664 27.395 1.00 77.94 345 MET A O 1
ATOM 2793 N N . ASP A 1 346 ? -17.211 5.775 28.046 1.00 72.44 346 ASP A N 1
ATOM 2794 C CA . ASP A 1 346 ? -16.584 5.486 29.328 1.00 72.44 346 ASP A CA 1
ATOM 2795 C C . ASP A 1 346 ? -17.007 6.528 30.387 1.00 72.44 346 ASP A C 1
ATOM 2797 O O . ASP A 1 346 ? -17.765 7.470 30.128 1.00 72.44 346 ASP A O 1
ATOM 2801 N N . GLN A 1 347 ? -16.545 6.349 31.627 1.00 63.31 347 GLN A N 1
ATOM 2802 C CA . GLN A 1 347 ? -16.886 7.246 32.742 1.00 63.31 347 GLN A CA 1
ATOM 2803 C C . GLN A 1 347 ? -16.326 8.674 32.590 1.00 63.31 347 GLN A C 1
ATOM 2805 O O . GLN A 1 347 ? -16.767 9.587 33.287 1.00 63.31 347 GLN A O 1
ATOM 2810 N N . ASN A 1 348 ? -15.340 8.887 31.720 1.00 62.34 348 ASN A N 1
ATOM 2811 C CA . ASN A 1 348 ? -14.677 10.165 31.468 1.00 62.34 348 ASN A CA 1
ATOM 2812 C C . ASN A 1 348 ? -15.204 10.859 30.206 1.00 62.34 348 ASN A C 1
ATOM 2814 O O . ASN A 1 348 ? -15.231 12.093 30.148 1.00 62.34 348 ASN A O 1
ATOM 2818 N N . THR A 1 349 ? -15.666 10.104 29.213 1.00 61.75 349 THR A N 1
ATOM 2819 C CA . THR A 1 349 ? -16.203 10.641 27.968 1.00 61.75 349 THR A CA 1
ATOM 2820 C C . THR A 1 349 ? -17.599 11.200 28.129 1.00 61.75 349 THR A C 1
ATOM 2822 O O . THR A 1 349 ? -17.966 11.995 27.283 1.00 61.75 349 THR A O 1
ATOM 2825 N N . ILE A 1 350 ? -18.332 10.932 29.218 1.00 59.38 350 ILE A N 1
ATOM 2826 C CA . ILE A 1 350 ? -19.694 11.467 29.447 1.00 59.38 350 ILE A CA 1
ATOM 2827 C C . ILE A 1 350 ? -19.768 12.491 30.600 1.00 59.38 350 ILE A C 1
ATOM 2829 O O . ILE A 1 350 ? -20.830 13.024 30.912 1.00 59.38 350 ILE A O 1
ATOM 2833 N N . LYS A 1 351 ? -18.640 12.889 31.204 1.00 56.75 351 LYS A N 1
ATOM 2834 C CA . LYS A 1 351 ? -18.663 13.970 32.210 1.00 56.75 351 LYS A CA 1
ATOM 2835 C C . LYS A 1 351 ? -19.165 15.275 31.589 1.00 56.75 351 LYS A C 1
ATOM 2837 O O . LYS A 1 351 ? -18.636 15.706 30.571 1.00 56.75 351 LYS A O 1
ATOM 2842 N N . ALA A 1 352 ? -20.142 15.944 32.195 1.00 48.69 352 ALA A N 1
ATOM 2843 C CA . ALA A 1 352 ? -20.515 17.295 31.780 1.00 48.69 352 ALA A CA 1
ATOM 2844 C C . ALA A 1 352 ? -19.334 18.255 32.059 1.00 48.69 352 ALA A C 1
ATOM 2846 O O . ALA A 1 352 ? -18.836 18.295 33.187 1.00 48.69 352 ALA A O 1
ATOM 2847 N N . PRO A 1 353 ? -18.824 19.010 31.070 1.00 48.28 353 PRO A N 1
ATOM 2848 C CA . PRO A 1 353 ? -17.827 20.040 31.334 1.00 48.28 353 PRO A CA 1
ATOM 2849 C C . PRO A 1 353 ? -18.520 21.328 31.823 1.00 48.28 353 PRO A C 1
ATOM 2851 O O . PRO A 1 353 ? -19.554 21.696 31.263 1.00 48.28 353 PRO A O 1
ATOM 2854 N N . PRO A 1 354 ? -17.933 22.113 32.743 1.00 47.69 354 PRO A N 1
ATOM 2855 C CA . PRO A 1 354 ? -17.207 21.784 33.965 1.00 47.69 354 PRO A CA 1
ATOM 2856 C C . PRO A 1 354 ? -18.118 22.073 35.175 1.00 47.69 354 PRO A C 1
ATOM 2858 O O . PRO A 1 354 ? -18.340 23.232 35.526 1.00 47.69 354 PRO A O 1
ATOM 2861 N N . VAL A 1 355 ? -18.658 21.047 35.827 1.00 45.56 355 VAL A N 1
ATOM 2862 C CA . VAL A 1 355 ? -19.419 21.248 37.067 1.00 45.56 355 VAL A CA 1
ATOM 2863 C C . VAL A 1 355 ? -18.873 20.292 38.123 1.00 45.56 355 VAL A C 1
ATOM 2865 O O . VAL A 1 355 ? -19.094 19.091 38.026 1.00 45.56 355 VAL A O 1
ATOM 2868 N N . ASP A 1 356 ? -18.102 20.855 39.065 1.00 52.12 356 ASP A N 1
ATOM 2869 C CA . ASP A 1 356 ? -17.580 20.267 40.316 1.00 52.12 356 ASP A CA 1
ATOM 2870 C C . ASP A 1 356 ? -18.128 18.878 40.636 1.00 52.12 356 ASP A C 1
ATOM 2872 O O . ASP A 1 356 ? -19.280 18.857 41.041 1.00 52.12 356 ASP A O 1
ATOM 2876 N N . ASP A 1 357 ? -17.357 17.785 40.498 1.00 52.28 357 ASP A N 1
ATOM 2877 C CA . ASP A 1 357 ? -17.602 16.413 41.023 1.00 52.28 357 ASP A CA 1
ATOM 2878 C C . ASP A 1 357 ? -19.076 15.943 41.165 1.00 52.28 357 ASP A C 1
ATOM 2880 O O . ASP A 1 357 ? -19.403 15.073 41.974 1.00 52.28 357 ASP A O 1
ATOM 2884 N N . ARG A 1 358 ? -19.995 16.519 40.388 1.00 51.06 358 ARG A N 1
ATOM 2885 C CA . ARG A 1 358 ? -21.435 16.427 40.594 1.00 51.06 358 ARG A CA 1
ATOM 2886 C C . ARG A 1 358 ? -21.907 15.248 39.780 1.00 51.06 358 ARG A C 1
ATOM 2888 O O . ARG A 1 358 ? -21.522 15.059 38.627 1.00 51.06 358 ARG A O 1
ATOM 2895 N N . GLU A 1 359 ? -22.736 14.439 40.419 1.00 50.56 359 GLU A N 1
ATOM 2896 C CA . GLU A 1 359 ? -23.265 13.221 39.832 1.00 50.56 359 GLU A CA 1
ATOM 2897 C C . GLU A 1 359 ? -24.066 13.561 38.565 1.00 50.56 359 GLU A C 1
ATOM 2899 O O . GLU A 1 359 ? -24.976 14.394 38.588 1.00 50.56 359 GLU A O 1
ATOM 2904 N N . PHE A 1 360 ? -23.699 12.941 37.443 1.00 51.22 360 PHE A N 1
ATOM 2905 C CA . PHE A 1 360 ? -24.400 13.098 36.174 1.00 51.22 360 PHE A CA 1
ATOM 2906 C C . PHE A 1 360 ? -25.813 12.508 36.303 1.00 51.22 360 PHE A C 1
ATOM 2908 O O . PHE A 1 360 ? -25.971 11.297 36.437 1.00 51.22 360 PHE A O 1
ATOM 2915 N N . LYS A 1 361 ? -26.846 13.358 36.280 1.00 55.41 361 LYS A N 1
ATOM 2916 C CA . LYS A 1 361 ? -28.260 12.948 36.354 1.00 55.41 361 LYS A CA 1
ATOM 2917 C C . LYS A 1 361 ? -28.935 12.959 34.986 1.00 55.41 361 LYS A C 1
ATOM 2919 O O . LYS A 1 361 ? -29.440 13.979 34.531 1.00 55.41 361 LYS A O 1
ATOM 2924 N N . MET A 1 362 ? -28.975 11.810 34.333 1.00 59.53 362 MET A N 1
ATOM 2925 C CA . MET A 1 362 ? -29.724 11.665 33.093 1.00 59.53 362 MET A CA 1
ATOM 2926 C C . MET A 1 362 ? -31.223 11.595 33.394 1.00 59.53 362 MET A C 1
ATOM 2928 O O . MET A 1 362 ? -31.660 10.737 34.155 1.00 59.53 362 MET A O 1
ATOM 2932 N N . THR A 1 363 ? -32.020 12.472 32.787 1.00 58.94 363 THR A N 1
ATOM 2933 C CA . THR A 1 363 ? -33.483 12.385 32.881 1.00 58.94 363 THR A CA 1
ATOM 2934 C C . THR A 1 363 ? -34.023 11.887 31.554 1.00 58.94 363 THR A C 1
ATOM 2936 O O . THR A 1 363 ? -33.964 12.612 30.559 1.00 58.94 363 THR A O 1
ATOM 2939 N N . VAL A 1 364 ? -34.564 10.669 31.539 1.00 56.56 364 VAL A N 1
ATOM 2940 C CA . VAL A 1 364 ? -35.255 10.118 30.370 1.00 56.56 364 VAL A CA 1
ATOM 2941 C C . VAL A 1 364 ? -36.754 10.263 30.579 1.00 56.56 364 VAL A C 1
ATOM 2943 O O . VAL A 1 364 ? -37.353 9.609 31.429 1.00 56.56 364 VAL A O 1
ATOM 2946 N N . ALA A 1 365 ? -37.376 11.154 29.812 1.00 60.31 365 ALA A N 1
ATOM 2947 C CA . ALA A 1 365 ? -38.828 11.264 29.786 1.00 60.31 365 ALA A CA 1
ATOM 2948 C C . ALA A 1 365 ? -39.376 10.375 28.666 1.00 60.31 365 ALA A C 1
ATOM 2950 O O . ALA A 1 365 ? -39.361 10.769 27.499 1.00 60.31 365 ALA A O 1
ATOM 2951 N N . ASP A 1 366 ? -39.870 9.192 29.024 1.00 52.41 366 ASP A N 1
ATOM 2952 C CA . ASP A 1 366 ? -40.619 8.344 28.101 1.00 52.41 366 ASP A CA 1
ATOM 2953 C C . ASP A 1 366 ? -42.023 8.939 27.889 1.00 52.41 366 ASP A C 1
ATOM 2955 O O . ASP A 1 366 ? -42.838 9.030 28.812 1.00 52.41 366 ASP A O 1
ATOM 2959 N N . ARG A 1 367 ? -42.294 9.408 26.667 1.00 56.06 367 ARG A N 1
ATOM 2960 C CA . ARG A 1 367 ? -43.620 9.886 26.241 1.00 56.06 367 ARG A CA 1
ATOM 2961 C C . ARG A 1 367 ? -44.229 8.951 25.192 1.00 56.06 367 ARG A C 1
ATOM 2963 O O . ARG A 1 367 ? -44.821 9.412 24.216 1.00 56.06 367 ARG A O 1
ATOM 2970 N N . GLY A 1 368 ? -44.071 7.641 25.365 1.00 60.66 368 GLY A N 1
ATOM 2971 C CA . GLY A 1 368 ? -44.576 6.620 24.450 1.00 60.66 368 GLY A CA 1
ATOM 2972 C C . GLY A 1 368 ? -43.538 6.249 23.391 1.00 60.66 368 GLY A C 1
ATOM 2973 O O . GLY A 1 368 ? -42.653 5.447 23.640 1.00 60.66 368 GLY A O 1
ATOM 2974 N N . TYR A 1 369 ? -43.639 6.806 22.179 1.00 50.72 369 TYR A N 1
ATOM 2975 C CA . TYR A 1 369 ? -42.716 6.483 21.070 1.00 50.72 369 TYR A CA 1
ATOM 2976 C C . TYR A 1 369 ? -41.488 7.397 20.985 1.00 50.72 369 TYR A C 1
ATOM 2978 O O . TYR A 1 369 ? -40.722 7.310 20.021 1.00 50.72 369 TYR A O 1
ATOM 2986 N N . THR A 1 370 ? -41.335 8.314 21.938 1.00 48.41 370 THR A N 1
ATOM 2987 C CA . THR A 1 370 ? -40.295 9.343 21.925 1.00 48.41 370 THR A CA 1
ATOM 2988 C C . THR A 1 370 ? -39.613 9.441 23.273 1.00 48.41 370 THR A C 1
ATOM 2990 O O . THR A 1 370 ? -40.301 9.483 24.295 1.00 48.41 370 THR A O 1
ATOM 2993 N N . TYR A 1 371 ? -38.289 9.570 23.250 1.00 57.31 371 TYR A N 1
ATOM 2994 C CA . TYR A 1 371 ? -37.470 9.836 24.425 1.00 57.31 371 TYR A CA 1
ATOM 2995 C C . TYR A 1 371 ? -36.776 11.193 24.276 1.00 57.31 371 TYR A C 1
ATOM 2997 O O . TYR A 1 371 ? -36.420 11.612 23.168 1.00 57.31 371 TYR A O 1
ATOM 3005 N N . THR A 1 372 ? -36.596 11.876 25.404 1.00 59.25 372 THR A N 1
ATOM 3006 C CA . THR A 1 372 ? -35.744 13.061 25.506 1.00 59.25 372 THR A CA 1
ATOM 3007 C C . THR A 1 372 ? -34.605 12.738 26.455 1.00 59.25 372 THR A C 1
ATOM 3009 O O . THR A 1 372 ? -34.869 12.420 27.611 1.00 59.25 372 THR A O 1
ATOM 3012 N N . ILE A 1 373 ? -33.366 12.847 25.976 1.00 58.31 373 ILE A N 1
ATOM 3013 C CA . ILE A 1 373 ? -32.183 12.863 26.843 1.00 58.31 373 ILE A CA 1
ATOM 3014 C C . ILE A 1 373 ? -31.836 14.326 27.075 1.00 58.31 373 ILE A C 1
ATOM 3016 O O . ILE A 1 373 ? -31.638 15.080 26.115 1.00 58.31 373 ILE A O 1
ATOM 3020 N N . ALA A 1 374 ? -31.786 14.720 28.343 1.00 58.31 374 ALA A N 1
ATOM 3021 C CA . ALA A 1 374 ? -31.317 16.027 28.773 1.00 58.31 374 ALA A CA 1
ATOM 3022 C C . ALA A 1 374 ? -30.055 15.847 29.623 1.00 58.31 374 ALA A C 1
ATOM 3024 O O . ALA A 1 374 ? -30.044 15.044 30.557 1.00 58.31 374 ALA A O 1
ATOM 3025 N N . CYS A 1 375 ? -29.001 16.600 29.308 1.00 55.06 375 CYS A N 1
ATOM 3026 C CA . CYS A 1 375 ? -27.852 16.735 30.197 1.00 55.06 375 CYS A CA 1
ATOM 3027 C C . CYS A 1 375 ? -28.213 17.748 31.295 1.00 55.06 375 CYS A C 1
ATOM 3029 O O . CYS A 1 375 ? -28.585 18.879 30.961 1.00 55.06 375 CYS A O 1
ATOM 3031 N N . PRO A 1 376 ? -28.087 17.409 32.588 1.00 48.94 376 PRO A N 1
ATOM 3032 C CA . PRO A 1 376 ? -28.365 18.332 33.675 1.00 48.94 376 PRO A CA 1
ATOM 3033 C C . PRO A 1 376 ? -27.161 19.261 33.854 1.00 48.94 376 PRO A C 1
ATOM 3035 O O . PRO A 1 376 ? -26.407 19.161 34.813 1.00 48.94 376 PRO A O 1
ATOM 3038 N N . ASN A 1 377 ? -26.990 20.224 32.956 1.00 49.22 377 ASN A N 1
ATOM 3039 C CA . ASN A 1 377 ? -26.560 21.523 33.456 1.00 49.22 377 ASN A CA 1
ATOM 3040 C C . ASN A 1 377 ? -27.838 22.203 33.943 1.00 49.22 377 ASN A C 1
ATOM 3042 O O . ASN A 1 377 ? -28.412 23.029 33.237 1.00 49.22 377 ASN A O 1
ATOM 3046 N N . GLU A 1 378 ? -28.338 21.773 35.108 1.00 39.41 378 GLU A N 1
ATOM 3047 C CA . GLU A 1 378 ? -29.350 22.535 35.836 1.00 39.41 378 GLU A CA 1
ATOM 3048 C C . GLU A 1 378 ? -28.708 23.888 36.175 1.00 39.41 378 GLU A C 1
ATOM 3050 O O . GLU A 1 378 ? -27.889 23.999 37.081 1.00 39.41 378 GLU A O 1
ATOM 3055 N N . ASP A 1 379 ? -28.997 24.877 35.333 1.00 42.03 379 ASP A N 1
ATOM 3056 C CA . ASP A 1 379 ? -28.714 26.300 35.476 1.00 42.03 379 ASP A CA 1
ATOM 3057 C C . ASP A 1 379 ? -27.297 26.704 35.953 1.00 42.03 379 ASP A C 1
ATOM 3059 O O . ASP A 1 379 ? -27.025 26.962 37.121 1.00 42.03 379 ASP A O 1
ATOM 3063 N N . THR A 1 380 ? -26.425 26.980 34.975 1.00 43.25 380 THR A N 1
ATOM 3064 C CA . THR A 1 380 ? -25.519 28.149 34.983 1.00 43.25 380 THR A CA 1
ATOM 3065 C C . THR A 1 380 ? -24.544 28.285 36.165 1.00 43.25 380 THR A C 1
ATOM 3067 O O . THR A 1 380 ? -24.639 29.205 36.975 1.00 43.25 380 THR A O 1
ATOM 3070 N N . GLY A 1 381 ? -23.509 27.449 36.218 1.00 38.97 381 GLY A N 1
ATOM 3071 C CA . GLY A 1 381 ? -22.312 27.772 37.001 1.00 38.97 381 GLY A CA 1
ATOM 3072 C C . GLY A 1 381 ? -21.462 28.812 36.268 1.00 38.97 381 GLY A C 1
ATOM 3073 O O . GLY A 1 381 ? -20.877 28.500 35.233 1.00 38.97 381 GLY A O 1
ATOM 3074 N N . SER A 1 382 ? -21.387 30.049 36.767 1.00 39.75 382 SER A N 1
ATOM 3075 C CA . SER A 1 382 ? -20.405 31.023 36.282 1.00 39.75 382 SER A CA 1
ATOM 3076 C C . SER A 1 382 ? -19.039 30.726 36.897 1.00 39.75 382 SER A C 1
ATOM 3078 O O . SER A 1 382 ? -18.878 30.875 38.109 1.00 39.75 382 SER A O 1
ATOM 3080 N N . ILE A 1 383 ? -18.042 30.367 36.087 1.00 34.97 383 ILE A N 1
ATOM 3081 C CA . ILE A 1 383 ? -16.650 30.393 36.549 1.00 34.97 383 ILE A CA 1
ATOM 3082 C C . ILE A 1 383 ? -16.166 31.833 36.386 1.00 34.97 383 ILE A C 1
ATOM 3084 O O . ILE A 1 383 ? -15.931 32.310 35.275 1.00 34.97 383 ILE A O 1
ATOM 3088 N N . SER A 1 384 ? -16.064 32.543 37.506 1.00 35.00 384 SER A N 1
ATOM 3089 C CA . SER A 1 384 ? -15.344 33.809 37.573 1.00 35.00 384 SER A CA 1
ATOM 3090 C C . SER A 1 384 ? -13.857 33.481 37.655 1.00 35.00 384 SER A C 1
ATOM 3092 O O . SER A 1 384 ? -13.391 32.941 38.655 1.00 35.00 384 SER A O 1
ATOM 3094 N N . ARG A 1 385 ? -13.107 33.761 36.585 1.00 33.56 385 ARG A N 1
ATOM 3095 C CA . ARG A 1 385 ? -11.665 33.967 36.730 1.00 33.56 385 ARG A CA 1
ATOM 3096 C C . ARG A 1 385 ? -11.488 35.429 37.081 1.00 33.56 385 ARG A C 1
ATOM 3098 O O . ARG A 1 385 ? -11.976 36.297 36.355 1.00 33.56 385 ARG A O 1
ATOM 3105 N N . ASP A 1 386 ? -10.864 35.682 38.223 1.00 39.09 386 ASP A N 1
ATOM 3106 C CA . ASP A 1 386 ? -10.650 37.039 38.687 1.00 39.09 386 ASP A CA 1
ATOM 3107 C C . ASP A 1 386 ? -9.993 37.880 37.586 1.00 39.09 386 ASP A C 1
ATOM 3109 O O . ASP A 1 386 ? -8.980 37.514 36.989 1.00 39.09 386 ASP A O 1
ATOM 3113 N N . VAL A 1 387 ? -10.639 39.027 37.372 1.00 38.09 387 VAL A N 1
ATOM 3114 C CA . VAL A 1 387 ? -10.335 40.140 36.472 1.00 38.09 387 VAL A CA 1
ATOM 3115 C C . VAL A 1 387 ? -10.648 39.919 34.969 1.00 38.09 387 VAL A C 1
ATOM 3117 O O . VAL A 1 387 ? -9.792 39.577 34.162 1.00 38.09 387 VAL A O 1
ATOM 3120 N N . PHE A 1 388 ? -11.902 40.249 34.610 1.00 37.38 388 PHE A N 1
ATOM 3121 C CA . PHE A 1 388 ? -12.445 40.702 33.304 1.00 37.38 388 PHE A CA 1
ATOM 3122 C C . PHE A 1 388 ? -13.381 39.794 32.487 1.00 37.38 388 PHE A C 1
ATOM 3124 O O . PHE A 1 388 ? -14.091 40.346 31.647 1.00 37.38 388 PHE A O 1
ATOM 3131 N N . PHE A 1 389 ? -13.508 38.486 32.741 1.00 40.25 389 PHE A N 1
ATOM 3132 C CA . PHE A 1 389 ? -14.456 37.651 31.978 1.00 40.25 389 PHE A CA 1
ATOM 3133 C C . PHE A 1 389 ? -15.148 36.592 32.849 1.00 40.25 389 PHE A C 1
ATOM 3135 O O . PHE A 1 389 ? -14.503 35.876 33.611 1.00 40.25 389 PHE A O 1
ATOM 3142 N N . SER A 1 390 ? -16.475 36.493 32.724 1.00 40.34 390 SER A N 1
ATOM 3143 C CA . SER A 1 390 ? -17.294 35.423 33.306 1.00 40.34 390 SER A CA 1
ATOM 3144 C C . SER A 1 390 ? -17.805 34.519 32.189 1.00 40.34 390 SER A C 1
ATOM 3146 O O . SER A 1 390 ? -18.500 35.008 31.297 1.00 40.34 390 SER A O 1
ATOM 3148 N N . LEU A 1 391 ? -17.510 33.220 32.250 1.00 39.03 391 LEU A N 1
ATOM 3149 C CA . LEU A 1 391 ? -18.112 32.243 31.342 1.00 39.03 391 LEU A CA 1
ATOM 3150 C C . LEU A 1 391 ? -19.410 31.721 31.959 1.00 39.03 391 LEU A C 1
ATOM 3152 O O . LEU A 1 391 ? -19.397 31.221 33.085 1.00 39.03 391 LEU A O 1
ATOM 3156 N N . LYS A 1 392 ? -20.523 31.848 31.233 1.00 44.28 392 LYS A N 1
ATOM 3157 C CA . LYS A 1 392 ? -21.821 31.277 31.605 1.00 44.28 392 LYS A CA 1
ATOM 3158 C C . LYS A 1 392 ? -22.088 30.087 30.689 1.00 44.28 392 LYS A C 1
ATOM 3160 O O . LYS A 1 392 ? -22.219 30.265 29.484 1.00 44.28 392 LYS A O 1
ATOM 3165 N N . TYR A 1 393 ? -22.157 28.887 31.256 1.00 44.34 393 TYR A N 1
ATOM 3166 C CA . TYR A 1 393 ? -22.501 27.685 30.499 1.00 44.34 393 TYR A CA 1
ATOM 3167 C C . TYR A 1 393 ? -24.026 27.554 30.424 1.00 44.34 393 TYR A C 1
ATOM 3169 O O . TYR A 1 393 ? -24.702 27.506 31.454 1.00 44.34 393 TYR A O 1
ATOM 3177 N N . GLU A 1 394 ? -24.567 27.543 29.209 1.00 46.50 394 GLU A N 1
ATOM 3178 C CA . GLU A 1 394 ? -25.981 27.266 28.940 1.00 46.50 394 GLU A CA 1
ATOM 3179 C C . GLU A 1 394 ? -26.194 25.759 28.745 1.00 46.50 394 GLU A C 1
ATOM 3181 O O . GLU A 1 394 ? -25.250 25.012 28.485 1.00 46.50 394 GLU A O 1
ATOM 3186 N N . ASN A 1 395 ? -27.435 25.289 28.890 1.00 49.44 395 ASN A N 1
ATOM 3187 C CA . ASN A 1 395 ? -27.773 23.923 28.505 1.00 49.44 395 ASN A CA 1
ATOM 3188 C C . ASN A 1 395 ? -27.516 23.761 26.996 1.00 49.44 395 ASN A C 1
ATOM 3190 O O . ASN A 1 395 ? -28.131 24.442 26.179 1.00 49.44 395 ASN A O 1
ATOM 3194 N N . PHE A 1 396 ? -26.592 22.873 26.632 1.00 50.66 396 PHE A N 1
ATOM 3195 C CA . PHE A 1 396 ? -26.097 22.750 25.262 1.00 50.66 396 PHE A CA 1
ATOM 3196 C C . PHE A 1 396 ? -26.964 21.871 24.346 1.00 50.66 396 PHE A C 1
ATOM 3198 O O . PHE A 1 396 ? -26.633 21.720 23.167 1.00 50.66 396 PHE A O 1
ATOM 3205 N N . GLY A 1 397 ? -28.090 21.336 24.835 1.00 49.25 397 GLY A N 1
ATOM 3206 C CA . GLY A 1 397 ? -29.127 20.771 23.972 1.00 49.25 397 GLY A CA 1
ATOM 3207 C C . GLY A 1 397 ? -29.939 19.627 24.578 1.00 49.25 397 GLY A C 1
ATOM 3208 O O . GLY A 1 397 ? -29.547 18.995 25.552 1.00 49.25 397 GLY A O 1
ATOM 3209 N N . ASN A 1 398 ? -31.064 19.334 23.921 1.00 53.03 398 ASN A N 1
ATOM 3210 C CA . ASN A 1 398 ? -31.893 18.151 24.149 1.00 53.03 398 ASN A CA 1
ATOM 3211 C C . ASN A 1 398 ? -31.969 17.353 22.844 1.00 53.03 398 ASN A C 1
ATOM 3213 O O . ASN A 1 398 ? -32.226 17.937 21.786 1.00 53.03 398 ASN A O 1
ATOM 3217 N N . ILE A 1 399 ? -31.804 16.032 22.914 1.00 53.91 399 ILE A N 1
ATOM 3218 C CA . ILE A 1 399 ? -32.074 15.145 21.775 1.00 53.91 399 ILE A CA 1
ATOM 3219 C C . ILE A 1 399 ? -33.469 14.558 21.959 1.00 53.91 399 ILE A C 1
ATOM 3221 O O . ILE A 1 399 ? -33.731 13.901 22.961 1.00 53.91 399 ILE A O 1
ATOM 3225 N N . ASN A 1 400 ? -34.347 14.794 20.980 1.00 55.09 400 ASN A N 1
ATOM 3226 C CA . ASN A 1 400 ? -35.655 14.149 20.882 1.00 55.09 400 ASN A CA 1
ATOM 3227 C C . ASN A 1 400 ? -35.595 13.079 19.784 1.00 55.09 400 ASN A C 1
ATOM 3229 O O . ASN A 1 400 ? -35.429 13.420 18.612 1.00 55.09 400 ASN A O 1
ATOM 3233 N N . GLY A 1 401 ? -35.722 11.805 20.150 1.00 55.81 401 GLY A N 1
ATOM 3234 C CA . GLY A 1 401 ? -35.814 10.686 19.203 1.00 55.81 401 GLY A CA 1
ATOM 3235 C C . GLY A 1 401 ? -37.253 10.188 19.047 1.00 55.81 401 GLY A C 1
ATOM 3236 O O . GLY A 1 401 ? -38.033 10.301 19.988 1.00 55.81 401 GLY A O 1
ATOM 3237 N N . SER A 1 402 ? -37.616 9.626 17.882 1.00 51.94 402 SER A N 1
ATOM 3238 C CA . SER A 1 402 ? -38.827 8.795 17.721 1.00 51.94 402 SER A CA 1
ATOM 3239 C C . SER A 1 402 ? -38.467 7.425 17.144 1.00 51.94 402 SER A C 1
ATOM 3241 O O . SER A 1 402 ? -37.512 7.342 16.369 1.00 51.94 402 SER A O 1
ATOM 3243 N N . GLN A 1 403 ? -39.252 6.382 17.449 1.00 46.28 403 GLN A N 1
ATOM 3244 C CA . GLN A 1 403 ? -39.029 5.008 16.955 1.00 46.28 403 GLN A CA 1
ATOM 3245 C C . GLN A 1 403 ? -38.891 4.880 15.422 1.00 46.28 403 GLN A C 1
ATOM 3247 O O . GLN A 1 403 ? -38.319 3.906 14.951 1.00 46.28 403 GLN A O 1
ATOM 3252 N N . ASN A 1 404 ? -39.364 5.862 14.640 1.00 40.66 404 ASN A N 1
ATOM 3253 C CA . ASN A 1 404 ? -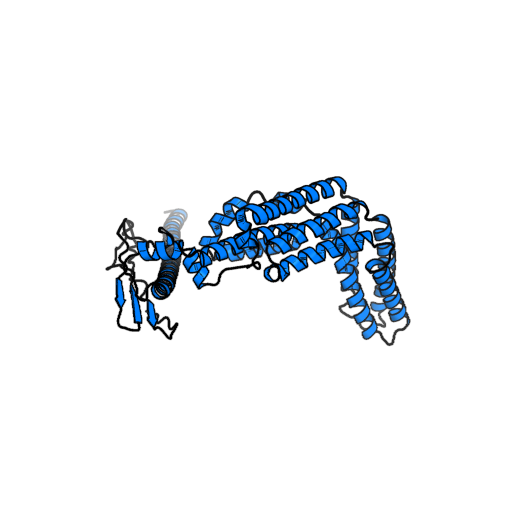39.340 5.832 13.171 1.00 40.66 404 ASN A CA 1
ATOM 3254 C C . ASN A 1 404 ? -38.583 7.007 12.526 1.00 40.66 404 ASN A C 1
ATOM 3256 O O . ASN A 1 404 ? -38.679 7.208 11.314 1.00 40.66 404 ASN A O 1
ATOM 3260 N N . SER A 1 405 ? -37.855 7.831 13.289 1.00 42.88 405 SER A N 1
ATOM 3261 C CA . SER A 1 405 ? -37.148 8.971 12.696 1.00 42.88 405 SER A CA 1
ATOM 3262 C C . SER A 1 405 ? -35.872 9.362 13.433 1.00 42.88 405 SER A C 1
ATOM 3264 O O . SER A 1 405 ? -35.922 9.805 14.579 1.00 42.88 405 SER A O 1
ATOM 3266 N N . SER A 1 406 ? -34.761 9.393 12.701 1.00 37.88 406 SER A N 1
ATOM 3267 C CA . SER A 1 406 ? -33.497 10.041 13.073 1.00 37.88 406 SER A CA 1
ATOM 3268 C C . SER A 1 406 ? -33.553 11.580 13.014 1.00 37.88 406 SER A C 1
ATOM 3270 O O . SER A 1 406 ? -32.534 12.240 12.805 1.00 37.88 406 SER A O 1
ATOM 3272 N N . LYS A 1 407 ? -34.732 12.202 13.175 1.00 40.25 407 LYS A N 1
ATOM 3273 C CA . LYS A 1 407 ? -34.856 13.666 13.120 1.00 40.25 407 LYS A CA 1
ATOM 3274 C C . LYS A 1 407 ? -34.332 14.296 14.409 1.00 40.25 407 LYS A C 1
ATOM 3276 O O . LYS A 1 407 ? -35.091 14.593 15.323 1.00 40.25 407 LYS A O 1
ATOM 3281 N N . LYS A 1 408 ? -33.024 14.553 14.419 1.00 45.06 408 LYS A N 1
ATOM 3282 C CA . LYS A 1 408 ? -32.333 15.407 15.386 1.00 45.06 408 LYS A CA 1
ATOM 3283 C C . LYS A 1 408 ? -32.933 16.823 15.308 1.00 45.06 408 LYS A C 1
ATOM 3285 O O . LYS A 1 408 ? -32.622 17.583 14.391 1.00 45.06 408 LYS A O 1
ATOM 3290 N N . SER A 1 409 ? -33.851 17.180 16.208 1.00 40.53 409 SER A N 1
ATOM 3291 C CA . SER A 1 409 ? -34.382 18.547 16.281 1.00 40.53 409 SER A CA 1
ATOM 3292 C C . SER A 1 409 ? -33.485 19.395 17.177 1.00 40.53 409 SER A C 1
ATOM 3294 O O . SER A 1 409 ? -33.693 19.467 18.386 1.00 40.53 409 SER A O 1
ATOM 3296 N N . TRP A 1 410 ? -32.488 20.046 16.590 1.00 43.47 410 TRP A N 1
ATOM 3297 C CA . TRP A 1 410 ? -31.707 21.050 17.302 1.00 43.47 410 TRP A CA 1
ATOM 3298 C C . TRP A 1 410 ? -32.454 22.381 17.229 1.00 43.47 410 TRP A C 1
ATOM 3300 O O . TRP A 1 410 ? -32.692 22.901 16.135 1.00 43.47 410 TRP A O 1
ATOM 3310 N N . LYS A 1 411 ? -32.846 22.943 18.378 1.00 35.78 411 LYS A N 1
ATOM 3311 C CA . LYS A 1 411 ? -33.176 24.369 18.420 1.00 35.78 411 LYS A CA 1
ATOM 3312 C C . LYS A 1 411 ? -31.876 25.123 18.166 1.00 35.78 411 LYS A C 1
ATOM 3314 O O . LYS A 1 411 ? -30.907 24.966 18.900 1.00 35.78 411 LYS A O 1
ATOM 3319 N N . LYS A 1 412 ? -31.845 25.846 17.053 1.00 28.83 412 LYS A N 1
ATOM 3320 C CA . LYS A 1 412 ? -30.785 26.789 16.731 1.00 28.83 412 LYS A CA 1
ATOM 3321 C C . LYS A 1 412 ? -31.151 28.078 17.464 1.00 28.83 412 LYS A C 1
ATOM 3323 O O . LYS A 1 412 ? -32.177 28.660 17.116 1.00 28.83 412 LYS A O 1
ATOM 3328 N N . ASP A 1 413 ? -30.388 28.428 18.492 1.00 39.66 413 ASP A N 1
ATOM 3329 C CA . ASP A 1 413 ? -30.482 29.746 19.128 1.00 39.66 413 ASP A CA 1
ATOM 3330 C C . ASP A 1 413 ? -29.892 30.833 18.221 1.00 39.66 413 ASP A C 1
ATOM 3332 O O . ASP A 1 413 ? -28.887 30.544 17.517 1.00 39.66 413 ASP A O 1
#

Secondary structure (DSSP, 8-state):
--HHHHHHHHHHHHHHHHHHHHHHHHHHHHHHHHHHHHHHHHHHHHHHHHHHHHHHHHHHSS--S-HHHHHHHHHT-HHHHHHHHHHHHHHHHHHHHHHHH--HHHHHHHHHHHHHHHTS-SSSHHHHHTTSTTHHHHHHHTTHHHHHHHHHHHHHHHHHHHHHHHHHH-TT-HHHHHHHHHHHHHHHHHHH-GGGHHHHHHHHHHHHHHHHHHTGGGSBHHHHHHHHHHHHHHHHHHHTT--HHHHHHHHHHHHHHHHHHHHHHTSTTSPP-TTHHHHHHHHHHHHHHHHHHHHS-HHHHHHHHHHHHHHHHHHHHHHHHTSHHHHTSBP-S---HHHHHHHT-STTTTPPTT-TT-----EEEE-SSEEEEE----S--EEEETTTEEEEPPP--EEEEETTB--------

Radius of gyration: 31.7 Å; chains: 1; bounding box: 69×89×82 Å

pLDDT: mean 78.35, std 19.24, range [28.83, 98.5]

Sequence (413 aa):
MSQKMLSMLLKIPMVIFAVLLYFVIYIPAEIRLEEQAAKDLSRMRMEILSEAEKVYFDKNGKFTDNFNELLQTVSNDTTLSNKHLRVLLTQALDRKIEKFTLNAEEIKTLEVRNKAKRSNDVTYVEYEKRFDKETTDELKANIIVSDNIQNISKAATDIITVMEEVNDEYQSYDQILEKAKTVTDKVNEFSFGDSYKTFQIVAASYDSLALLRV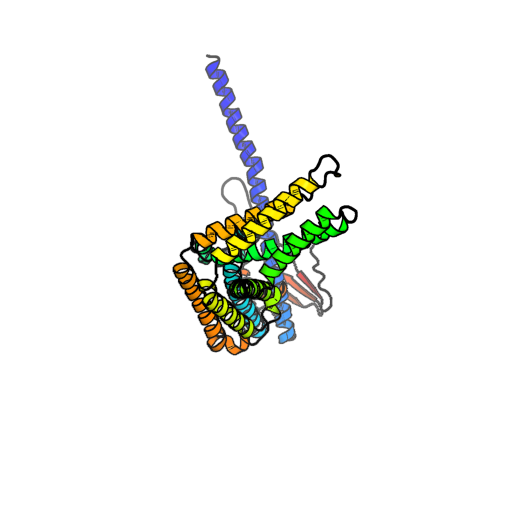NIEQYTLQAASSRSILLVNRIIEYVGEIEISAIESIWSDIGRDLKALELMLTDPSMKPQVKTNRYLRQLEITQKSIAVLKQLNLADQINELNKIKSQFEQLNSDFTSDYFIVTAENAVKGLEENEMLLVLMDQNTIKAPPVDDREFKMTVADRGYTYTIACPNEDTGSISRDVFFSLKYENFGNINGSQNSSKKSWKKD

Foldseek 3Di:
DDPVVVVVVVVVVVVVVVVVVVCVPVVVVVVVVVVVVLLVLQVLLQLLVVLLQVQVCVVPVDGDQDPVSSLCSLVPPPPLVLQVVLQVLLVVLLVLLCLVQDDPVVVVVVVVVVVVVCVPDVVVPPVCVVPPPPCNVVSNPACLPNNLLLLLVVLLVQLLVLLVVQCVPPVVPVVLVVLSVVLNVLSCCCQPNPVQVLSNLLNVLSVVSVVCSVVQLVDQLLRSLVSNLVSLVSNLVRVVVGPLVVVVVSLVVSLVSLVVSLCVCPPPVHDDDPSNVRSVVSSVSNVVSSVVSVPDPVVVNSVSSVVSSVVSVVSSVCCVPVVVVSRRHGRDNDDDPNSVSSVCDDPVSNDNPDDPVDDFRWDWDDPDQKTKTFTPPVAWDWDDDPDDDTDTDDRSAIAIDGPPDPPGDGDDD